Protein AF-0000000087417014 (afdb_homodimer)

Radius of gyration: 26.5 Å; Cα contacts (8 Å, |Δi|>4): 1242; chains: 2; bounding box: 54×74×57 Å

Secondary structure (DSSP, 8-state):
-EEEEETTTSTTHHHHHHHHHHTT-EEEEEE--TT-SGGGGGGTT-TTEEEEE--TTSS--GGGTT-SEEEE--S--SHHHHHHSHHHHIIIIIIIHHHHHHHS-TTSEEEEEEEGGGG-S--SEE-TTSPP---SHHHHHHHHHHHHHTTSTTEEEEEEPEEES--SS--TTSHHHHHHHHHHHTSEEEESSTT-EEEEEEHHHHHHHHHHHHHTHHHHTT-EEEES-GGGEEEHHHHHHHHHTTS--EEEE-SSPPSS----EE--HHHHHTT------HHHHHHHHHHHHTT--TTGGGGG-/-EEEEETTTSTTHHHHHHHHHHTT-EEEEEE--TT-SGGGGGGTT-TTEEEEE--TTSS--GGGTT-SEEEE--S--SHHHHHH-HHHHIIIIIIIHHHHHHHS-TTSEEEEEEEGGGG-S-SSEE-TTSPP---SHHHHHHHHHHHHHTTSTTEEEEEEPEEES--SS--TTSHHHHHHHHHHHTSEEEESSTT-EEEEEEHHHHHHHHHHHHHTHHHHTT-EEEES-GGGEEEHHHHHHHHHTTS--EEEE-SSPPSS----EE--HHHHHTT------HHHHHHHHHHHHTT--TTGGGGG-

Structure (mmCIF, N/CA/C/O backbone):
data_AF-0000000087417014-model_v1
#
loop_
_entity.id
_entity.type
_entity.pdbx_description
1 polymer 'UDP-glucose 4-epimerase'
#
loop_
_atom_site.group_PDB
_atom_site.id
_atom_site.type_symbol
_atom_site.label_atom_id
_atom_site.label_alt_id
_atom_site.label_comp_id
_atom_site.label_asym_id
_atom_site.label_entity_id
_atom_site.label_seq_id
_atom_site.pdbx_PDB_ins_code
_atom_site.Cartn_x
_atom_site.Cartn_y
_atom_site.Cartn_z
_atom_site.occupancy
_atom_site.B_iso_or_equiv
_atom_site.auth_seq_id
_atom_site.auth_comp_id
_atom_site.auth_asym_id
_atom_site.auth_atom_id
_atom_site.pdbx_PDB_model_num
ATOM 1 N N . MET A 1 1 ? 16.078 -15 8.07 1 97.94 1 MET A N 1
ATOM 2 C CA . MET A 1 1 ? 16.703 -15.469 6.828 1 97.94 1 MET A CA 1
ATOM 3 C C . MET A 1 1 ? 16.766 -14.344 5.801 1 97.94 1 MET A C 1
ATOM 5 O O . MET A 1 1 ? 16.062 -13.336 5.926 1 97.94 1 MET A O 1
ATOM 9 N N . LYS A 1 2 ? 17.672 -14.461 4.867 1 98.81 2 LYS A N 1
ATOM 10 C CA . LYS A 1 2 ? 17.703 -13.609 3.684 1 98.81 2 LYS A CA 1
ATOM 11 C C . LYS A 1 2 ? 16.875 -14.211 2.551 1 98.81 2 LYS A C 1
ATOM 13 O O . LYS A 1 2 ? 17.219 -15.273 2.029 1 98.81 2 LYS A O 1
ATOM 18 N N . ILE A 1 3 ? 15.82 -13.523 2.188 1 98.94 3 ILE A N 1
ATOM 19 C CA . ILE A 1 3 ? 14.875 -14.07 1.216 1 98.94 3 ILE A CA 1
ATOM 20 C C . ILE A 1 3 ? 14.773 -13.125 0.018 1 98.94 3 ILE A C 1
ATOM 22 O O . ILE A 1 3 ? 14.664 -11.914 0.183 1 98.94 3 ILE A O 1
ATOM 26 N N . LEU A 1 4 ? 14.922 -13.672 -1.139 1 98.94 4 LEU A N 1
ATOM 27 C CA . LEU A 1 4 ? 14.758 -12.914 -2.373 1 98.94 4 LEU A CA 1
ATOM 28 C C . LEU A 1 4 ? 13.469 -13.32 -3.09 1 98.94 4 LEU A C 1
ATOM 30 O O . LEU A 1 4 ? 13.164 -14.516 -3.193 1 98.94 4 LEU A O 1
ATOM 34 N N . VAL A 1 5 ? 12.68 -12.344 -3.506 1 98.94 5 VAL A N 1
ATOM 35 C CA . VAL A 1 5 ? 11.445 -12.594 -4.238 1 98.94 5 VAL A CA 1
ATOM 36 C C . VAL A 1 5 ? 11.531 -11.953 -5.625 1 98.94 5 VAL A C 1
ATOM 38 O O . VAL A 1 5 ? 11.508 -10.727 -5.75 1 98.94 5 VAL A O 1
ATOM 41 N N . THR A 1 6 ? 11.672 -12.789 -6.699 1 98.88 6 THR A N 1
ATOM 42 C CA . THR A 1 6 ? 11.484 -12.227 -8.031 1 98.88 6 THR A CA 1
ATOM 43 C C . THR A 1 6 ? 10 -12 -8.312 1 98.88 6 THR A C 1
ATOM 45 O O . THR A 1 6 ? 9.148 -12.789 -7.895 1 98.88 6 THR A O 1
ATOM 48 N N . GLY A 1 7 ? 9.734 -10.938 -9.047 1 98.19 7 GLY A N 1
ATOM 49 C CA . GLY A 1 7 ? 8.336 -10.562 -9.18 1 98.19 7 GLY A CA 1
ATOM 50 C C . GLY A 1 7 ? 7.734 -10.047 -7.887 1 98.19 7 GLY A C 1
ATOM 51 O O . GLY A 1 7 ? 6.535 -10.203 -7.648 1 98.19 7 GLY A O 1
ATOM 52 N N . GLY A 1 8 ? 8.602 -9.453 -7.074 1 98.44 8 GLY A N 1
ATOM 53 C CA . GLY A 1 8 ? 8.203 -9.07 -5.73 1 98.44 8 GLY A CA 1
ATOM 54 C C . GLY A 1 8 ? 7.277 -7.867 -5.703 1 98.44 8 GLY A C 1
ATOM 55 O O . GLY A 1 8 ? 6.656 -7.574 -4.68 1 98.44 8 GLY A O 1
ATOM 56 N N . ALA A 1 9 ? 7.145 -7.172 -6.816 1 97.06 9 ALA A N 1
ATOM 57 C CA . ALA A 1 9 ? 6.242 -6.027 -6.902 1 97.06 9 ALA A CA 1
ATOM 58 C C . ALA A 1 9 ? 4.98 -6.379 -7.684 1 97.06 9 ALA A C 1
ATOM 60 O O . ALA A 1 9 ? 4.273 -5.488 -8.164 1 97.06 9 ALA A O 1
ATOM 61 N N . GLY A 1 10 ? 4.703 -7.645 -7.809 1 97.19 10 GLY A N 1
ATOM 62 C CA . GLY A 1 10 ? 3.547 -8.102 -8.562 1 97.19 10 GLY A CA 1
ATOM 63 C C . GLY A 1 10 ? 2.34 -8.383 -7.688 1 97.19 10 GLY A C 1
ATOM 64 O O . GLY A 1 10 ? 2.32 -8.023 -6.512 1 97.19 10 GLY A O 1
ATOM 65 N N . TYR A 1 11 ? 1.318 -9.031 -8.242 1 97.62 11 TYR A N 1
ATOM 66 C CA . TYR A 1 11 ? 0.015 -9.273 -7.629 1 97.62 11 TYR A CA 1
ATOM 67 C C . TYR A 1 11 ? 0.151 -10.109 -6.363 1 97.62 11 TYR A C 1
ATOM 69 O O . TYR A 1 11 ? -0.36 -9.742 -5.305 1 97.62 11 TYR A O 1
ATOM 77 N N . VAL A 1 12 ? 0.851 -11.203 -6.453 1 98.31 12 VAL A N 1
ATOM 78 C CA . VAL A 1 12 ? 1.071 -12.062 -5.297 1 98.31 12 VAL A CA 1
ATOM 79 C C . VAL A 1 12 ? 2.348 -11.641 -4.574 1 98.31 12 VAL A C 1
ATOM 81 O O . VAL A 1 12 ? 2.445 -11.766 -3.35 1 98.31 12 VAL A O 1
ATOM 84 N N . GLY A 1 13 ? 3.297 -11.086 -5.316 1 98.62 13 GLY A N 1
ATOM 85 C CA . GLY A 1 13 ? 4.605 -10.727 -4.793 1 98.62 13 GLY A CA 1
ATOM 86 C C . GLY A 1 13 ? 4.543 -9.727 -3.658 1 98.62 13 GLY A C 1
ATOM 87 O O . GLY A 1 13 ? 5.168 -9.914 -2.613 1 98.62 13 GLY A O 1
ATOM 88 N N . VAL A 1 14 ? 3.779 -8.703 -3.822 1 98.5 14 VAL A N 1
ATOM 89 C CA . VAL A 1 14 ? 3.758 -7.617 -2.852 1 98.5 14 VAL A CA 1
ATOM 90 C C . VAL A 1 14 ? 3.217 -8.125 -1.517 1 98.5 14 VAL A C 1
ATOM 92 O O . VAL A 1 14 ? 3.84 -7.926 -0.471 1 98.5 14 VAL A O 1
ATOM 95 N N . PRO A 1 15 ? 2.059 -8.789 -1.511 1 98.56 15 PRO A N 1
ATOM 96 C CA . PRO A 1 15 ? 1.598 -9.289 -0.213 1 98.56 15 PRO A CA 1
ATOM 97 C C . PRO A 1 15 ? 2.539 -10.328 0.386 1 98.56 15 PRO A C 1
ATOM 99 O O . PRO A 1 15 ? 2.658 -10.43 1.61 1 98.56 15 PRO A O 1
ATOM 102 N N . LEU A 1 16 ? 3.215 -11.102 -0.437 1 98.81 16 LEU A N 1
ATOM 103 C CA . LEU A 1 16 ? 4.188 -12.055 0.087 1 98.81 16 LEU A CA 1
ATOM 104 C C . LEU A 1 16 ? 5.348 -11.328 0.761 1 98.81 16 LEU A C 1
ATOM 106 O O . LEU A 1 16 ? 5.742 -11.68 1.876 1 98.81 16 LEU A O 1
ATOM 110 N N . VAL A 1 17 ? 5.883 -10.32 0.095 1 98.88 17 VAL A N 1
ATOM 111 C CA . VAL A 1 17 ? 6.977 -9.523 0.649 1 98.88 17 VAL A CA 1
ATOM 112 C C . VAL A 1 17 ? 6.559 -8.938 1.993 1 98.88 17 VAL A C 1
ATOM 114 O O . VAL A 1 17 ? 7.312 -9 2.969 1 98.88 17 VAL A O 1
ATOM 117 N N . SER A 1 18 ? 5.371 -8.383 2.006 1 98.44 18 SER A N 1
ATOM 118 C CA . SER A 1 18 ? 4.852 -7.824 3.248 1 98.44 18 SER A CA 1
ATOM 119 C C . SER A 1 18 ? 4.844 -8.859 4.367 1 98.44 18 SER A C 1
ATOM 121 O O . SER A 1 18 ? 5.316 -8.594 5.473 1 98.44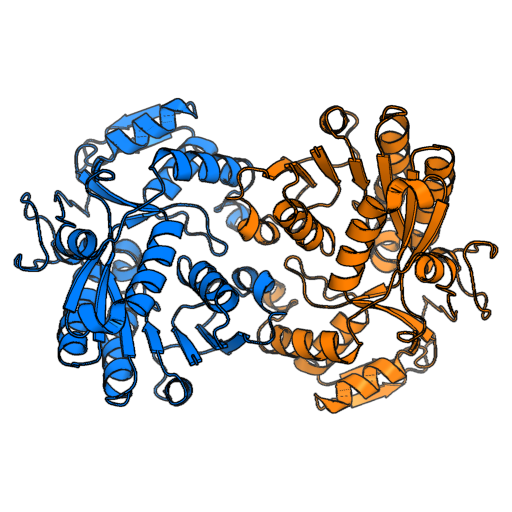 18 SER A O 1
ATOM 123 N N . ALA A 1 19 ? 4.328 -10.047 4.086 1 98.62 19 ALA A N 1
ATOM 124 C CA . ALA A 1 19 ? 4.211 -11.109 5.086 1 98.62 19 ALA A CA 1
ATOM 125 C C . ALA A 1 19 ? 5.586 -11.578 5.551 1 98.62 19 ALA A C 1
ATOM 127 O O . ALA A 1 19 ? 5.781 -11.859 6.734 1 98.62 19 ALA A O 1
ATOM 128 N N . LEU A 1 20 ? 6.535 -11.695 4.641 1 98.88 20 LEU A N 1
ATOM 129 C CA . LEU A 1 20 ? 7.891 -12.117 4.977 1 98.88 20 LEU A CA 1
ATOM 130 C C . LEU A 1 20 ? 8.57 -11.102 5.887 1 98.88 20 LEU A C 1
ATOM 132 O O . LEU A 1 20 ? 9.258 -11.469 6.84 1 98.88 20 LEU A O 1
ATOM 136 N N . LEU A 1 21 ? 8.398 -9.805 5.574 1 98.62 21 LEU A N 1
ATOM 137 C CA . LEU A 1 21 ? 8.945 -8.742 6.414 1 98.62 21 LEU A CA 1
ATOM 138 C C . LEU A 1 21 ? 8.336 -8.789 7.812 1 98.62 21 LEU A C 1
ATOM 140 O O . LEU A 1 21 ? 9.047 -8.648 8.812 1 98.62 21 LEU A O 1
ATOM 144 N N . ASP A 1 22 ? 7.023 -8.992 7.852 1 97.62 22 ASP A N 1
ATOM 145 C CA . ASP A 1 22 ? 6.328 -9.086 9.133 1 97.62 22 ASP A CA 1
ATOM 146 C C . ASP A 1 22 ? 6.879 -10.242 9.969 1 97.62 22 ASP A C 1
ATOM 148 O O . ASP A 1 22 ? 6.902 -10.172 11.195 1 97.62 22 ASP A O 1
ATOM 152 N N . ALA A 1 23 ? 7.328 -11.266 9.305 1 98.19 23 ALA A N 1
ATOM 153 C CA . ALA A 1 23 ? 7.855 -12.453 9.984 1 98.19 23 ALA A CA 1
ATOM 154 C C . ALA A 1 23 ? 9.305 -12.242 10.406 1 98.19 23 ALA A C 1
ATOM 156 O O . ALA A 1 23 ? 9.93 -13.141 10.977 1 98.19 23 ALA A O 1
ATOM 157 N N . GLY A 1 24 ? 9.906 -11.109 10.062 1 98 24 GLY A N 1
ATOM 158 C CA . GLY A 1 24 ? 11.211 -10.742 10.578 1 98 24 GLY A CA 1
ATOM 159 C C . GLY A 1 24 ? 12.344 -11.07 9.617 1 98 24 GLY A C 1
ATOM 160 O O . GLY A 1 24 ? 13.516 -10.961 9.977 1 98 24 GLY A O 1
ATOM 161 N N . HIS A 1 25 ? 12.055 -11.461 8.398 1 98.81 25 HIS A N 1
ATOM 162 C CA . HIS A 1 25 ? 13.078 -11.828 7.426 1 98.81 25 HIS A CA 1
ATOM 163 C C . HIS A 1 25 ? 13.68 -10.586 6.766 1 98.81 25 HIS A C 1
ATOM 165 O O . HIS A 1 25 ? 13.078 -9.516 6.797 1 98.81 25 HIS A O 1
ATOM 171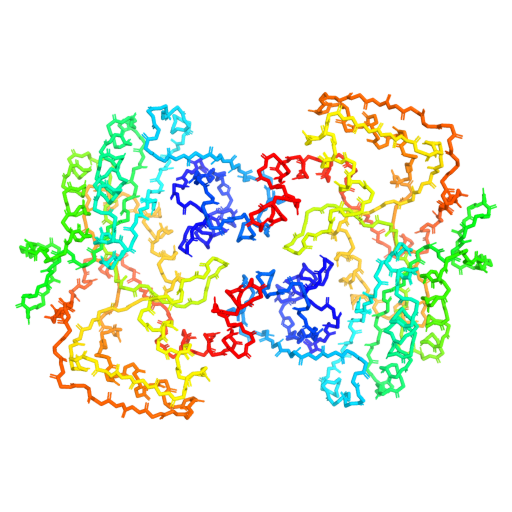 N N . GLN A 1 26 ? 14.883 -10.688 6.305 1 98.81 26 GLN A N 1
ATOM 172 C CA . GLN A 1 26 ? 15.438 -9.727 5.359 1 98.81 26 GLN A CA 1
ATOM 173 C C . GLN A 1 26 ? 15 -10.039 3.934 1 98.81 26 GLN A C 1
ATOM 175 O O . GLN A 1 26 ? 15.273 -11.133 3.418 1 98.81 26 GLN A O 1
ATOM 180 N N . VAL A 1 27 ? 14.328 -9.133 3.314 1 98.88 27 VAL A N 1
ATOM 181 C CA . VAL A 1 27 ? 13.688 -9.445 2.043 1 98.88 27 VAL A CA 1
ATOM 182 C C . VAL A 1 27 ? 14.25 -8.547 0.943 1 98.88 27 VAL A C 1
ATOM 184 O O . VAL A 1 27 ? 14.391 -7.34 1.133 1 98.88 27 VAL A O 1
ATOM 187 N N . THR A 1 28 ? 14.617 -9.109 -0.171 1 98.75 28 THR A N 1
ATOM 188 C CA . THR A 1 28 ? 15 -8.383 -1.376 1 98.75 28 THR A CA 1
ATOM 189 C C . THR A 1 28 ? 13.969 -8.586 -2.482 1 98.75 28 THR A C 1
ATOM 191 O O . THR A 1 28 ? 13.711 -9.719 -2.896 1 98.75 28 THR A O 1
ATOM 194 N N . ILE A 1 29 ? 13.367 -7.52 -2.916 1 98.31 29 ILE A N 1
ATOM 195 C CA . ILE A 1 29 ? 12.508 -7.543 -4.098 1 98.31 29 ILE A CA 1
ATOM 196 C C . ILE A 1 29 ? 13.367 -7.434 -5.355 1 98.31 29 ILE A C 1
ATOM 198 O O . ILE A 1 29 ? 14.227 -6.562 -5.453 1 98.31 29 ILE A O 1
ATOM 202 N N . VAL A 1 30 ? 13.18 -8.297 -6.277 1 98.25 30 VAL A N 1
ATOM 203 C CA . VAL A 1 30 ? 13.688 -8.133 -7.637 1 98.25 30 VAL A CA 1
ATOM 204 C C . VAL A 1 30 ? 12.516 -8.023 -8.617 1 98.25 30 VAL A C 1
ATOM 206 O O . VAL A 1 30 ? 11.695 -8.938 -8.719 1 98.25 30 VAL A O 1
ATOM 209 N N . ASP A 1 31 ? 12.438 -6.938 -9.281 1 97.5 31 ASP A N 1
ATOM 210 C CA . ASP A 1 31 ? 11.344 -6.633 -10.203 1 97.5 31 ASP A CA 1
ATOM 211 C C . ASP A 1 31 ? 11.766 -5.598 -11.242 1 97.5 31 ASP A C 1
ATOM 213 O O . ASP A 1 31 ? 12.68 -4.801 -10.992 1 97.5 31 ASP A O 1
ATOM 217 N N . ASN A 1 32 ? 11.164 -5.707 -12.406 1 95.69 32 ASN A N 1
ATOM 218 C CA . ASN A 1 32 ? 11.453 -4.668 -13.391 1 95.69 32 ASN A CA 1
ATOM 219 C C . ASN A 1 32 ? 10.5 -3.482 -13.242 1 95.69 32 ASN A C 1
ATOM 221 O O . ASN A 1 32 ? 10.633 -2.488 -13.961 1 95.69 32 ASN A O 1
ATOM 225 N N . PHE A 1 33 ? 9.5 -3.553 -12.422 1 93.44 33 PHE A N 1
ATOM 226 C CA . PHE A 1 33 ? 8.547 -2.514 -12.047 1 93.44 33 PHE A CA 1
ATOM 227 C C . PHE A 1 33 ? 7.781 -2.014 -13.266 1 93.44 33 PHE A C 1
ATOM 229 O O . PHE A 1 33 ? 7.496 -0.821 -13.383 1 93.44 33 PHE A O 1
ATOM 236 N N . MET A 1 34 ? 7.512 -2.912 -14.18 1 90.69 34 MET A N 1
ATOM 237 C CA . MET A 1 34 ? 6.781 -2.533 -15.383 1 90.69 34 MET A CA 1
ATOM 238 C C . MET A 1 34 ? 5.387 -2.023 -15.039 1 90.69 34 MET A C 1
ATOM 240 O O . MET A 1 34 ? 4.793 -1.255 -15.797 1 90.69 34 MET A O 1
ATOM 244 N N . PHE A 1 35 ? 4.887 -2.365 -13.875 1 89.25 35 PHE A N 1
ATOM 245 C CA . PHE A 1 35 ? 3.545 -1.943 -13.492 1 89.25 35 PHE A CA 1
ATOM 246 C C . PHE A 1 35 ? 3.607 -0.797 -12.484 1 89.25 35 PHE A C 1
ATOM 248 O O . PHE A 1 35 ? 2.617 -0.499 -11.812 1 89.25 35 PHE A O 1
ATOM 255 N N . GLY A 1 36 ? 4.766 -0.221 -12.336 1 87.75 36 GLY A N 1
ATOM 256 C CA . GLY A 1 36 ? 4.926 0.911 -11.438 1 87.75 36 GLY A CA 1
ATOM 257 C C . GLY A 1 36 ? 5.434 0.514 -10.062 1 87.75 36 GLY A C 1
ATOM 258 O O . GLY A 1 36 ? 5.578 -0.675 -9.773 1 87.75 36 GLY A O 1
ATOM 259 N N . PHE A 1 37 ? 5.703 1.515 -9.266 1 89.75 37 PHE A N 1
ATOM 260 C CA . PHE A 1 37 ? 6.328 1.319 -7.961 1 89.75 37 PHE A CA 1
ATOM 261 C C . PHE A 1 37 ? 5.32 1.539 -6.84 1 89.75 37 PHE A C 1
ATOM 263 O O . PHE A 1 37 ? 5.594 1.223 -5.68 1 89.75 37 PHE A O 1
ATOM 270 N N . GLU A 1 38 ? 4.129 1.949 -7.148 1 89.5 38 GLU A N 1
ATOM 271 C CA . GLU A 1 38 ? 3.158 2.398 -6.152 1 89.5 38 GLU A CA 1
ATOM 272 C C . GLU A 1 38 ? 2.752 1.257 -5.227 1 89.5 38 GLU A C 1
ATOM 274 O O . GLU A 1 38 ? 2.508 1.474 -4.035 1 89.5 38 GLU A O 1
ATOM 279 N N . SER A 1 39 ? 2.764 0.059 -5.816 1 93.06 39 SER A N 1
ATOM 280 C CA . SER A 1 39 ? 2.264 -1.091 -5.066 1 93.06 39 SER A CA 1
ATOM 281 C C . SER A 1 39 ? 3.172 -1.419 -3.889 1 93.06 39 SER A C 1
ATOM 283 O O . SER A 1 39 ? 2.748 -2.076 -2.936 1 93.06 39 SER A O 1
ATOM 285 N N . VAL A 1 40 ? 4.445 -0.967 -3.865 1 95.25 40 VAL A N 1
ATOM 286 C CA . VAL A 1 40 ? 5.379 -1.378 -2.822 1 95.25 40 VAL A CA 1
ATOM 287 C C . VAL A 1 40 ? 5.703 -0.188 -1.923 1 95.25 40 VAL A C 1
ATOM 289 O O . VAL A 1 40 ? 6.477 -0.315 -0.971 1 95.25 40 VAL A O 1
ATOM 292 N N . LEU A 1 41 ? 5.102 0.97 -2.127 1 94.81 41 LEU A N 1
ATOM 293 C CA . LEU A 1 41 ? 5.445 2.188 -1.401 1 94.81 41 LEU A CA 1
ATOM 294 C C . LEU A 1 41 ? 5.23 2.006 0.098 1 94.81 41 LEU A C 1
ATOM 296 O O . LEU A 1 41 ? 6.016 2.506 0.906 1 94.81 41 LEU A O 1
ATOM 300 N N . HIS A 1 42 ? 4.211 1.244 0.463 1 95.31 42 HIS A N 1
ATOM 301 C CA . HIS A 1 42 ? 3.867 1.071 1.87 1 95.31 42 HIS A CA 1
ATOM 302 C C . HIS A 1 42 ? 4.914 0.226 2.592 1 95.31 42 HIS A C 1
ATOM 304 O O . HIS A 1 42 ? 4.926 0.166 3.822 1 95.31 42 HIS A O 1
ATOM 310 N N . LEU A 1 43 ? 5.848 -0.361 1.814 1 96.62 43 LEU A N 1
ATOM 311 C CA . LEU A 1 43 ? 6.836 -1.258 2.402 1 96.62 43 LEU A CA 1
ATOM 312 C C . LEU A 1 43 ? 8.211 -0.603 2.434 1 96.62 43 LEU A C 1
ATOM 314 O O . LEU A 1 43 ? 9.125 -1.094 3.105 1 96.62 43 LEU A O 1
ATOM 318 N N . VAL A 1 44 ? 8.422 0.477 1.72 1 95.5 44 VAL A N 1
ATOM 319 C CA . VAL A 1 44 ? 9.742 1.024 1.406 1 95.5 44 VAL A CA 1
ATOM 320 C C . VAL A 1 44 ? 10.453 1.427 2.695 1 95.5 44 VAL A C 1
ATOM 322 O O . VAL A 1 44 ? 11.672 1.278 2.811 1 95.5 44 VAL A O 1
ATOM 325 N N . SER A 1 45 ? 9.711 1.876 3.682 1 93.81 45 SER A N 1
ATOM 326 C CA . SER A 1 45 ? 10.312 2.385 4.91 1 93.81 45 SER A CA 1
ATOM 327 C C . SER A 1 45 ? 10.766 1.245 5.816 1 93.81 45 SER A C 1
ATOM 329 O O . SER A 1 45 ? 11.438 1.478 6.824 1 93.81 45 SER A O 1
ATOM 331 N N . ARG A 1 46 ? 10.375 -0.052 5.488 1 94.88 46 ARG A N 1
ATOM 332 C CA . ARG A 1 46 ? 10.805 -1.194 6.289 1 94.88 46 ARG A CA 1
ATOM 333 C C . ARG A 1 46 ? 12.312 -1.399 6.191 1 94.88 46 ARG A C 1
ATOM 335 O O . ARG A 1 46 ? 12.852 -1.562 5.094 1 94.88 46 ARG A O 1
ATOM 342 N N . PRO A 1 47 ? 13.016 -1.414 7.316 1 93.44 47 PRO A N 1
ATOM 343 C CA . PRO A 1 47 ? 14.477 -1.443 7.285 1 93.44 47 PRO A CA 1
ATOM 344 C C . PRO A 1 47 ? 15.023 -2.73 6.676 1 93.44 47 PRO A C 1
ATOM 346 O O . PRO A 1 47 ? 16.125 -2.729 6.109 1 93.44 47 PRO A O 1
ATOM 349 N N . ASN A 1 48 ? 14.273 -3.838 6.758 1 97.5 48 ASN A N 1
ATOM 350 C CA . ASN A 1 48 ? 14.75 -5.129 6.281 1 97.5 48 ASN A CA 1
ATOM 351 C C . ASN A 1 48 ? 14.43 -5.34 4.805 1 97.5 48 ASN A C 1
ATOM 353 O O . ASN A 1 48 ? 14.609 -6.438 4.277 1 97.5 48 ASN A O 1
ATOM 357 N N . LEU A 1 49 ? 13.922 -4.289 4.133 1 97.56 49 LEU A N 1
ATOM 358 C CA . LEU A 1 49 ? 13.578 -4.41 2.721 1 97.56 49 LEU A CA 1
ATOM 359 C C . LEU A 1 49 ? 14.672 -3.818 1.842 1 97.56 49 LEU A C 1
ATOM 361 O O . LEU A 1 49 ? 15.133 -2.703 2.086 1 97.56 49 LEU A O 1
ATOM 365 N N . LYS A 1 50 ? 15.078 -4.566 0.923 1 96.75 50 LYS A N 1
ATOM 366 C CA . LYS A 1 50 ? 15.898 -4.102 -0.194 1 96.75 50 LYS A CA 1
ATOM 367 C C . LYS A 1 50 ? 15.164 -4.266 -1.521 1 96.75 50 LYS A C 1
ATOM 369 O O . LYS A 1 50 ? 14.383 -5.207 -1.692 1 96.75 50 LYS A O 1
ATOM 374 N N . MET A 1 51 ? 15.383 -3.33 -2.404 1 95.88 51 MET A N 1
ATOM 375 C CA . MET A 1 51 ? 14.758 -3.396 -3.723 1 95.88 51 MET A CA 1
ATOM 376 C C . MET A 1 51 ? 15.805 -3.312 -4.828 1 95.88 51 MET A C 1
ATOM 378 O O . MET A 1 51 ? 16.703 -2.473 -4.773 1 95.88 51 MET A O 1
ATOM 382 N N . ILE A 1 52 ? 15.672 -4.211 -5.789 1 96.31 52 ILE A N 1
ATOM 383 C CA . ILE A 1 52 ? 16.516 -4.223 -6.973 1 96.31 52 ILE A CA 1
ATOM 384 C C . ILE A 1 52 ? 15.664 -4.141 -8.234 1 96.31 52 ILE A C 1
ATOM 386 O O . ILE A 1 52 ? 14.82 -5.016 -8.477 1 96.31 52 ILE A O 1
ATOM 390 N N . LYS A 1 53 ? 15.844 -3.088 -8.961 1 95.06 53 LYS A N 1
ATOM 391 C CA . LYS A 1 53 ? 15.203 -3.02 -10.273 1 95.06 53 LYS A CA 1
ATOM 392 C C . LYS A 1 53 ? 15.984 -3.832 -11.305 1 95.06 53 LYS A C 1
ATOM 394 O O . LYS A 1 53 ? 17.109 -3.473 -11.664 1 95.06 53 LYS A O 1
ATOM 399 N N . ASN A 1 54 ? 15.383 -4.895 -11.703 1 96.25 54 ASN A N 1
ATOM 400 C CA . ASN A 1 54 ? 16.031 -5.797 -12.648 1 96.25 54 ASN A CA 1
ATOM 401 C C . ASN A 1 54 ? 15.016 -6.645 -13.406 1 96.25 54 ASN A C 1
ATOM 403 O O . ASN A 1 54 ? 13.93 -6.918 -12.898 1 96.25 54 ASN A O 1
ATOM 407 N N . ASP A 1 55 ? 15.336 -6.914 -14.625 1 97.5 55 ASP A N 1
ATOM 408 C CA . ASP A 1 55 ? 14.609 -7.902 -15.414 1 97.5 55 ASP A CA 1
ATOM 409 C C . ASP A 1 55 ? 15.242 -9.289 -15.273 1 97.5 55 ASP A C 1
ATOM 411 O O . ASP A 1 55 ? 16.453 -9.438 -15.422 1 97.5 55 ASP A O 1
ATOM 415 N N . VAL A 1 56 ? 14.453 -10.258 -14.992 1 97.88 56 VAL A N 1
ATOM 416 C CA . VAL A 1 56 ? 14.984 -11.602 -14.75 1 97.88 56 VAL A CA 1
ATOM 417 C C . VAL A 1 56 ? 15.633 -12.141 -16.016 1 97.88 56 VAL A C 1
ATOM 419 O O . VAL A 1 56 ? 16.391 -13.109 -15.977 1 97.88 56 VAL A O 1
ATOM 422 N N . ARG A 1 57 ? 15.414 -11.57 -17.188 1 97.38 57 ARG A N 1
ATOM 423 C CA . ARG A 1 57 ? 16.031 -11.977 -18.453 1 97.38 57 ARG A CA 1
ATOM 424 C C . ARG A 1 57 ? 17.5 -11.57 -18.5 1 97.38 57 ARG A C 1
ATOM 426 O O . ARG A 1 57 ? 18.25 -12.055 -19.344 1 97.38 57 ARG A O 1
ATOM 433 N N . ASN A 1 58 ? 17.812 -10.594 -17.625 1 97.19 58 ASN A N 1
ATOM 434 C CA . ASN A 1 58 ? 19.188 -10.133 -17.625 1 97.19 58 ASN A CA 1
ATOM 435 C C . ASN A 1 58 ? 20.141 -11.25 -17.219 1 97.19 58 ASN A C 1
ATOM 437 O O . ASN A 1 58 ? 19.844 -12.047 -16.328 1 97.19 58 ASN A O 1
ATOM 441 N N . GLU A 1 59 ? 21.375 -11.227 -17.859 1 94.94 59 GLU A N 1
ATOM 442 C CA . GLU A 1 59 ? 22.344 -12.305 -17.672 1 94.94 59 GLU A CA 1
ATOM 443 C C . GLU A 1 59 ? 23 -12.234 -16.297 1 94.94 59 GLU A C 1
ATOM 445 O O . GLU A 1 59 ? 23.391 -13.258 -15.734 1 94.94 59 GLU A O 1
ATOM 450 N N . ASP A 1 60 ? 23.125 -11.039 -15.797 1 96.56 60 ASP A N 1
ATOM 451 C CA . ASP A 1 60 ? 23.734 -10.883 -14.477 1 96.56 60 ASP A CA 1
ATOM 452 C C . ASP A 1 60 ? 22.766 -11.312 -13.375 1 96.56 60 ASP A C 1
ATOM 454 O O . ASP A 1 60 ? 21.75 -10.656 -13.148 1 96.56 60 ASP A O 1
ATOM 458 N N . LEU A 1 61 ? 23.109 -12.383 -12.711 1 98.19 61 LEU A N 1
ATOM 459 C CA . LEU A 1 61 ? 22.25 -12.961 -11.688 1 98.19 61 LEU A CA 1
ATOM 460 C C . LEU A 1 61 ? 22.891 -12.859 -10.312 1 98.19 61 LEU A C 1
ATOM 462 O O . LEU A 1 61 ? 22.5 -13.562 -9.375 1 98.19 61 LEU A O 1
ATOM 466 N N . SER A 1 62 ? 23.844 -11.906 -10.125 1 98 62 SER A N 1
ATOM 467 C CA . SER A 1 62 ? 24.609 -11.797 -8.891 1 98 62 SER A CA 1
ATOM 468 C C . SER A 1 62 ? 23.734 -11.422 -7.711 1 98 62 SER A C 1
ATOM 470 O O . SER A 1 62 ? 24.094 -11.664 -6.555 1 98 62 SER A O 1
ATOM 472 N N . TYR A 1 63 ? 22.578 -10.883 -8.016 1 97.69 63 TYR A N 1
ATOM 473 C CA . TYR A 1 63 ? 21.656 -10.477 -6.957 1 97.69 63 TYR A CA 1
ATOM 474 C C . TYR A 1 63 ? 21.109 -11.688 -6.211 1 97.69 63 TYR A C 1
ATOM 476 O O . TYR A 1 63 ? 20.562 -11.555 -5.121 1 97.69 63 TYR A O 1
ATOM 484 N N . LEU A 1 64 ? 21.297 -12.875 -6.723 1 98.5 64 LEU A N 1
ATOM 485 C CA . LEU A 1 64 ? 20.781 -14.094 -6.125 1 98.5 64 LEU A CA 1
ATOM 486 C C . LEU A 1 64 ? 21.75 -14.648 -5.09 1 98.5 64 LEU A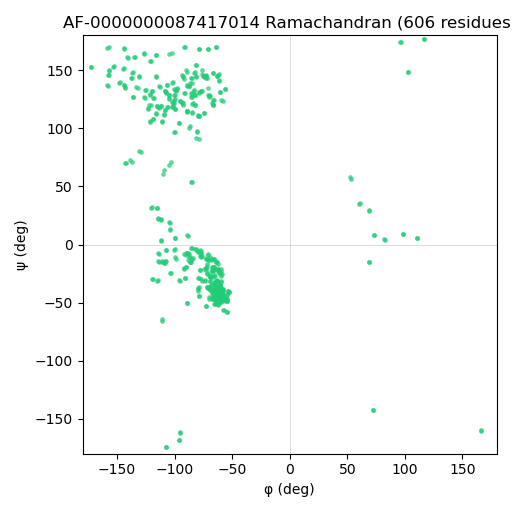 C 1
ATOM 488 O O . LEU A 1 64 ? 21.375 -15.492 -4.266 1 98.5 64 LEU A O 1
ATOM 492 N N . ASP A 1 65 ? 22.969 -14.203 -5.078 1 98.12 65 ASP A N 1
ATOM 493 C CA . ASP A 1 65 ? 24.078 -14.922 -4.453 1 98.12 65 ASP A CA 1
ATOM 494 C C . ASP A 1 65 ? 23.938 -14.938 -2.934 1 98.12 65 ASP A C 1
ATOM 496 O O . ASP A 1 65 ? 24.328 -15.906 -2.279 1 98.12 65 ASP A O 1
ATOM 500 N N . ASP A 1 66 ? 23.344 -13.898 -2.373 1 96.62 66 ASP A N 1
ATOM 501 C CA . ASP A 1 66 ? 23.406 -13.75 -0.921 1 96.62 66 ASP A CA 1
ATOM 502 C C . ASP A 1 66 ? 22.109 -14.234 -0.269 1 96.62 66 ASP A C 1
ATOM 504 O O . ASP A 1 66 ? 21.953 -14.164 0.953 1 96.62 66 ASP A O 1
ATOM 508 N N . SER A 1 67 ? 21.203 -14.789 -0.961 1 98.56 67 SER A N 1
ATOM 509 C CA . SER A 1 67 ? 19.922 -15.172 -0.392 1 98.56 67 SER A CA 1
ATOM 510 C C . SER A 1 67 ? 19.938 -16.625 0.093 1 98.56 67 SER A C 1
ATOM 512 O O . SER A 1 67 ? 20.625 -17.469 -0.483 1 98.56 67 SER A O 1
ATOM 514 N N . ASP A 1 68 ? 19.234 -16.859 1.171 1 98.75 68 ASP A N 1
ATOM 515 C CA . ASP A 1 68 ? 19.016 -18.234 1.643 1 98.75 68 ASP A CA 1
ATOM 516 C C . ASP A 1 68 ? 17.906 -18.906 0.842 1 98.75 68 ASP A C 1
ATOM 518 O O . ASP A 1 68 ? 17.984 -20.109 0.565 1 98.75 68 ASP A O 1
ATOM 522 N N . VAL A 1 69 ? 16.922 -18.188 0.52 1 98.88 69 VAL A N 1
ATOM 523 C CA . VAL A 1 69 ? 15.719 -18.656 -0.164 1 98.88 69 VAL A CA 1
ATOM 524 C C . VAL A 1 69 ? 15.367 -17.719 -1.312 1 98.88 69 VAL A C 1
ATOM 526 O O . VAL A 1 69 ? 15.461 -16.484 -1.17 1 98.88 69 VAL A O 1
ATOM 529 N N . VAL A 1 70 ? 15.047 -18.281 -2.424 1 98.94 70 VAL A N 1
ATOM 530 C CA . VAL A 1 70 ? 14.516 -17.531 -3.553 1 98.94 70 VAL A CA 1
ATOM 531 C C . VAL A 1 70 ? 13.086 -17.969 -3.857 1 98.94 70 VAL A C 1
ATOM 533 O O . VAL A 1 70 ? 12.852 -19.141 -4.176 1 98.94 70 VAL A O 1
ATOM 536 N N . PHE A 1 71 ? 12.141 -17.094 -3.639 1 98.94 71 PHE A N 1
ATOM 537 C CA . PHE A 1 71 ? 10.812 -17.266 -4.207 1 98.94 71 PHE A CA 1
ATOM 538 C C . PHE A 1 71 ? 10.758 -16.719 -5.629 1 98.94 71 PHE A C 1
ATOM 540 O O . PHE A 1 71 ? 10.844 -15.508 -5.836 1 98.94 71 PHE A O 1
ATOM 547 N N . HIS A 1 72 ? 10.578 -17.578 -6.582 1 98.94 72 HIS A N 1
ATOM 548 C CA . HIS A 1 72 ? 10.57 -17.156 -7.98 1 98.94 72 HIS A CA 1
ATOM 549 C C . HIS A 1 72 ? 9.141 -17.016 -8.5 1 98.94 72 HIS A C 1
ATOM 551 O O . HIS A 1 72 ? 8.555 -17.984 -8.977 1 98.94 72 HIS A O 1
ATOM 557 N N . LEU A 1 73 ? 8.664 -15.781 -8.477 1 98.69 73 LEU A N 1
ATOM 558 C CA . LEU A 1 73 ? 7.289 -15.508 -8.891 1 98.69 73 LEU A CA 1
ATOM 559 C C . LEU A 1 73 ? 7.258 -14.773 -10.227 1 98.69 73 LEU A C 1
ATOM 561 O O . LEU A 1 73 ? 6.203 -14.672 -10.859 1 98.69 73 LEU A O 1
ATOM 565 N N . ALA A 1 74 ? 8.352 -14.195 -10.688 1 98.12 74 ALA A N 1
ATOM 566 C CA . ALA A 1 74 ? 8.383 -13.422 -11.93 1 98.12 74 ALA A CA 1
ATOM 567 C C . ALA A 1 74 ? 7.934 -14.266 -13.117 1 98.12 74 ALA A C 1
ATOM 569 O O . ALA A 1 74 ? 8.508 -15.32 -13.383 1 98.12 74 ALA A O 1
ATOM 570 N N . ALA A 1 75 ? 6.945 -13.797 -13.797 1 97.25 75 ALA A N 1
ATOM 571 C CA . ALA A 1 75 ? 6.402 -14.508 -14.953 1 97.25 75 ALA A CA 1
ATOM 572 C C . ALA A 1 75 ? 5.371 -13.648 -15.68 1 97.25 75 ALA A C 1
ATOM 574 O O . ALA A 1 75 ? 4.82 -12.703 -15.109 1 97.25 75 ALA A O 1
ATOM 575 N N . ILE A 1 76 ? 5.273 -13.93 -16.906 1 93.75 76 ILE A N 1
ATOM 576 C CA . ILE A 1 76 ? 4.051 -13.539 -17.609 1 93.75 76 ILE A CA 1
ATOM 577 C C . ILE A 1 76 ? 2.941 -14.547 -17.312 1 93.75 76 ILE A C 1
ATOM 579 O O . ILE A 1 76 ? 3.02 -15.703 -17.719 1 93.75 76 ILE A O 1
ATOM 583 N N . SER A 1 77 ? 1.992 -14.016 -16.547 1 88.06 77 SER A N 1
ATOM 584 C CA . SER A 1 77 ? 0.989 -14.945 -16.016 1 88.06 77 SER A CA 1
ATOM 585 C C . SER A 1 77 ? -0.287 -14.898 -16.859 1 88.06 77 SER A C 1
ATOM 587 O O . SER A 1 77 ? -0.797 -13.82 -17.172 1 88.06 77 SER A O 1
ATOM 589 N N . GLY A 1 78 ? -0.742 -16.047 -17.188 1 85.94 78 GLY A N 1
ATOM 590 C CA . GLY A 1 78 ? -2.02 -16.156 -17.875 1 85.94 78 GLY A CA 1
ATOM 591 C C . GLY A 1 78 ? -1.877 -16.422 -19.359 1 85.94 78 GLY A C 1
ATOM 592 O O . GLY A 1 78 ? -0.953 -15.922 -20 1 85.94 78 GLY A O 1
ATOM 593 N N . TYR A 1 79 ? -2.84 -17.141 -19.891 1 81.19 79 TYR A N 1
ATOM 594 C CA . TYR A 1 79 ? -2.812 -17.594 -21.281 1 81.19 79 TYR A CA 1
ATOM 595 C C . TYR A 1 79 ? -2.924 -16.406 -22.234 1 81.19 79 TYR A C 1
ATOM 597 O O . TYR A 1 79 ? -2.131 -16.281 -23.172 1 81.19 79 TYR A O 1
ATOM 605 N N . PRO A 1 80 ? -3.77 -15.445 -21.969 1 82.06 80 PRO A N 1
ATOM 606 C CA . PRO A 1 80 ? -3.896 -14.359 -22.953 1 82.06 80 PRO A CA 1
ATOM 607 C C . PRO A 1 80 ? -2.615 -13.547 -23.094 1 82.06 80 PRO A C 1
ATOM 609 O O . PRO A 1 80 ? -2.219 -13.211 -24.219 1 82.06 80 PRO A O 1
ATOM 612 N N . GLU A 1 81 ? -1.979 -13.328 -21.984 1 86.38 81 GLU A N 1
ATOM 613 C CA . GLU A 1 81 ? -0.77 -12.508 -22.016 1 86.38 81 GLU A CA 1
ATOM 614 C C . GLU A 1 81 ? 0.383 -13.25 -22.688 1 86.38 81 GLU A C 1
ATOM 616 O O . GLU A 1 81 ? 1.187 -12.648 -23.406 1 86.38 81 GLU A O 1
ATOM 621 N N . CYS A 1 82 ? 0.473 -14.516 -22.469 1 88.62 82 CYS A N 1
ATOM 622 C CA . CYS A 1 82 ? 1.529 -15.312 -23.078 1 88.62 82 CYS A CA 1
ATOM 623 C C . CYS A 1 82 ? 1.32 -15.445 -24.594 1 88.62 82 CYS A C 1
ATOM 625 O O . CYS A 1 82 ? 2.283 -15.406 -25.359 1 88.62 82 CYS A O 1
ATOM 627 N N . GLU A 1 83 ? 0.075 -15.578 -24.906 1 88.06 83 GLU A N 1
ATOM 628 C CA . GLU A 1 83 ? -0.223 -15.68 -26.328 1 88.06 83 GLU A CA 1
ATOM 629 C C . GLU A 1 83 ? 0.053 -14.359 -27.047 1 88.06 83 GLU A C 1
ATOM 631 O O . GLU A 1 83 ? 0.483 -14.344 -28.188 1 88.06 83 GLU A O 1
ATOM 636 N N . ALA A 1 84 ? -0.207 -13.305 -26.344 1 88.5 84 ALA A N 1
ATOM 637 C CA . ALA A 1 84 ? 0.012 -11.977 -26.922 1 88.5 84 ALA A CA 1
ATOM 638 C C . ALA A 1 84 ? 1.501 -11.703 -27.109 1 88.5 84 ALA A C 1
ATOM 640 O O . ALA A 1 84 ? 1.891 -10.953 -28.016 1 88.5 84 ALA A O 1
ATOM 641 N N . ASN A 1 85 ? 2.311 -12.32 -26.281 1 91.75 85 ASN A N 1
ATOM 642 C CA . ASN A 1 85 ? 3.756 -12.125 -26.344 1 91.75 85 ASN A CA 1
ATOM 643 C C . ASN A 1 85 ? 4.504 -13.438 -26.156 1 91.75 85 ASN A C 1
ATOM 645 O O . ASN A 1 85 ? 5.223 -13.617 -25.172 1 91.75 85 ASN A O 1
ATOM 649 N N . PRO A 1 86 ? 4.461 -14.305 -27.188 1 94 86 PRO A N 1
ATOM 650 C CA . PRO A 1 86 ? 5.004 -15.656 -27.047 1 94 86 PRO A CA 1
ATOM 651 C C . PRO A 1 86 ? 6.504 -15.664 -26.766 1 94 86 PRO A C 1
ATOM 653 O O . PRO A 1 86 ? 6.988 -16.484 -25.984 1 94 86 PRO A O 1
ATOM 656 N N . ASN A 1 87 ? 7.211 -14.789 -27.438 1 95.25 87 ASN A N 1
ATOM 657 C CA . ASN A 1 87 ? 8.648 -14.727 -27.219 1 95.25 87 ASN A CA 1
ATOM 658 C C . ASN A 1 87 ? 8.977 -14.328 -25.781 1 95.25 87 ASN A C 1
ATOM 660 O O . ASN A 1 87 ? 9.852 -14.93 -25.141 1 95.25 87 ASN A O 1
ATOM 664 N N . SER A 1 88 ? 8.281 -13.359 -25.281 1 94.25 88 SER A N 1
ATOM 665 C CA . SER A 1 88 ? 8.492 -12.93 -23.891 1 94.25 88 SER A CA 1
ATOM 666 C C . SER A 1 88 ? 8.109 -14.031 -22.922 1 94.25 88 SER A C 1
ATOM 668 O O . SER A 1 88 ? 8.773 -14.227 -21.891 1 94.25 88 SER A O 1
ATOM 670 N N . ALA A 1 89 ? 7.051 -14.695 -23.281 1 95.31 89 ALA A N 1
ATOM 671 C CA . ALA A 1 89 ? 6.617 -15.797 -22.422 1 95.31 89 ALA A CA 1
ATOM 672 C C . ALA A 1 89 ? 7.707 -16.859 -22.281 1 95.31 89 ALA A C 1
ATOM 674 O O . ALA A 1 89 ? 8.016 -17.297 -21.188 1 95.31 89 ALA A O 1
ATOM 675 N N . GLN A 1 90 ? 8.328 -17.203 -23.375 1 97.12 90 GLN A N 1
ATOM 676 C CA . GLN A 1 90 ? 9.398 -18.203 -23.375 1 97.12 90 GLN A CA 1
ATOM 677 C C . GLN A 1 90 ? 10.625 -17.688 -22.625 1 97.12 90 GLN A C 1
ATOM 679 O O . GLN A 1 90 ? 11.188 -18.406 -21.797 1 97.12 90 GLN A O 1
ATOM 684 N N . ARG A 1 91 ? 10.969 -16.484 -22.859 1 97.5 91 ARG A N 1
ATOM 685 C CA . ARG A 1 91 ? 12.188 -15.922 -22.297 1 97.5 91 ARG A CA 1
ATOM 686 C C . ARG A 1 91 ? 12.039 -15.695 -20.797 1 97.5 91 ARG A C 1
ATOM 688 O O . ARG A 1 91 ? 12.992 -15.891 -20.031 1 97.5 91 ARG A O 1
ATOM 695 N N . ILE A 1 92 ? 10.906 -15.312 -20.375 1 97.88 92 ILE A N 1
ATOM 696 C CA . ILE A 1 92 ? 10.688 -14.953 -18.969 1 97.88 92 ILE A CA 1
ATOM 697 C C . ILE A 1 92 ? 10.273 -16.188 -18.188 1 97.88 92 ILE A C 1
ATOM 699 O O . ILE A 1 92 ? 10.898 -16.531 -17.172 1 97.88 92 ILE A O 1
ATOM 703 N N . ASN A 1 93 ? 9.289 -16.922 -18.656 1 98.19 93 ASN A N 1
ATOM 704 C CA . ASN A 1 93 ? 8.711 -18.016 -17.875 1 98.19 93 ASN A CA 1
ATOM 705 C C . ASN A 1 93 ? 9.609 -19.25 -17.891 1 98.19 93 ASN A C 1
ATOM 707 O O . ASN A 1 93 ? 9.625 -20.016 -16.938 1 98.19 93 ASN A O 1
ATOM 711 N N . LEU A 1 94 ? 10.352 -19.422 -18.984 1 98.06 94 LEU A N 1
ATOM 712 C CA . LEU A 1 94 ? 11.125 -20.656 -19.125 1 98.06 94 LEU A CA 1
ATOM 713 C C . LEU A 1 94 ? 12.625 -20.359 -19.016 1 98.06 94 LEU A C 1
ATOM 715 O O . LEU A 1 94 ? 13.258 -20.719 -18.016 1 98.06 94 LEU A O 1
ATOM 719 N N . ASP A 1 95 ? 13.172 -19.594 -20 1 98.38 95 ASP A N 1
ATOM 720 C CA . ASP A 1 95 ? 14.617 -19.406 -20.078 1 98.38 95 ASP A CA 1
ATOM 721 C C . ASP A 1 95 ? 15.156 -18.766 -18.797 1 98.38 95 ASP A C 1
ATOM 723 O O . ASP A 1 95 ? 16.141 -19.234 -18.234 1 98.38 95 ASP A O 1
ATOM 727 N N . ALA A 1 96 ? 14.562 -17.719 -18.344 1 98.62 96 ALA A N 1
ATOM 728 C CA . ALA A 1 96 ? 15.016 -17.031 -17.141 1 98.62 96 ALA A CA 1
ATOM 729 C C . ALA A 1 96 ? 14.906 -17.938 -15.914 1 98.62 96 ALA A C 1
ATOM 731 O O . ALA A 1 96 ? 15.789 -17.938 -15.055 1 98.62 96 ALA A O 1
ATOM 732 N N . SER A 1 97 ? 13.844 -18.688 -15.82 1 98.5 97 SER A N 1
ATOM 733 C CA . SER A 1 97 ? 13.648 -19.594 -14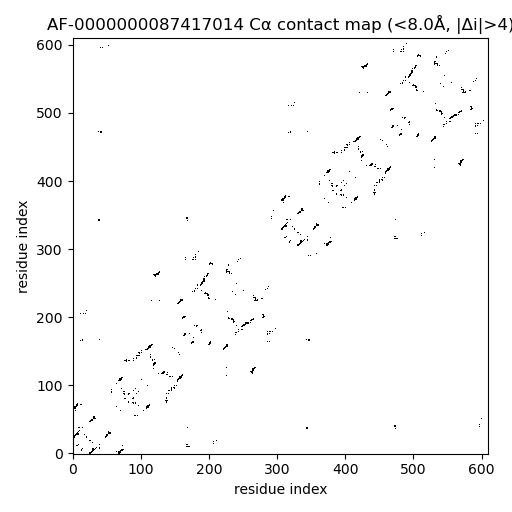.695 1 98.5 97 SER A CA 1
ATOM 734 C C . SER A 1 97 ? 14.75 -20.641 -14.641 1 98.5 97 SER A C 1
ATOM 736 O O . SER A 1 97 ? 15.266 -20.953 -13.562 1 98.5 97 SER A O 1
ATOM 738 N N . ILE A 1 98 ? 15.102 -21.172 -15.805 1 98.06 98 ILE A N 1
ATOM 739 C CA . ILE A 1 98 ? 16.156 -22.188 -15.891 1 98.06 98 ILE A CA 1
ATOM 740 C C . ILE A 1 98 ? 17.484 -21.562 -15.461 1 98.06 98 ILE A C 1
ATOM 742 O O . ILE A 1 98 ? 18.219 -22.156 -14.664 1 98.06 98 ILE A O 1
ATOM 746 N N . ARG A 1 99 ? 17.781 -20.391 -15.945 1 98.38 99 ARG A N 1
ATOM 747 C CA . ARG A 1 99 ? 19.031 -19.719 -15.602 1 98.38 99 ARG A CA 1
ATOM 748 C C . ARG A 1 99 ? 19.109 -19.438 -14.109 1 98.38 99 ARG A C 1
ATOM 750 O O . ARG A 1 99 ? 20.172 -19.578 -13.5 1 98.38 99 ARG A O 1
ATOM 757 N N . ILE A 1 100 ? 18.031 -19 -13.516 1 98.62 100 ILE A N 1
ATOM 758 C CA . ILE A 1 100 ? 17.969 -18.734 -12.078 1 98.62 100 ILE A CA 1
ATOM 759 C C . ILE A 1 100 ? 18.25 -20.016 -11.305 1 98.62 100 ILE A C 1
ATOM 761 O O . ILE A 1 100 ? 19.078 -20.031 -10.391 1 98.62 100 ILE A O 1
ATOM 765 N N . SER A 1 101 ? 17.578 -21.047 -11.727 1 98.31 101 SER A N 1
ATOM 766 C CA . SER A 1 101 ? 17.766 -22.328 -11.078 1 98.31 101 SER A CA 1
ATOM 767 C C . SER A 1 101 ? 19.219 -22.781 -11.156 1 98.31 101 SER A C 1
ATOM 769 O O . SER A 1 101 ? 19.797 -23.203 -10.148 1 98.31 101 SER A O 1
ATOM 771 N N . ASP A 1 102 ? 19.812 -22.625 -12.32 1 97.75 102 ASP A N 1
ATOM 772 C CA . ASP A 1 102 ? 21.172 -23.078 -12.578 1 97.75 102 ASP A CA 1
ATOM 773 C C . ASP A 1 102 ? 22.188 -22.25 -11.789 1 97.75 102 ASP A C 1
ATOM 775 O O . ASP A 1 102 ? 23.266 -22.75 -11.438 1 97.75 102 ASP A O 1
ATOM 779 N N . HIS A 1 103 ? 21.844 -21.031 -11.508 1 98.25 103 HIS A N 1
ATOM 780 C CA . HIS A 1 103 ? 22.766 -20.109 -10.859 1 98.25 103 HIS A CA 1
ATOM 781 C C . HIS A 1 103 ? 22.844 -20.375 -9.359 1 98.25 103 HIS A C 1
ATOM 783 O O . HIS A 1 103 ? 23.859 -20.094 -8.727 1 98.25 103 HIS A O 1
ATOM 789 N N . LEU A 1 104 ? 21.828 -20.859 -8.766 1 98.5 104 LEU A N 1
ATOM 790 C CA . LEU A 1 104 ? 21.734 -21 -7.316 1 98.5 104 LEU A CA 1
ATOM 791 C C . LEU A 1 104 ? 22.641 -22.109 -6.82 1 98.5 104 LEU A C 1
ATOM 793 O O . LEU A 1 104 ? 22.781 -23.141 -7.48 1 98.5 104 LEU A O 1
ATOM 797 N N . SER A 1 105 ? 23.234 -21.922 -5.688 1 97.81 105 SER A N 1
ATOM 798 C CA . SER A 1 105 ? 24.016 -22.984 -5.059 1 97.81 105 SER A CA 1
ATOM 799 C C . SER A 1 105 ? 23.109 -24.094 -4.539 1 97.81 105 SER A C 1
ATOM 801 O O . SER A 1 105 ? 21.906 -23.906 -4.406 1 97.81 105 SER A O 1
ATOM 803 N N . LYS A 1 106 ? 23.688 -25.219 -4.156 1 96.5 106 LYS A N 1
ATOM 804 C CA . LYS A 1 106 ? 22.953 -26.391 -3.703 1 96.5 106 LYS A CA 1
ATOM 805 C C . LYS A 1 106 ? 22.266 -26.125 -2.365 1 96.5 106 LYS A C 1
ATOM 807 O O . LYS A 1 106 ? 21.281 -26.797 -2.018 1 96.5 106 LYS A O 1
ATOM 812 N N . ASP A 1 107 ? 22.797 -25.141 -1.644 1 96.75 107 ASP A N 1
ATOM 813 C CA . ASP A 1 107 ? 22.297 -24.875 -0.301 1 96.75 107 ASP A CA 1
ATOM 814 C C . ASP A 1 107 ? 21.141 -23.859 -0.335 1 96.75 107 ASP A C 1
ATOM 816 O O . ASP A 1 107 ? 20.391 -23.734 0.639 1 96.75 107 ASP A O 1
ATOM 820 N N . GLN A 1 108 ? 21 -23.094 -1.396 1 98.69 108 GLN A N 1
ATOM 821 C CA . GLN A 1 108 ? 19.906 -22.125 -1.532 1 98.69 108 GLN A CA 1
ATOM 822 C C . GLN A 1 108 ? 18.609 -22.797 -1.933 1 98.69 108 GLN A C 1
ATOM 824 O O . GLN A 1 108 ? 18.578 -23.625 -2.855 1 98.69 108 GLN A O 1
ATOM 829 N N . LEU A 1 109 ? 17.562 -22.5 -1.243 1 98.81 109 LEU A N 1
ATOM 830 C CA . LEU A 1 109 ? 16.25 -23.078 -1.552 1 98.81 109 LEU A CA 1
ATOM 831 C C . LEU A 1 109 ? 15.555 -22.25 -2.635 1 98.81 109 LEU A C 1
ATOM 833 O O . LEU A 1 109 ? 15.508 -21.031 -2.559 1 98.81 109 LEU A O 1
ATOM 837 N N . LEU A 1 110 ? 15.07 -22.953 -3.658 1 98.88 110 LEU A N 1
ATOM 838 C CA . LEU A 1 110 ? 14.258 -22.344 -4.695 1 98.88 110 LEU A CA 1
ATOM 839 C C . LEU A 1 110 ? 12.805 -22.781 -4.582 1 98.88 110 LEU A C 1
ATOM 841 O O . LEU A 1 110 ? 12.5 -23.969 -4.648 1 98.88 110 LEU A O 1
ATOM 845 N N . VAL A 1 111 ? 11.898 -21.859 -4.301 1 98.94 111 VAL A N 1
ATOM 846 C CA . VAL A 1 111 ? 10.469 -22.109 -4.352 1 98.94 111 VAL A CA 1
ATOM 847 C C . VAL A 1 111 ? 9.883 -21.531 -5.637 1 98.94 111 VAL A C 1
ATOM 849 O O . VAL A 1 111 ? 9.906 -20.312 -5.844 1 98.94 111 VAL A O 1
ATOM 852 N N . PHE A 1 112 ? 9.32 -22.391 -6.473 1 98.81 112 PHE A N 1
ATOM 853 C CA . PHE A 1 112 ? 8.875 -22.031 -7.809 1 98.81 112 PHE A CA 1
ATOM 854 C C . PHE A 1 112 ? 7.355 -21.922 -7.859 1 98.81 112 PHE A C 1
ATOM 856 O O . PHE A 1 112 ? 6.648 -22.812 -7.398 1 98.81 112 PHE A O 1
ATOM 863 N N . ALA A 1 113 ? 6.906 -20.781 -8.391 1 98.69 113 ALA A N 1
ATOM 864 C CA . ALA A 1 113 ? 5.477 -20.594 -8.617 1 98.69 113 ALA A CA 1
ATOM 865 C C . ALA A 1 113 ? 5.031 -21.281 -9.906 1 98.69 113 ALA A C 1
ATOM 867 O O . ALA A 1 113 ? 5.141 -20.703 -10.992 1 98.69 113 ALA A O 1
ATOM 868 N N . SER A 1 114 ? 4.531 -22.391 -9.805 1 97.88 114 SER A N 1
ATOM 869 C CA . SER A 1 114 ? 3.938 -23.109 -10.93 1 97.88 114 SER A CA 1
ATOM 870 C C . SER A 1 114 ? 2.428 -22.891 -10.984 1 97.88 114 SER A C 1
ATOM 872 O O . SER A 1 114 ? 1.92 -21.875 -10.523 1 97.88 114 SER A O 1
ATOM 874 N N . THR A 1 115 ? 1.734 -23.75 -11.695 1 95.25 115 THR A N 1
ATOM 875 C CA . THR A 1 115 ? 0.311 -23.516 -11.914 1 95.25 115 THR A CA 1
ATOM 876 C C . THR A 1 115 ? -0.423 -24.828 -12.156 1 95.25 115 THR A C 1
ATOM 878 O O . THR A 1 115 ? 0.149 -25.781 -12.695 1 95.25 115 THR A O 1
ATOM 881 N N . THR A 1 116 ? -1.654 -24.828 -11.828 1 92 116 THR A N 1
ATOM 882 C CA . THR A 1 116 ? -2.494 -25.984 -12.125 1 92 116 THR A CA 1
ATOM 883 C C . THR A 1 116 ? -2.936 -25.984 -13.586 1 92 116 THR A C 1
ATOM 885 O O . THR A 1 116 ? -3.469 -26.969 -14.086 1 92 116 THR A O 1
ATOM 888 N N . SER A 1 117 ? -2.627 -24.953 -14.289 1 88.81 117 SER A N 1
ATOM 889 C CA . SER A 1 117 ? -2.975 -24.859 -15.703 1 88.81 117 SER A CA 1
ATOM 890 C C . SER A 1 117 ? -2.229 -25.906 -16.531 1 88.81 117 SER A C 1
ATOM 892 O O . SER A 1 117 ? -2.576 -26.172 -17.672 1 88.81 117 SER A O 1
ATOM 894 N N . ILE A 1 118 ? -1.273 -26.5 -15.93 1 91.5 118 ILE A N 1
ATOM 895 C CA . ILE A 1 118 ? -0.449 -27.469 -16.656 1 91.5 118 ILE A CA 1
ATOM 896 C C . ILE A 1 118 ? -1.236 -28.75 -16.891 1 91.5 118 ILE A C 1
ATOM 898 O O . ILE A 1 118 ? -0.854 -29.578 -17.719 1 91.5 118 ILE A O 1
ATOM 902 N N . TYR A 1 119 ? -2.262 -29.031 -16.109 1 88.06 119 TYR A N 1
ATOM 903 C CA . TYR A 1 119 ? -3.023 -30.266 -16.219 1 88.06 119 TYR A CA 1
ATOM 904 C C . TYR A 1 119 ? -3.883 -30.266 -17.484 1 88.06 119 TYR A C 1
ATOM 906 O O . TYR A 1 119 ? -4.215 -31.344 -18 1 88.06 119 TYR A O 1
ATOM 914 N N . GLY A 1 120 ? -4.223 -29.141 -17.984 1 79.88 120 GLY A N 1
ATOM 915 C CA . GLY A 1 120 ? -4.977 -29.078 -19.219 1 79.88 120 GLY A CA 1
ATOM 916 C C . GLY A 1 120 ? -6.422 -29.516 -19.062 1 79.88 120 GLY A C 1
ATOM 917 O O . GLY A 1 120 ? -7.082 -29.156 -18.094 1 79.88 120 GLY A O 1
ATOM 918 N N . ALA A 1 121 ? -6.98 -30.25 -20.125 1 73.25 121 ALA A N 1
ATOM 919 C CA . ALA A 1 121 ? -8.406 -30.578 -20.172 1 73.25 121 ALA A CA 1
ATOM 920 C C . ALA A 1 121 ? -8.625 -32.062 -19.953 1 73.25 121 ALA A C 1
ATOM 922 O O . ALA A 1 121 ? -8.797 -32.812 -20.922 1 73.25 121 ALA A O 1
ATOM 923 N N . SER A 1 122 ? -8.266 -32.625 -18.875 1 64.06 122 SER A N 1
ATOM 924 C CA . SER A 1 122 ? -8.367 -34.062 -18.75 1 64.06 122 SER A CA 1
ATOM 925 C C . SER A 1 122 ? -9.758 -34.469 -18.297 1 64.06 122 SER A C 1
ATOM 927 O O . SER A 1 122 ? -10.188 -35.625 -18.531 1 64.06 122 SER A O 1
ATOM 929 N N . GLY A 1 123 ? -10.562 -33.625 -17.812 1 66.31 123 GLY A N 1
ATOM 930 C CA . GLY A 1 123 ? -11.875 -33.969 -17.297 1 66.31 123 GLY A CA 1
ATOM 931 C C . GLY A 1 123 ? -11.828 -34.781 -16.031 1 66.31 123 GLY A C 1
ATOM 932 O O . GLY A 1 123 ? -12.867 -35.031 -15.398 1 66.31 123 GLY A O 1
ATOM 933 N N . SER A 1 124 ? -10.734 -35.344 -15.672 1 76.31 124 SER A N 1
ATOM 934 C CA . SER A 1 124 ? -10.586 -36.125 -14.453 1 76.31 124 SER A CA 1
ATOM 935 C C . SER A 1 124 ? -9.875 -35.344 -13.359 1 76.31 124 SER A C 1
ATOM 937 O O . SER A 1 124 ? -9.352 -34.25 -13.609 1 76.31 124 SER A O 1
ATOM 939 N N . VAL A 1 125 ? -10.016 -35.906 -12.125 1 85.81 125 VAL A N 1
ATOM 940 C CA . VAL A 1 125 ? -9.305 -35.281 -11 1 85.81 125 VAL A CA 1
ATOM 941 C C . VAL A 1 125 ? -7.801 -35.469 -11.188 1 85.81 125 VAL A C 1
ATOM 943 O O . VAL A 1 125 ? -7.328 -36.562 -11.414 1 85.81 125 VAL A O 1
ATOM 946 N N . SER A 1 126 ? -7.129 -34.344 -11.227 1 88.94 126 SER A N 1
ATOM 947 C CA . SER A 1 126 ? -5.68 -34.375 -11.406 1 88.94 126 SER A CA 1
ATOM 948 C C . SER A 1 126 ? -4.957 -34.188 -10.078 1 88.94 126 SER A C 1
ATOM 950 O O . SER A 1 126 ? -5.285 -33.281 -9.312 1 88.94 126 SER A O 1
ATOM 952 N N . ASP A 1 127 ? -4.125 -35.125 -9.773 1 92.62 127 ASP A N 1
ATOM 953 C CA . ASP A 1 127 ? -3.193 -34.938 -8.664 1 92.62 127 ASP A CA 1
ATOM 954 C C . ASP A 1 127 ? -1.772 -34.719 -9.18 1 92.62 127 ASP A C 1
ATOM 956 O O . ASP A 1 127 ? -1.562 -34.5 -10.375 1 92.62 127 ASP A O 1
ATOM 960 N N . GLU A 1 128 ? -0.778 -34.656 -8.305 1 95.88 128 GLU A N 1
ATOM 961 C CA . GLU A 1 128 ? 0.574 -34.25 -8.672 1 95.88 128 GLU A CA 1
ATOM 962 C C . GLU A 1 128 ? 1.255 -35.312 -9.523 1 95.88 128 GLU A C 1
ATOM 964 O O . GLU A 1 128 ? 2.271 -35.062 -10.164 1 95.88 128 GLU A O 1
ATOM 969 N N . GLU A 1 129 ? 0.643 -36.531 -9.562 1 92.88 129 GLU A N 1
ATOM 970 C CA . GLU A 1 129 ? 1.207 -37.625 -10.344 1 92.88 129 GLU A CA 1
ATOM 971 C C . GLU A 1 129 ? 0.509 -37.75 -11.688 1 92.88 129 GLU A C 1
ATOM 973 O O . GLU A 1 129 ? 0.95 -38.531 -12.547 1 92.88 129 GLU A O 1
ATOM 978 N N . THR A 1 130 ? -0.582 -37.062 -11.797 1 90.69 130 THR A N 1
ATOM 979 C CA . THR A 1 130 ? -1.321 -37.125 -13.055 1 90.69 130 THR A CA 1
ATOM 980 C C . THR A 1 130 ? -0.468 -36.594 -14.211 1 90.69 130 THR A C 1
ATOM 982 O O . THR A 1 130 ? 0.255 -35.625 -14.062 1 90.69 130 THR A O 1
ATOM 985 N N . GLU A 1 131 ? -0.636 -37.281 -15.281 1 87.44 131 GLU A N 1
ATOM 986 C CA . GLU A 1 131 ? 0.072 -36.844 -16.484 1 87.44 131 GLU A CA 1
ATOM 987 C C . GLU A 1 131 ? -0.365 -35.438 -16.875 1 87.44 131 GLU A C 1
ATOM 989 O O . GLU A 1 131 ? -1.561 -35.125 -16.906 1 87.44 131 GLU A O 1
ATOM 994 N N . VAL A 1 132 ? 0.651 -34.656 -17.109 1 86.62 132 VAL A N 1
ATOM 995 C CA . VAL A 1 132 ? 0.42 -33.25 -17.438 1 86.62 132 VAL A CA 1
ATOM 996 C C . VAL A 1 132 ? 0.259 -33.062 -18.938 1 86.62 132 VAL A C 1
ATOM 998 O O . VAL A 1 132 ? 0.943 -33.75 -19.719 1 86.62 132 VAL A O 1
ATOM 1001 N N . ALA A 1 133 ? -0.777 -32.219 -19.406 1 84 133 ALA A N 1
ATOM 1002 C CA . ALA A 1 133 ? -1.074 -31.953 -20.812 1 84 133 ALA A CA 1
ATOM 1003 C C . ALA A 1 133 ? -1.488 -30.5 -21.031 1 84 133 ALA A C 1
ATOM 1005 O O . ALA A 1 133 ? -2.633 -30.234 -21.391 1 84 133 ALA A O 1
ATOM 1006 N N . PRO A 1 134 ? -0.512 -29.641 -20.891 1 86.38 134 PRO A N 1
ATOM 1007 C CA . PRO A 1 134 ? -0.874 -28.234 -21.031 1 86.38 134 PRO A CA 1
ATOM 1008 C C . PRO A 1 134 ? -1.414 -27.906 -22.422 1 86.38 134 PRO A C 1
ATOM 1010 O O . PRO A 1 134 ? -0.938 -28.453 -23.422 1 86.38 134 PRO A O 1
ATOM 1013 N N . VAL A 1 135 ? -2.367 -26.969 -22.484 1 81.5 135 VAL A N 1
ATOM 1014 C CA . VAL A 1 135 ? -3.014 -26.625 -23.75 1 81.5 135 VAL A CA 1
ATOM 1015 C C . VAL A 1 135 ? -2.656 -25.203 -24.156 1 81.5 135 VAL A C 1
ATOM 1017 O O . VAL A 1 135 ? -2.99 -24.766 -25.25 1 81.5 135 VAL A O 1
ATOM 1020 N N . SER A 1 136 ? -2.006 -24.469 -23.312 1 87.44 136 SER A N 1
ATOM 1021 C CA . SER A 1 136 ? -1.637 -23.078 -23.562 1 87.44 136 SER A CA 1
ATOM 1022 C C . SER A 1 136 ? -0.125 -22.891 -23.5 1 87.44 136 SER A C 1
ATOM 1024 O O . SER A 1 136 ? 0.58 -23.688 -22.875 1 87.44 136 SER A O 1
ATOM 1026 N N . LEU A 1 137 ? 0.305 -21.828 -24.141 1 92.31 137 LEU A N 1
ATOM 1027 C CA . LEU A 1 137 ? 1.717 -21.469 -24.062 1 92.31 137 LEU A CA 1
ATOM 1028 C C . LEU A 1 137 ? 2.125 -21.203 -22.625 1 92.31 137 LEU A C 1
ATOM 1030 O O . LEU A 1 137 ? 3.23 -21.562 -22.203 1 92.31 137 LEU A O 1
ATOM 1034 N N . TYR A 1 138 ? 1.252 -20.609 -21.875 1 93.81 138 TYR A N 1
ATOM 1035 C CA . TYR A 1 138 ? 1.491 -20.375 -20.453 1 93.81 138 TYR A CA 1
ATOM 1036 C C . TYR A 1 138 ? 1.758 -21.688 -19.719 1 93.81 138 TYR A C 1
ATOM 1038 O O . TYR A 1 138 ? 2.807 -21.859 -19.094 1 93.81 138 TYR A O 1
ATOM 1046 N N . GLY A 1 139 ? 0.829 -22.594 -19.828 1 93.19 139 GLY A N 1
ATOM 1047 C CA . GLY A 1 139 ? 0.981 -23.891 -19.188 1 93.19 139 GLY A CA 1
ATOM 1048 C C . GLY A 1 139 ? 2.23 -24.641 -19.625 1 93.19 139 GLY A C 1
ATOM 1049 O O . GLY A 1 139 ? 2.916 -25.25 -18.812 1 93.19 139 GLY A O 1
ATOM 1050 N N . MET A 1 140 ? 2.533 -24.531 -20.891 1 94.44 140 MET A N 1
ATOM 1051 C CA . MET A 1 140 ? 3.682 -25.234 -21.453 1 94.44 140 MET A CA 1
ATOM 1052 C C . MET A 1 140 ? 4.988 -24.672 -20.906 1 94.44 140 MET A C 1
ATOM 1054 O O . MET A 1 140 ? 5.867 -25.438 -20.484 1 94.44 140 MET A O 1
ATOM 1058 N N . THR A 1 141 ? 5.109 -23.359 -20.891 1 96.56 141 THR A N 1
ATOM 1059 C CA . THR A 1 141 ? 6.344 -22.75 -20.406 1 96.56 141 THR A CA 1
ATOM 1060 C C . THR A 1 141 ? 6.547 -23.031 -18.922 1 96.56 141 THR A C 1
ATOM 1062 O O . THR A 1 141 ? 7.664 -23.328 -18.484 1 96.56 141 THR A O 1
ATOM 1065 N N . LYS A 1 142 ? 5.496 -22.969 -18.172 1 97.31 142 LYS A N 1
ATOM 1066 C CA . LYS A 1 142 ? 5.598 -23.203 -16.734 1 97.31 142 LYS A CA 1
ATOM 1067 C C . LYS A 1 142 ? 5.922 -24.656 -16.438 1 97.31 142 LYS A C 1
ATOM 1069 O O . LYS A 1 142 ? 6.684 -24.953 -15.508 1 97.31 142 LYS A O 1
ATOM 1074 N N . LEU A 1 143 ? 5.336 -25.547 -17.219 1 96.56 143 LEU A N 1
ATOM 1075 C CA . LEU A 1 143 ? 5.621 -26.969 -17.031 1 96.56 143 LEU A CA 1
ATOM 1076 C C . LEU A 1 143 ? 7.082 -27.266 -17.328 1 96.56 143 LEU A C 1
ATOM 1078 O O . LEU A 1 143 ? 7.742 -27.984 -16.578 1 96.56 143 LEU A O 1
ATOM 1082 N N . GLN A 1 144 ? 7.555 -26.812 -18.453 1 97.75 144 GLN A N 1
ATOM 1083 C CA . GLN A 1 144 ? 8.945 -27.047 -18.844 1 97.75 144 GLN A CA 1
ATOM 1084 C C . GLN A 1 144 ? 9.906 -26.5 -17.797 1 97.75 144 GLN A C 1
ATOM 1086 O O . GLN A 1 144 ? 10.891 -27.156 -17.438 1 97.75 144 GLN A O 1
ATOM 1091 N N . ALA A 1 145 ? 9.617 -25.312 -17.312 1 98.38 145 ALA A N 1
ATOM 1092 C CA . ALA A 1 145 ? 10.438 -24.734 -16.25 1 98.38 145 ALA A CA 1
ATOM 1093 C C . ALA A 1 145 ? 10.406 -25.594 -14.992 1 98.38 145 ALA A C 1
ATOM 1095 O O . ALA A 1 145 ? 11.453 -25.859 -14.391 1 98.38 145 ALA A O 1
ATOM 1096 N N . GLU A 1 146 ? 9.219 -26 -14.609 1 98.38 146 GLU A N 1
ATOM 1097 C CA . GLU A 1 146 ? 9.062 -26.844 -13.43 1 98.38 146 GLU A CA 1
ATOM 1098 C C . GLU A 1 146 ? 9.906 -28.109 -13.531 1 98.38 146 GLU A C 1
ATOM 1100 O O . GLU A 1 146 ? 10.594 -28.484 -12.57 1 98.38 146 GLU A O 1
ATOM 1105 N N . ARG A 1 147 ? 9.875 -28.766 -14.672 1 97.5 147 ARG A N 1
ATOM 1106 C CA . ARG A 1 147 ? 10.602 -30.016 -14.891 1 97.5 147 ARG A CA 1
ATOM 1107 C C . ARG A 1 147 ? 12.102 -29.812 -14.695 1 97.5 147 ARG A C 1
ATOM 1109 O O . ARG A 1 147 ? 12.766 -30.641 -14.07 1 97.5 147 ARG A O 1
ATOM 1116 N N . VAL A 1 148 ? 12.57 -28.75 -15.219 1 98.06 148 VAL A N 1
ATOM 1117 C CA . VAL A 1 148 ? 14 -28.469 -15.109 1 98.06 148 VAL A CA 1
ATOM 1118 C C . VAL A 1 148 ? 14.352 -28.125 -13.664 1 98.06 148 VAL A C 1
ATOM 1120 O O . VAL A 1 148 ? 15.312 -28.656 -13.109 1 98.06 148 VAL A O 1
ATOM 1123 N N . ILE A 1 149 ? 13.594 -27.281 -13.031 1 98.44 149 ILE A N 1
ATOM 1124 C CA . ILE A 1 149 ? 13.844 -26.797 -11.68 1 98.44 149 ILE A CA 1
ATOM 1125 C C . ILE A 1 149 ? 13.805 -27.953 -10.695 1 98.44 149 ILE A C 1
ATOM 1127 O O . ILE A 1 149 ? 14.609 -28.016 -9.766 1 98.44 149 ILE A O 1
ATOM 1131 N N . MET A 1 150 ? 12.914 -28.906 -10.938 1 98 150 MET A N 1
ATOM 1132 C CA . MET A 1 150 ? 12.711 -29.984 -9.984 1 98 150 MET A CA 1
ATOM 1133 C C . MET A 1 150 ? 13.828 -31.031 -10.094 1 98 150 MET A C 1
ATOM 1135 O O . MET A 1 150 ? 13.906 -31.938 -9.281 1 98 150 MET A O 1
ATOM 1139 N N . GLN A 1 151 ? 14.711 -30.844 -11.062 1 97.19 151 GLN A N 1
ATOM 1140 C CA . GLN A 1 151 ? 15.93 -31.641 -11.07 1 97.19 151 GLN A CA 1
ATOM 1141 C C . GLN A 1 151 ? 16.875 -31.203 -9.953 1 97.19 151 GLN A C 1
ATOM 1143 O O . GLN A 1 151 ? 17.797 -31.938 -9.602 1 97.19 151 GLN A O 1
ATOM 1148 N N . ARG A 1 152 ? 16.609 -30.047 -9.5 1 95.5 152 ARG A N 1
ATOM 1149 C CA . ARG A 1 152 ? 17.344 -29.516 -8.359 1 95.5 152 ARG A CA 1
ATOM 1150 C C . ARG A 1 152 ? 16.734 -30 -7.047 1 95.5 152 ARG A C 1
ATOM 1152 O O . ARG A 1 152 ? 15.562 -29.75 -6.77 1 95.5 152 ARG A O 1
ATOM 1159 N N . GLU A 1 153 ? 17.5 -30.672 -6.227 1 92.12 153 GLU A N 1
ATOM 1160 C CA . GLU A 1 153 ? 16.984 -31.266 -5.004 1 92.12 153 GLU A CA 1
ATOM 1161 C C . GLU A 1 153 ? 16.438 -30.203 -4.055 1 92.12 153 GLU A C 1
ATOM 1163 O O . GLU A 1 153 ? 15.391 -30.406 -3.432 1 92.12 153 GLU A O 1
ATOM 1168 N N . ASN A 1 154 ? 17.125 -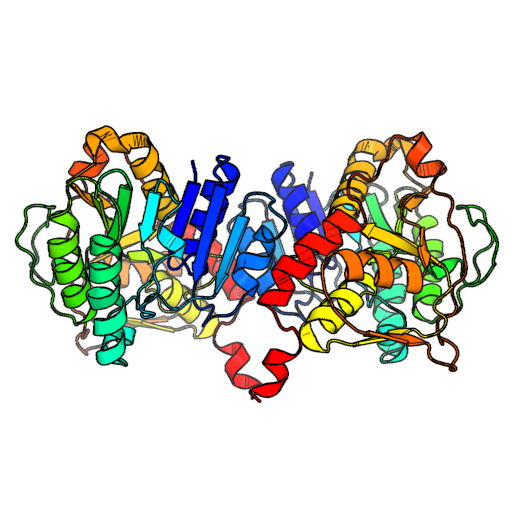29.094 -3.889 1 98 154 ASN A N 1
ATOM 1169 C CA . ASN A 1 154 ? 16.734 -28.047 -2.953 1 98 154 ASN A CA 1
ATOM 1170 C C . ASN A 1 154 ? 15.742 -27.078 -3.584 1 98 154 ASN A C 1
ATOM 1172 O O . ASN A 1 154 ? 15.969 -25.859 -3.594 1 98 154 ASN A O 1
ATOM 1176 N N . SER A 1 155 ? 14.617 -27.672 -4.145 1 98.69 155 SER A N 1
ATOM 1177 C CA . SER A 1 155 ? 13.562 -26.906 -4.801 1 98.69 155 SER A CA 1
ATOM 1178 C C . SER A 1 155 ? 12.18 -27.406 -4.398 1 98.69 155 SER A C 1
ATOM 1180 O O . SER A 1 155 ? 12.023 -28.578 -4.027 1 98.69 155 SER A O 1
ATOM 1182 N N . ILE A 1 156 ? 11.242 -26.562 -4.336 1 98.88 156 ILE A N 1
ATOM 1183 C CA . ILE A 1 156 ? 9.82 -26.844 -4.133 1 98.88 156 ILE A CA 1
ATOM 1184 C C . ILE A 1 156 ? 9 -26.203 -5.242 1 98.88 156 ILE A C 1
ATOM 1186 O O . ILE A 1 156 ? 9.18 -25.016 -5.551 1 98.88 156 ILE A O 1
ATOM 1190 N N . SER A 1 157 ? 8.195 -26.953 -5.902 1 98.81 157 SER A N 1
ATOM 1191 C CA . SER A 1 157 ? 7.277 -26.391 -6.891 1 98.81 157 SER A CA 1
ATOM 1192 C C . SER A 1 157 ? 5.848 -26.344 -6.363 1 98.81 157 SER A C 1
ATOM 1194 O O . SER A 1 157 ? 5.328 -27.359 -5.875 1 98.81 157 SER A O 1
ATOM 1196 N N . LEU A 1 158 ? 5.246 -25.203 -6.395 1 98.81 158 LEU A N 1
ATOM 1197 C CA . LEU A 1 158 ? 3.867 -25.016 -5.953 1 98.81 158 LEU A CA 1
ATOM 1198 C C . LEU A 1 158 ? 2.949 -24.75 -7.141 1 98.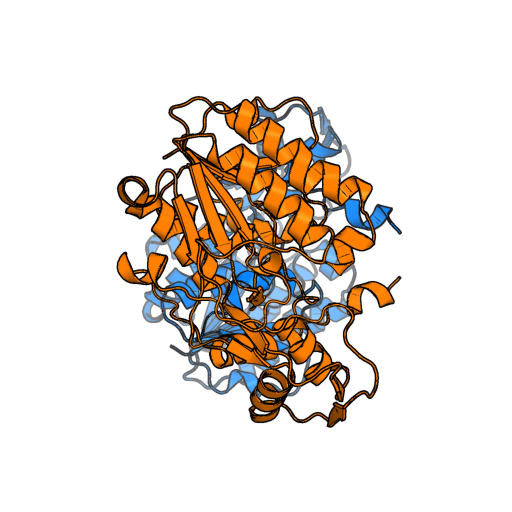81 158 LEU A C 1
ATOM 1200 O O . LEU A 1 158 ? 3.064 -23.719 -7.797 1 98.81 158 LEU A O 1
ATOM 1204 N N . ARG A 1 159 ? 2.084 -25.688 -7.438 1 97.62 159 ARG A N 1
ATOM 1205 C CA . ARG A 1 159 ? 1.097 -25.531 -8.5 1 97.62 159 ARG A CA 1
ATOM 1206 C C . ARG A 1 159 ? -0.162 -24.844 -7.988 1 97.62 159 ARG A C 1
ATOM 1208 O O . ARG A 1 159 ? -1.048 -25.484 -7.426 1 97.62 159 ARG A O 1
ATOM 1215 N N . TRP A 1 160 ? -0.255 -23.609 -8.289 1 97.19 160 TRP A N 1
ATOM 1216 C CA . TRP A 1 160 ? -1.28 -22.766 -7.688 1 97.19 160 TRP A CA 1
ATOM 1217 C C . TRP A 1 160 ? -2.588 -22.844 -8.469 1 97.19 160 TRP A C 1
ATOM 1219 O O . TRP A 1 160 ? -2.582 -22.859 -9.703 1 97.19 160 TRP A O 1
ATOM 1229 N N . ALA A 1 161 ? -3.697 -22.891 -7.754 1 95.12 161 ALA A N 1
ATOM 1230 C CA . ALA A 1 161 ? -5.004 -22.594 -8.336 1 95.12 161 ALA A CA 1
ATOM 1231 C C . ALA A 1 161 ? -5.074 -21.141 -8.805 1 95.12 161 ALA A C 1
ATOM 1233 O O . ALA A 1 161 ? -4.152 -20.359 -8.57 1 95.12 161 ALA A O 1
ATOM 1234 N N . THR A 1 162 ? -6.117 -20.812 -9.523 1 93.56 162 THR A N 1
ATOM 1235 C CA . THR A 1 162 ? -6.305 -19.438 -10 1 93.56 162 THR A CA 1
ATOM 1236 C C . THR A 1 162 ? -6.559 -18.484 -8.836 1 93.56 162 THR A C 1
ATOM 1238 O O . THR A 1 162 ? -7.531 -18.656 -8.094 1 93.56 162 THR A O 1
ATOM 1241 N N . VAL A 1 163 ? -5.723 -17.531 -8.688 1 96.88 163 VAL A N 1
ATOM 1242 C CA . VAL A 1 163 ? -5.793 -16.625 -7.547 1 96.88 163 VAL A CA 1
ATOM 1243 C C . VAL A 1 163 ? -6.82 -15.531 -7.816 1 96.88 163 VAL A C 1
ATOM 1245 O O . VAL A 1 163 ? -7.074 -15.188 -8.977 1 96.88 163 VAL A O 1
ATOM 1248 N N . PHE A 1 164 ? -7.457 -15.07 -6.789 1 97.56 164 PHE A N 1
ATOM 1249 C CA . PHE A 1 164 ? -8.367 -13.938 -6.859 1 97.56 164 PHE A CA 1
ATOM 1250 C C . PHE A 1 164 ? -8.273 -13.094 -5.594 1 97.56 164 PHE A C 1
ATOM 1252 O O . PHE A 1 164 ? -7.617 -13.484 -4.629 1 97.56 164 PHE A O 1
ATOM 1259 N N . GLY A 1 165 ? -8.891 -11.898 -5.629 1 97.81 165 GLY A N 1
ATOM 1260 C CA . GLY A 1 165 ? -8.898 -11.031 -4.461 1 97.81 165 GLY A CA 1
ATOM 1261 C C . GLY A 1 165 ? -8.172 -9.719 -4.68 1 97.81 165 GLY A C 1
ATOM 1262 O O . GLY A 1 165 ? -7.621 -9.484 -5.758 1 97.81 165 GLY A O 1
ATOM 1263 N N . VAL A 1 166 ? -8.203 -8.891 -3.693 1 97.12 166 VAL A N 1
ATOM 1264 C CA . VAL A 1 166 ? -7.578 -7.57 -3.764 1 97.12 166 VAL A CA 1
ATOM 1265 C C . VAL A 1 166 ? -6.117 -7.668 -3.336 1 97.12 166 VAL A C 1
ATOM 1267 O O . VAL A 1 166 ? -5.789 -8.367 -2.375 1 97.12 166 VAL A O 1
ATOM 1270 N N . ALA A 1 167 ? -5.277 -7.043 -4.043 1 97 167 ALA A N 1
ATOM 1271 C CA . ALA A 1 167 ? -3.859 -6.91 -3.713 1 97 167 ALA A CA 1
ATOM 1272 C C . ALA A 1 167 ? -3.346 -5.516 -4.051 1 97 167 ALA A C 1
ATOM 1274 O O . ALA A 1 167 ? -3.977 -4.781 -4.816 1 97 167 ALA A O 1
ATOM 1275 N N . PRO A 1 168 ? -2.225 -5.148 -3.453 1 96.31 168 PRO A N 1
ATOM 1276 C CA . PRO A 1 168 ? -1.698 -3.809 -3.725 1 96.31 168 PRO A CA 1
ATOM 1277 C C . PRO A 1 168 ? -1.406 -3.578 -5.207 1 96.31 168 PRO A C 1
ATOM 1279 O O . PRO A 1 168 ? -1.583 -2.465 -5.707 1 96.31 168 PRO A O 1
ATOM 1282 N N . ARG A 1 169 ? -0.893 -4.508 -5.84 1 95.25 169 ARG A N 1
ATOM 1283 C CA . ARG A 1 169 ? -0.856 -4.516 -7.297 1 95.25 169 ARG A CA 1
ATOM 1284 C C . ARG A 1 169 ? -2.012 -5.324 -7.871 1 95.25 169 ARG A C 1
ATOM 1286 O O . ARG A 1 169 ? -1.96 -6.559 -7.898 1 95.25 169 ARG A O 1
ATOM 1293 N N . MET A 1 170 ? -2.988 -4.625 -8.383 1 94.5 170 MET A N 1
ATOM 1294 C CA . MET A 1 170 ? -4.23 -5.293 -8.766 1 94.5 170 MET A CA 1
ATOM 1295 C C . MET A 1 170 ? -4.098 -5.949 -10.141 1 94.5 170 MET A C 1
ATOM 1297 O O . MET A 1 170 ? -3.408 -5.426 -11.016 1 94.5 170 MET A O 1
ATOM 1301 N N . ARG A 1 171 ? -4.727 -7.047 -10.273 1 93.56 171 ARG A N 1
ATOM 1302 C CA . ARG A 1 171 ? -4.973 -7.699 -11.562 1 93.56 171 ARG A CA 1
ATOM 1303 C C . ARG A 1 171 ? -6.469 -7.883 -11.805 1 93.56 171 ARG A C 1
ATOM 1305 O O . ARG A 1 171 ? -7.086 -8.781 -11.234 1 93.56 171 ARG A O 1
ATOM 1312 N N . SER A 1 172 ? -6.961 -7.09 -12.672 1 91.94 172 SER A N 1
ATOM 1313 C CA . SER A 1 172 ? -8.398 -7.113 -12.922 1 91.94 172 SER A CA 1
ATOM 1314 C C . SER A 1 172 ? -8.766 -8.195 -13.938 1 91.94 172 SER A C 1
ATOM 1316 O O . SER A 1 172 ? -9.938 -8.555 -14.07 1 91.94 172 SER A O 1
ATOM 1318 N N . GLY A 1 173 ? -7.781 -8.75 -14.609 1 89.75 173 GLY A N 1
ATOM 1319 C CA . GLY A 1 173 ? -8.039 -9.719 -15.664 1 89.75 173 GLY A CA 1
ATOM 1320 C C . GLY A 1 173 ? -8.211 -11.133 -15.156 1 89.75 173 GLY A C 1
ATOM 1321 O O . GLY A 1 173 ? -8.516 -12.047 -15.922 1 89.75 173 GLY A O 1
ATOM 1322 N N . LEU A 1 174 ? -8.055 -11.383 -13.867 1 93.44 174 LEU A N 1
ATOM 1323 C CA . LEU A 1 174 ? -8.336 -12.68 -13.273 1 93.44 174 LEU A CA 1
ATOM 1324 C C . LEU A 1 174 ? -9.844 -12.93 -13.203 1 93.44 174 LEU A C 1
ATOM 1326 O O . LEU A 1 174 ? -10.617 -12.008 -12.961 1 93.44 174 LEU A O 1
ATOM 1330 N N . MET A 1 175 ? -10.188 -14.078 -13.367 1 92.81 175 MET A N 1
ATOM 1331 C CA . MET A 1 175 ? -11.578 -14.398 -13.672 1 92.81 175 MET A CA 1
ATOM 1332 C C . MET A 1 175 ? -12.516 -13.797 -12.625 1 92.81 175 MET A C 1
ATOM 1334 O O . MET A 1 175 ? -13.422 -13.039 -12.961 1 92.81 175 MET A O 1
ATOM 1338 N N . VAL A 1 176 ? -12.344 -14.148 -11.336 1 96.75 176 VAL A N 1
ATOM 1339 C CA . VAL A 1 176 ? -13.234 -13.648 -10.305 1 96.75 176 VAL A CA 1
ATOM 1340 C C . VAL A 1 176 ? -13.164 -12.125 -10.242 1 96.75 176 VAL A C 1
ATOM 1342 O O . VAL A 1 176 ? -14.195 -11.453 -10.164 1 96.75 176 VAL A O 1
ATOM 1345 N N . ASN A 1 177 ? -11.953 -11.57 -10.289 1 97.06 177 ASN A N 1
ATOM 1346 C CA . ASN A 1 177 ? -11.758 -10.125 -10.289 1 97.06 177 ASN A CA 1
ATOM 1347 C C . ASN A 1 177 ? -12.469 -9.469 -11.469 1 97.06 177 ASN A C 1
ATOM 1349 O O . ASN A 1 177 ? -13.148 -8.453 -11.305 1 97.06 177 ASN A O 1
ATOM 1353 N N . ASP A 1 178 ? -12.266 -10.102 -12.609 1 95.19 178 ASP A N 1
ATOM 1354 C CA . ASP A 1 178 ? -12.852 -9.609 -13.852 1 95.19 178 ASP A CA 1
ATOM 1355 C C . ASP A 1 178 ? -14.383 -9.633 -13.781 1 95.19 178 ASP A C 1
ATOM 1357 O O . ASP A 1 178 ? -15.039 -8.656 -14.148 1 95.19 178 ASP A O 1
ATOM 1361 N N . PHE A 1 179 ? -14.898 -10.711 -13.297 1 96.94 179 PHE A N 1
ATOM 1362 C CA . PHE A 1 179 ? -16.344 -10.859 -13.203 1 96.94 179 PHE A CA 1
ATOM 1363 C C . PHE A 1 179 ? -16.938 -9.797 -12.281 1 96.94 179 PHE A C 1
ATOM 1365 O O . PHE A 1 179 ? -17.969 -9.195 -12.609 1 96.94 179 PHE A O 1
ATOM 1372 N N . VAL A 1 180 ? -16.328 -9.555 -11.188 1 97.56 180 VAL A N 1
ATOM 1373 C CA . VAL A 1 180 ? -16.844 -8.586 -10.227 1 97.56 180 VAL A CA 1
ATOM 1374 C C . VAL A 1 180 ? -16.781 -7.184 -10.82 1 97.56 180 VAL A C 1
ATOM 1376 O O . VAL A 1 180 ? -17.75 -6.426 -10.742 1 97.56 180 VAL A O 1
ATOM 1379 N N . GLN A 1 181 ? -15.648 -6.855 -11.391 1 96.62 181 GLN A N 1
ATOM 1380 C CA . GLN A 1 181 ? -15.523 -5.523 -11.977 1 96.62 181 GLN A CA 1
ATOM 1381 C C . GLN A 1 181 ? -16.562 -5.305 -13.078 1 96.62 181 GLN A C 1
ATOM 1383 O O . GLN A 1 181 ? -17.188 -4.25 -13.141 1 96.62 181 GLN A O 1
ATOM 1388 N N . LYS A 1 182 ? -16.781 -6.293 -13.953 1 95.69 182 LYS A N 1
ATOM 1389 C CA . LYS A 1 182 ? -17.75 -6.188 -15.031 1 95.69 182 LYS A CA 1
ATOM 1390 C C . LYS A 1 182 ? -19.172 -6.074 -14.484 1 95.69 182 LYS A C 1
ATOM 1392 O O . LYS A 1 182 ? -19.984 -5.309 -15 1 95.69 182 LYS A O 1
ATOM 1397 N N . ALA A 1 183 ? -19.453 -6.891 -13.492 1 96.75 183 ALA A N 1
ATOM 1398 C CA . ALA A 1 183 ? -20.766 -6.809 -12.859 1 96.75 183 ALA A CA 1
ATOM 1399 C C . ALA A 1 183 ? -21.062 -5.387 -12.383 1 96.75 183 ALA A C 1
ATOM 1401 O O . ALA A 1 183 ? -22.156 -4.879 -12.586 1 96.75 183 ALA A O 1
ATOM 1402 N N . ILE A 1 184 ? -20.094 -4.77 -11.812 1 95.25 184 ILE A N 1
ATOM 1403 C CA . ILE A 1 184 ? -20.266 -3.457 -11.195 1 95.25 184 ILE A CA 1
ATOM 1404 C C . ILE A 1 184 ? -20.266 -2.377 -12.273 1 95.25 184 ILE A C 1
ATOM 1406 O O . ILE A 1 184 ? -21.125 -1.5 -12.289 1 95.25 184 ILE A O 1
ATOM 1410 N N . HIS A 1 185 ? -19.359 -2.426 -13.242 1 94.12 185 HIS A N 1
ATOM 1411 C CA . HIS A 1 185 ? -19.141 -1.308 -14.148 1 94.12 185 HIS A CA 1
ATOM 1412 C C . HIS A 1 185 ? -19.922 -1.481 -15.445 1 94.12 185 HIS A C 1
ATOM 1414 O O . HIS A 1 185 ? -20.281 -0.497 -16.094 1 94.12 185 HIS A O 1
ATOM 1420 N N . GLU A 1 186 ? -20.109 -2.711 -15.82 1 93.75 186 GLU A N 1
ATOM 1421 C CA . GLU A 1 186 ? -20.797 -2.969 -17.094 1 93.75 186 GLU A CA 1
ATOM 1422 C C . GLU A 1 186 ? -22.234 -3.414 -16.859 1 93.75 186 GLU A C 1
ATOM 1424 O O . GLU A 1 186 ? -23.078 -3.314 -17.75 1 93.75 186 GLU A O 1
ATOM 1429 N N . GLY A 1 187 ? -22.578 -3.959 -15.773 1 95.38 187 GLY A N 1
ATOM 1430 C CA . GLY A 1 187 ? -23.922 -4.418 -15.453 1 95.38 187 GLY A CA 1
ATOM 1431 C C . GLY A 1 187 ? -24.312 -5.684 -16.188 1 95.38 187 GLY A C 1
ATOM 1432 O O . GLY A 1 187 ? -25.484 -6.062 -16.203 1 95.38 187 GLY A O 1
ATOM 1433 N N . THR A 1 188 ? -23.359 -6.305 -16.891 1 95.19 188 THR A N 1
ATOM 1434 C CA . THR A 1 188 ? -23.609 -7.531 -17.641 1 95.19 188 THR A CA 1
ATOM 1435 C C . THR A 1 188 ? -22.375 -8.422 -17.656 1 95.19 188 THR A C 1
ATOM 1437 O O . THR A 1 188 ? -21.25 -7.926 -17.766 1 95.19 188 THR A O 1
ATOM 1440 N N . LEU A 1 189 ? -22.609 -9.727 -17.516 1 94.56 189 LEU A N 1
ATOM 1441 C CA . LEU A 1 189 ? -21.562 -10.734 -17.656 1 94.56 189 LEU A CA 1
ATOM 1442 C C . LEU A 1 189 ? -21.922 -11.734 -18.75 1 94.56 189 LEU A C 1
ATOM 1444 O O . LEU A 1 189 ? -22.953 -12.406 -18.688 1 94.56 189 LEU A O 1
ATOM 1448 N N . VAL A 1 190 ? -21.078 -11.805 -19.734 1 91.38 190 VAL A N 1
ATOM 1449 C CA . VAL A 1 190 ? -21.25 -12.812 -20.781 1 91.38 190 VAL A CA 1
ATOM 1450 C C . VAL A 1 190 ? -20.438 -14.055 -20.422 1 91.38 190 VAL A C 1
ATOM 1452 O O . VAL A 1 190 ? -19.219 -13.984 -20.25 1 91.38 190 VAL A O 1
ATOM 1455 N N . LEU A 1 191 ? -21.047 -15.133 -20.312 1 90.94 191 LEU A N 1
ATOM 1456 C CA . LEU A 1 191 ? -20.391 -16.375 -19.938 1 90.94 191 LEU A CA 1
ATOM 1457 C C . LEU A 1 191 ? -20.109 -17.234 -21.172 1 90.94 191 LEU A C 1
ATOM 1459 O O . LEU A 1 191 ? -21.047 -17.578 -21.922 1 90.94 191 LEU A O 1
ATOM 1463 N N . TYR A 1 192 ? -18.875 -17.438 -21.391 1 83 192 TYR A N 1
ATOM 1464 C CA . TYR A 1 192 ? -18.453 -18.406 -22.406 1 83 192 TYR A CA 1
ATOM 1465 C C . TYR A 1 192 ? -18.156 -19.766 -21.781 1 83 192 TYR A C 1
ATOM 1467 O O . TYR A 1 192 ? -17.297 -19.875 -20.891 1 83 192 TYR A O 1
ATOM 1475 N N . SER A 1 193 ? -18.781 -20.828 -22.203 1 81 193 SER A N 1
ATOM 1476 C CA . SER A 1 193 ? -18.609 -22.125 -21.562 1 81 193 SER A CA 1
ATOM 1477 C C . SER A 1 193 ? -18.875 -22.047 -20.062 1 81 193 SER A C 1
ATOM 1479 O O . SER A 1 193 ? -18.047 -22.484 -19.266 1 81 193 SER A O 1
ATOM 1481 N N . GLY A 1 194 ? -19.953 -21.625 -19.719 1 82.69 194 GLY A N 1
ATOM 1482 C CA . GLY A 1 194 ? -20.297 -21.219 -18.359 1 82.69 194 GLY A CA 1
ATOM 1483 C C . GLY A 1 194 ? -20.203 -22.359 -17.359 1 82.69 194 GLY A C 1
ATOM 1484 O O . GLY A 1 194 ? -20.047 -22.125 -16.156 1 82.69 194 GLY A O 1
ATOM 1485 N N . ASP A 1 195 ? -20.172 -23.594 -17.859 1 82 195 ASP A N 1
ATOM 1486 C CA . ASP A 1 195 ? -20.234 -24.734 -16.953 1 82 195 ASP A CA 1
ATOM 1487 C C . ASP A 1 195 ? -18.859 -25.328 -16.703 1 82 195 ASP A C 1
ATOM 1489 O O . ASP A 1 195 ? -18.688 -26.188 -15.836 1 82 195 ASP A O 1
ATOM 1493 N N . SER A 1 196 ? -17.906 -24.797 -17.375 1 80.56 196 SER A N 1
ATOM 1494 C CA . SER A 1 196 ? -16.547 -25.297 -17.141 1 80.56 196 SER A CA 1
ATOM 1495 C C . SER A 1 196 ? -16.031 -24.891 -15.773 1 80.56 196 SER A C 1
ATOM 1497 O O . SER A 1 196 ? -16.172 -23.734 -15.367 1 80.56 196 SER A O 1
ATOM 1499 N N . LYS A 1 197 ? -15.57 -25.891 -15.086 1 82.19 197 LYS A N 1
ATOM 1500 C CA . LYS A 1 197 ? -15.125 -25.656 -13.719 1 82.19 197 LYS A CA 1
ATOM 1501 C C . LYS A 1 197 ? -13.625 -25.359 -13.672 1 82.19 197 LYS A C 1
ATOM 1503 O O . LYS A 1 197 ? -12.859 -25.891 -14.477 1 82.19 197 LYS A O 1
ATOM 1508 N N . ARG A 1 198 ? -13.289 -24.484 -12.781 1 83.56 198 ARG A N 1
ATOM 1509 C CA . ARG A 1 198 ? -11.906 -24.141 -12.453 1 83.56 198 ARG A CA 1
ATOM 1510 C C . ARG A 1 198 ? -11.703 -24.062 -10.945 1 83.56 198 ARG A C 1
ATOM 1512 O O . ARG A 1 198 ? -12.672 -24.062 -10.188 1 83.56 198 ARG A O 1
ATOM 1519 N N . THR A 1 199 ? -10.5 -24.141 -10.609 1 88.94 199 THR A N 1
ATOM 1520 C CA . THR A 1 199 ? -10.141 -24.047 -9.203 1 88.94 199 THR A CA 1
ATOM 1521 C C . THR A 1 199 ? -9.602 -22.656 -8.875 1 88.94 199 THR A C 1
ATOM 1523 O O . THR A 1 199 ? -8.883 -22.047 -9.68 1 88.94 199 THR A O 1
ATOM 1526 N N . PHE A 1 200 ? -10.023 -22.156 -7.688 1 94.19 200 PHE A N 1
ATOM 1527 C CA . PHE A 1 200 ? -9.648 -20.797 -7.305 1 94.19 200 PHE A CA 1
ATOM 1528 C C . PHE A 1 200 ? -9 -20.797 -5.922 1 94.19 200 PHE A C 1
ATOM 1530 O O . PHE A 1 200 ? -9.016 -21.797 -5.215 1 94.19 200 PHE A O 1
ATOM 1537 N N . MET A 1 201 ? -8.367 -19.734 -5.645 1 97.12 201 MET A N 1
ATOM 1538 C CA . MET A 1 201 ? -7.789 -19.516 -4.324 1 97.12 201 MET A CA 1
ATOM 1539 C C . MET A 1 201 ? -7.57 -18.031 -4.062 1 97.12 201 MET A C 1
ATOM 1541 O O . MET A 1 201 ? -7.137 -17.297 -4.953 1 97.12 201 MET A O 1
ATOM 1545 N N . HIS A 1 202 ? -7.922 -17.609 -2.861 1 98.25 202 HIS A N 1
ATOM 1546 C CA . HIS A 1 202 ? -7.711 -16.219 -2.508 1 98.25 202 HIS A CA 1
ATOM 1547 C C . HIS A 1 202 ? -6.227 -15.875 -2.439 1 98.25 202 HIS A C 1
ATOM 1549 O O . HIS A 1 202 ? -5.422 -16.688 -1.985 1 98.25 202 HIS A O 1
ATOM 1555 N N . VAL A 1 203 ? -5.852 -14.688 -2.77 1 98.31 203 VAL A N 1
ATOM 1556 C CA . VAL A 1 203 ? -4.465 -14.234 -2.832 1 98.31 203 VAL A CA 1
ATOM 1557 C C . VAL A 1 203 ? -3.812 -14.391 -1.461 1 98.31 203 VAL A C 1
ATOM 1559 O O . VAL A 1 203 ? -2.65 -14.789 -1.361 1 98.31 203 VAL A O 1
ATOM 1562 N N . ASN A 1 204 ? -4.512 -14.102 -0.383 1 97.81 204 ASN A N 1
ATOM 1563 C CA . ASN A 1 204 ? -3.957 -14.227 0.961 1 97.81 204 ASN A CA 1
ATOM 1564 C C . ASN A 1 204 ? -3.641 -15.68 1.306 1 97.81 204 ASN A C 1
ATOM 1566 O O . ASN A 1 204 ? -2.701 -15.953 2.055 1 97.81 204 ASN A O 1
ATOM 1570 N N . ASP A 1 205 ? -4.445 -16.594 0.788 1 98.56 205 ASP A N 1
ATOM 1571 C CA . ASP A 1 205 ? -4.148 -18 1.001 1 98.56 205 ASP A CA 1
ATOM 1572 C C . ASP A 1 205 ? -2.906 -18.422 0.218 1 98.56 205 ASP A C 1
ATOM 1574 O O . ASP A 1 205 ? -2.145 -19.281 0.667 1 98.56 205 ASP A O 1
ATOM 1578 N N . SER A 1 206 ? -2.74 -17.859 -0.984 1 98.44 206 SER A N 1
ATOM 1579 C CA . SER A 1 206 ? -1.492 -18.125 -1.697 1 98.44 206 SER A CA 1
ATOM 1580 C C . SER A 1 206 ? -0.286 -17.672 -0.88 1 98.44 206 SER A C 1
ATOM 1582 O O . SER A 1 206 ? 0.722 -18.375 -0.811 1 98.44 206 SER A O 1
ATOM 1584 N N . VAL A 1 207 ? -0.359 -16.5 -0.245 1 98.69 207 VAL A N 1
ATOM 1585 C CA . VAL A 1 207 ? 0.705 -15.984 0.612 1 98.69 207 VAL A CA 1
ATOM 1586 C C . VAL A 1 207 ? 0.952 -16.953 1.766 1 98.69 207 VAL A C 1
ATOM 1588 O O . VAL A 1 207 ? 2.098 -17.312 2.051 1 98.69 207 VAL A O 1
ATOM 1591 N N . ALA A 1 208 ? -0.137 -17.406 2.334 1 98.62 208 ALA A N 1
ATOM 1592 C CA . ALA A 1 208 ? -0.023 -18.375 3.412 1 98.62 208 ALA A CA 1
ATOM 1593 C C . ALA A 1 208 ? 0.657 -19.656 2.924 1 98.62 208 ALA A C 1
ATOM 1595 O O . ALA A 1 208 ? 1.392 -20.297 3.676 1 98.62 208 ALA A O 1
ATOM 1596 N N . GLY A 1 209 ? 0.353 -20.031 1.675 1 98.75 209 GLY A N 1
ATOM 1597 C CA . GLY A 1 209 ? 0.983 -21.203 1.089 1 98.75 209 GLY A CA 1
ATOM 1598 C C . GLY A 1 209 ? 2.488 -21.062 0.951 1 98.75 209 GLY A C 1
ATOM 1599 O O . GLY A 1 209 ? 3.229 -22.016 1.202 1 98.75 209 GLY A O 1
ATOM 1600 N N . TYR A 1 210 ? 2.969 -19.906 0.559 1 98.81 210 TYR A N 1
ATOM 1601 C CA . TYR A 1 210 ? 4.406 -19.672 0.466 1 98.81 210 TYR A CA 1
ATOM 1602 C C . TYR A 1 210 ? 5.059 -19.734 1.842 1 98.81 210 TYR A C 1
ATOM 1604 O O . TYR A 1 210 ? 6.133 -20.312 2 1 98.81 210 TYR A O 1
ATOM 1612 N N . LEU A 1 211 ? 4.441 -19.094 2.824 1 98.75 211 LEU A N 1
ATOM 1613 C CA . LEU A 1 211 ? 4.965 -19.156 4.184 1 98.75 211 LEU A CA 1
ATOM 1614 C C . LEU A 1 211 ? 4.969 -20.594 4.699 1 98.75 211 LEU A C 1
ATOM 1616 O O . LEU A 1 211 ? 5.906 -21 5.387 1 98.75 211 LEU A O 1
ATOM 1620 N N . PHE A 1 212 ? 3.912 -21.344 4.387 1 98.75 212 PHE A N 1
ATOM 1621 C CA . PHE A 1 212 ? 3.809 -22.75 4.758 1 98.75 212 PHE A CA 1
ATOM 1622 C C . PHE A 1 212 ? 4.98 -23.547 4.199 1 98.75 212 PHE A C 1
ATOM 1624 O O . PHE A 1 212 ? 5.582 -24.359 4.906 1 98.75 212 PHE A O 1
ATOM 1631 N N . ALA A 1 213 ? 5.285 -23.297 2.891 1 98.69 213 ALA A N 1
ATOM 1632 C CA . ALA A 1 213 ? 6.418 -23.984 2.262 1 98.69 213 ALA A CA 1
ATOM 1633 C C . ALA A 1 213 ? 7.719 -23.672 3.002 1 98.69 213 ALA A C 1
ATOM 1635 O O . ALA A 1 213 ? 8.555 -24.562 3.182 1 98.69 213 ALA A O 1
ATOM 1636 N N . LEU A 1 214 ? 7.898 -22.438 3.398 1 98.31 214 LEU A N 1
ATOM 1637 C CA . LEU A 1 214 ? 9.086 -22.016 4.133 1 98.31 214 LEU A CA 1
ATOM 1638 C C . LEU A 1 214 ? 9.172 -22.719 5.48 1 98.31 214 LEU A C 1
ATOM 1640 O O . LEU A 1 214 ? 10.258 -23.094 5.926 1 98.31 214 LEU A O 1
ATOM 1644 N N . GLU A 1 215 ? 8.062 -22.922 6.129 1 98 215 GLU A N 1
ATOM 1645 C CA . GLU A 1 215 ? 8 -23.531 7.453 1 98 215 GLU A CA 1
ATOM 1646 C C . GLU A 1 215 ? 8.156 -25.047 7.371 1 98 215 GLU A C 1
ATOM 1648 O O . GLU A 1 215 ? 8.508 -25.688 8.359 1 98 215 GLU A O 1
ATOM 1653 N N . HIS A 1 216 ? 7.871 -25.625 6.227 1 98.44 216 HIS A N 1
ATOM 1654 C CA . HIS A 1 216 ? 7.863 -27.078 6.082 1 98.44 216 HIS A CA 1
ATOM 1655 C C . HIS A 1 216 ? 8.875 -27.531 5.035 1 98.44 216 HIS A C 1
ATOM 1657 O O . HIS A 1 216 ? 8.633 -28.5 4.309 1 98.44 216 HIS A O 1
ATOM 1663 N N . VAL A 1 217 ? 9.914 -26.828 4.934 1 98.25 217 VAL A N 1
ATOM 1664 C CA . VAL A 1 217 ? 10.93 -27.078 3.916 1 98.25 217 VAL A CA 1
ATOM 1665 C C . VAL A 1 217 ? 11.383 -28.531 3.996 1 98.25 217 VAL A C 1
ATOM 1667 O O . VAL A 1 217 ? 11.516 -29.203 2.969 1 98.25 217 VAL A O 1
ATOM 1670 N N . ASP A 1 218 ? 11.547 -29.078 5.141 1 97.69 218 ASP A N 1
ATOM 1671 C CA . ASP A 1 218 ? 12.062 -30.438 5.316 1 97.69 218 ASP A CA 1
ATOM 1672 C C . ASP A 1 218 ? 11.117 -31.469 4.703 1 97.69 218 ASP A C 1
ATOM 1674 O O . ASP A 1 218 ? 11.562 -32.469 4.16 1 97.69 218 ASP A O 1
ATOM 1678 N N . GLN A 1 219 ? 9.867 -31.188 4.699 1 98.19 219 GLN A N 1
ATOM 1679 C CA . GLN A 1 219 ? 8.867 -32.125 4.199 1 98.19 219 GLN A CA 1
ATOM 1680 C C . GLN A 1 219 ? 8.578 -31.891 2.723 1 98.19 219 GLN A C 1
ATOM 1682 O O . GLN A 1 219 ? 8.133 -32.781 2.016 1 98.19 219 GLN A O 1
ATOM 1687 N N . MET A 1 220 ? 8.906 -30.703 2.266 1 98.56 220 MET A N 1
ATOM 1688 C CA . MET A 1 220 ? 8.391 -30.344 0.95 1 98.56 220 MET A CA 1
ATOM 1689 C C . MET A 1 220 ? 9.516 -30.266 -0.076 1 98.56 220 MET A C 1
ATOM 1691 O O . MET A 1 220 ? 9.266 -30.281 -1.282 1 98.56 220 MET A O 1
ATOM 1695 N N . ARG A 1 221 ? 10.742 -30.219 0.385 1 97.94 221 ARG A N 1
ATOM 1696 C CA . ARG A 1 221 ? 11.891 -30.109 -0.503 1 97.94 221 ARG A CA 1
ATOM 1697 C C . ARG A 1 221 ? 11.906 -31.25 -1.525 1 97.94 221 ARG A C 1
ATOM 1699 O O . ARG A 1 221 ? 11.656 -32.406 -1.18 1 97.94 221 ARG A O 1
ATOM 1706 N N . GLY A 1 222 ? 12.141 -30.891 -2.781 1 97.75 222 GLY A N 1
ATOM 1707 C CA . GLY A 1 222 ? 12.195 -31.875 -3.854 1 97.75 222 GLY A CA 1
ATOM 1708 C C . GLY A 1 222 ? 10.828 -32.25 -4.371 1 97.75 222 GLY A C 1
ATOM 1709 O O . GLY A 1 222 ? 10.711 -33.094 -5.27 1 97.75 222 GLY A O 1
ATOM 1710 N N . GLY A 1 223 ? 9.789 -31.625 -3.887 1 97.81 223 GLY A N 1
ATOM 1711 C CA . GLY A 1 223 ? 8.445 -32.062 -4.211 1 97.81 223 GLY A CA 1
ATOM 1712 C C . GLY A 1 223 ? 7.656 -31.031 -4.992 1 97.81 223 GLY A C 1
ATOM 1713 O O . GLY A 1 223 ? 8.07 -29.875 -5.102 1 97.81 223 GLY A O 1
ATOM 1714 N N . VAL A 1 224 ? 6.582 -31.516 -5.598 1 98.25 224 VAL A N 1
ATOM 1715 C CA . VAL A 1 224 ? 5.57 -30.719 -6.281 1 98.25 224 VAL A CA 1
ATOM 1716 C C . VAL A 1 224 ? 4.25 -30.797 -5.52 1 98.25 224 VAL A C 1
ATOM 1718 O O . VAL A 1 224 ? 3.855 -31.875 -5.062 1 98.25 224 VAL A O 1
ATOM 1721 N N . PHE A 1 225 ? 3.627 -29.688 -5.359 1 98.62 225 PHE A N 1
ATOM 1722 C CA . PHE A 1 225 ? 2.396 -29.672 -4.574 1 98.62 225 PHE A CA 1
ATOM 1723 C C . PHE A 1 225 ? 1.331 -28.828 -5.262 1 98.62 225 PHE A C 1
ATOM 1725 O O . PHE A 1 225 ? 1.588 -27.688 -5.633 1 98.62 225 PHE A O 1
ATOM 1732 N N . ASN A 1 226 ? 0.161 -29.438 -5.445 1 97.31 226 ASN A N 1
ATOM 1733 C CA . ASN A 1 226 ? -1.008 -28.641 -5.773 1 97.31 226 ASN A CA 1
ATOM 1734 C C . ASN A 1 226 ? -1.463 -27.797 -4.586 1 97.31 226 ASN A C 1
ATOM 1736 O O . ASN A 1 226 ? -1.645 -28.312 -3.484 1 97.31 226 ASN A O 1
ATOM 1740 N N . MET A 1 227 ? -1.612 -26.516 -4.785 1 98 227 MET A N 1
ATOM 1741 C CA . MET A 1 227 ? -2.016 -25.609 -3.717 1 98 227 MET A CA 1
ATOM 1742 C C . MET A 1 227 ? -3.396 -25.016 -3.994 1 98 227 MET A C 1
ATOM 1744 O O . MET A 1 227 ? -3.584 -24.297 -4.969 1 98 227 MET A O 1
ATOM 1748 N N . GLY A 1 228 ? -4.301 -25.25 -3.225 1 96.06 228 GLY A N 1
ATOM 1749 C CA . GLY A 1 228 ? -5.684 -24.828 -3.359 1 96.06 228 GLY A CA 1
ATOM 1750 C C . GLY A 1 228 ? -6.625 -25.547 -2.412 1 96.06 228 GLY A C 1
ATOM 1751 O O . GLY A 1 228 ? -6.219 -25.969 -1.321 1 96.06 228 GLY A O 1
ATOM 1752 N N . SER A 1 229 ? -7.84 -25.516 -2.752 1 93.94 229 SER A N 1
ATOM 1753 C CA . SER A 1 229 ? -8.875 -26.172 -1.959 1 93.94 229 SER A CA 1
ATOM 1754 C C . SER A 1 229 ? -9.961 -26.766 -2.852 1 93.94 229 SER A C 1
ATOM 1756 O O . SER A 1 229 ? -10.414 -26.125 -3.797 1 93.94 229 SER A O 1
ATOM 1758 N N . GLU A 1 230 ? -10.344 -27.953 -2.488 1 90.38 230 GLU A N 1
ATOM 1759 C CA . GLU A 1 230 ? -11.43 -28.609 -3.213 1 90.38 230 GLU A CA 1
ATOM 1760 C C . GLU A 1 230 ? -12.727 -27.812 -3.078 1 90.38 230 GLU A C 1
ATOM 1762 O O . GLU A 1 230 ? -13.625 -27.938 -3.92 1 90.38 230 GLU A O 1
ATOM 1767 N N . GLU A 1 231 ? -12.812 -27.016 -2.082 1 90.31 231 GLU A N 1
ATOM 1768 C CA . GLU A 1 231 ? -14.023 -26.25 -1.8 1 90.31 231 GLU A CA 1
ATOM 1769 C C . GLU A 1 231 ? -14.141 -25.031 -2.725 1 90.31 231 GLU A C 1
ATOM 1771 O O . GLU A 1 231 ? -15.188 -24.391 -2.795 1 90.31 231 GLU A O 1
ATOM 1776 N N . LEU A 1 232 ? -13.156 -24.781 -3.461 1 92.94 232 LEU A N 1
ATOM 1777 C CA . LEU A 1 232 ? -13.141 -23.578 -4.293 1 92.94 232 LEU A CA 1
ATOM 1778 C C . LEU A 1 232 ? -13.133 -23.953 -5.773 1 92.94 232 LEU A C 1
ATOM 1780 O O . LEU A 1 232 ? -12.422 -23.328 -6.57 1 92.94 232 LEU A O 1
ATOM 1784 N N . ASN A 1 233 ? -13.703 -24.969 -6.086 1 88.19 233 ASN A N 1
ATOM 1785 C CA . ASN A 1 233 ? -13.977 -25.344 -7.469 1 88.19 233 ASN A CA 1
ATOM 1786 C C . ASN A 1 233 ? -15.32 -24.781 -7.941 1 88.19 233 ASN A C 1
ATOM 1788 O O . ASN A 1 233 ? -16.359 -25.109 -7.375 1 88.19 233 ASN A O 1
ATOM 1792 N N . TYR A 1 234 ? -15.227 -23.891 -8.891 1 90.19 234 TYR A N 1
ATOM 1793 C CA . TYR A 1 234 ? -16.438 -23.219 -9.367 1 90.19 234 TYR A CA 1
ATOM 1794 C C . TYR A 1 234 ? -16.438 -23.109 -10.883 1 90.19 234 TYR A C 1
ATOM 1796 O O . TYR A 1 234 ? -15.391 -23 -11.516 1 90.19 234 TYR A O 1
ATOM 1804 N N . SER A 1 235 ? -17.625 -23.25 -11.445 1 89.94 235 SER A N 1
ATOM 1805 C CA . SER A 1 235 ? -17.812 -22.875 -12.844 1 89.94 235 SER A CA 1
ATOM 1806 C C . SER A 1 235 ? -17.953 -21.359 -12.992 1 89.94 235 SER A C 1
ATOM 1808 O O . SER A 1 235 ? -18.125 -20.641 -12.008 1 89.94 235 SER A O 1
ATOM 1810 N N . LYS A 1 236 ? -17.875 -20.938 -14.195 1 92.12 236 LYS A N 1
ATOM 1811 C CA . LYS A 1 236 ? -18.109 -19.531 -14.477 1 92.12 236 LYS A CA 1
ATOM 1812 C C . LYS A 1 236 ? -19.5 -19.109 -14.008 1 92.12 236 LYS A C 1
ATOM 1814 O O . LYS A 1 236 ? -19.672 -18.031 -13.438 1 92.12 236 LYS A O 1
ATOM 1819 N N . ARG A 1 237 ? -20.422 -19.984 -14.234 1 93.5 237 ARG A N 1
ATOM 1820 C CA . ARG A 1 237 ? -21.797 -19.719 -13.828 1 93.5 237 ARG A CA 1
ATOM 1821 C C . ARG A 1 237 ? -21.906 -19.625 -12.305 1 93.5 237 ARG A C 1
ATOM 1823 O O . ARG A 1 237 ? -22.594 -18.734 -11.781 1 93.5 237 ARG A O 1
ATOM 1830 N N . ASP A 1 238 ? -21.25 -20.562 -11.609 1 94.38 238 ASP A N 1
ATOM 1831 C CA . ASP A 1 238 ? -21.234 -20.516 -10.148 1 94.38 238 ASP A CA 1
ATOM 1832 C C . ASP A 1 238 ? -20.734 -19.156 -9.648 1 94.38 238 ASP A C 1
ATOM 1834 O O . ASP A 1 238 ? -21.312 -18.562 -8.734 1 94.38 238 ASP A O 1
ATOM 1838 N N . ILE A 1 239 ? -19.625 -18.688 -10.219 1 96.25 239 ILE A N 1
ATOM 1839 C CA . ILE A 1 239 ? -19.016 -17.422 -9.812 1 96.25 239 ILE A CA 1
ATOM 1840 C C . ILE A 1 239 ? -20 -16.266 -10.047 1 96.25 239 ILE A C 1
ATOM 1842 O O . ILE A 1 239 ? -20.203 -15.438 -9.164 1 96.25 239 ILE A O 1
ATOM 1846 N N . ALA A 1 240 ? -20.578 -16.281 -11.242 1 96.62 240 ALA A N 1
ATOM 1847 C CA . ALA A 1 240 ? -21.531 -15.242 -11.594 1 96.62 240 ALA A CA 1
ATOM 1848 C C . ALA A 1 240 ? -22.703 -15.227 -10.617 1 96.62 240 ALA A C 1
ATOM 1850 O O . ALA A 1 240 ? -23.125 -14.156 -10.164 1 96.62 240 ALA A O 1
ATOM 1851 N N . GLU A 1 241 ? -23.203 -16.344 -10.344 1 96.25 241 GLU A N 1
ATOM 1852 C CA . GLU A 1 241 ? -24.344 -16.453 -9.438 1 96.25 241 GLU A CA 1
ATOM 1853 C C . GLU A 1 241 ? -23.984 -16 -8.031 1 96.25 241 GLU A C 1
ATOM 1855 O O . GLU A 1 241 ? -24.797 -15.375 -7.344 1 96.25 241 GLU A O 1
ATOM 1860 N N . ASN A 1 242 ? -22.859 -16.359 -7.582 1 96.94 242 ASN A N 1
ATOM 1861 C CA . ASN A 1 242 ? -22.391 -15.891 -6.277 1 96.94 242 ASN A CA 1
ATOM 1862 C C . ASN A 1 242 ? -22.297 -14.367 -6.227 1 96.94 242 ASN A C 1
ATOM 1864 O O . ASN A 1 242 ? -22.688 -13.75 -5.234 1 96.94 242 ASN A O 1
ATOM 1868 N N . ILE A 1 243 ? -21.734 -13.789 -7.27 1 97.88 243 ILE A N 1
ATOM 1869 C CA . ILE A 1 243 ? -21.609 -12.336 -7.344 1 97.88 243 ILE A CA 1
ATOM 1870 C C . ILE A 1 243 ? -23 -11.703 -7.316 1 97.88 243 ILE A C 1
ATOM 1872 O O . ILE A 1 243 ? -23.203 -10.648 -6.711 1 97.88 243 ILE A O 1
ATOM 1876 N N . HIS A 1 244 ? -23.953 -12.367 -7.938 1 96.56 244 HIS A N 1
ATOM 1877 C CA . HIS A 1 244 ? -25.312 -11.867 -8.055 1 96.56 244 HIS A CA 1
ATOM 1878 C C . HIS A 1 244 ? -25.953 -11.703 -6.676 1 96.56 244 HIS A C 1
ATOM 1880 O O . HIS A 1 244 ? -26.906 -10.93 -6.52 1 96.56 244 HIS A O 1
ATOM 1886 N N . ARG A 1 245 ? -25.516 -12.391 -5.699 1 96.62 245 ARG A N 1
ATOM 1887 C CA . ARG A 1 245 ? -26.016 -12.273 -4.336 1 96.62 245 ARG A CA 1
ATOM 1888 C C . ARG A 1 245 ? -25.719 -10.898 -3.754 1 96.62 245 ARG A C 1
ATOM 1890 O O . ARG A 1 245 ? -26.328 -10.484 -2.77 1 96.62 245 ARG A O 1
ATOM 1897 N N . TYR A 1 246 ? -24.75 -10.203 -4.297 1 95.94 246 TYR A N 1
ATOM 1898 C CA . TYR A 1 246 ? -24.297 -8.93 -3.736 1 95.94 246 TYR A CA 1
ATOM 1899 C C . TYR A 1 246 ? -24.594 -7.781 -4.691 1 95.94 246 TYR A C 1
ATOM 1901 O O . TYR A 1 246 ? -24.734 -6.633 -4.27 1 95.94 246 TYR A O 1
ATOM 1909 N N . GLU A 1 247 ? -24.578 -8.07 -5.965 1 95.69 247 GLU A N 1
ATOM 1910 C CA . GLU A 1 247 ? -24.734 -7.059 -7.004 1 95.69 247 GLU A CA 1
ATOM 1911 C C . GLU A 1 247 ? -25.781 -7.488 -8.039 1 95.69 247 GLU A C 1
ATOM 1913 O O . GLU A 1 247 ? -25.859 -8.664 -8.391 1 95.69 247 GLU A O 1
ATOM 1918 N N . SER A 1 248 ? -26.5 -6.488 -8.508 1 96 248 SER A N 1
ATOM 1919 C CA . SER A 1 248 ? -27.453 -6.754 -9.57 1 96 248 SER A CA 1
ATOM 1920 C C . SER A 1 248 ? -26.844 -6.523 -10.945 1 96 248 SER A C 1
ATOM 1922 O O . SER A 1 248 ? -26.344 -5.434 -11.234 1 96 248 SER A O 1
ATOM 1924 N N . PHE A 1 249 ? -26.844 -7.516 -11.758 1 96.69 249 PHE A N 1
ATOM 1925 C CA . PHE A 1 249 ? -26.359 -7.461 -13.133 1 96.69 249 PHE A CA 1
ATOM 1926 C C . PHE A 1 249 ? -26.984 -8.57 -13.969 1 96.69 249 PHE A C 1
ATOM 1928 O O . PHE A 1 249 ? -27.656 -9.461 -13.438 1 96.69 249 PHE A O 1
ATOM 1935 N N . GLU A 1 250 ? -26.797 -8.508 -15.289 1 96.94 250 GLU A N 1
ATOM 1936 C CA . GLU A 1 250 ? -27.359 -9.508 -16.188 1 96.94 250 GLU A CA 1
ATOM 1937 C C . GLU A 1 250 ? -26.328 -10.57 -16.547 1 96.94 250 GLU A C 1
ATOM 1939 O O . GLU A 1 250 ? -25.172 -10.25 -16.812 1 96.94 250 GLU A O 1
ATOM 1944 N N . ILE A 1 251 ? -26.75 -11.797 -16.469 1 95 251 ILE A N 1
ATOM 1945 C CA . ILE A 1 251 ? -25.938 -12.914 -16.938 1 95 251 ILE A CA 1
ATOM 1946 C C . ILE A 1 251 ? -26.422 -13.359 -18.312 1 95 251 ILE A C 1
ATOM 1948 O O . ILE A 1 251 ? -27.594 -13.688 -18.5 1 95 251 ILE A O 1
ATOM 1952 N N . VAL A 1 252 ? -25.516 -13.32 -19.25 1 93.5 252 VAL A N 1
ATOM 1953 C CA . VAL A 1 252 ? -25.828 -13.719 -20.609 1 93.5 252 VAL A CA 1
ATOM 1954 C C . VAL A 1 252 ? -24.969 -14.914 -21.016 1 93.5 252 VAL A C 1
ATOM 1956 O O . VAL A 1 252 ? -23.75 -14.867 -20.922 1 93.5 252 VAL A O 1
ATOM 1959 N N . ASP A 1 253 ? -25.609 -15.984 -21.469 1 90.12 253 ASP A N 1
ATOM 1960 C CA . ASP A 1 253 ? -24.859 -17.156 -21.953 1 90.12 253 ASP A CA 1
ATOM 1961 C C . ASP A 1 253 ? -24.469 -16.984 -23.406 1 90.12 253 ASP A C 1
ATOM 1963 O O . ASP A 1 253 ? -25.312 -16.688 -24.266 1 90.12 253 ASP A O 1
ATOM 1967 N N . SER A 1 254 ? -23.234 -17.156 -23.609 1 84.94 254 SER A N 1
ATOM 1968 C CA . SER A 1 254 ? -22.766 -17.125 -25 1 84.94 254 SER A CA 1
ATOM 1969 C C . SER A 1 254 ? -22.797 -18.531 -25.609 1 84.94 254 SER A C 1
ATOM 1971 O O . SER A 1 254 ? -22.531 -19.516 -24.922 1 84.94 254 SER A O 1
ATOM 1973 N N . SER A 1 255 ? -23.016 -18.547 -26.922 1 78.44 255 SER A N 1
ATOM 1974 C CA . SER A 1 255 ? -23 -19.797 -27.656 1 78.44 255 SER A CA 1
ATOM 1975 C C . SER A 1 255 ? -21.594 -20.156 -28.109 1 78.44 255 SER A C 1
ATOM 1977 O O . SER A 1 255 ? -21.328 -21.297 -28.5 1 78.44 255 SER A O 1
ATOM 1979 N N . MET A 1 256 ? -20.75 -19.266 -27.969 1 70.5 256 MET A N 1
ATOM 1980 C CA . MET A 1 256 ? -19.375 -19.5 -28.406 1 70.5 256 MET A CA 1
ATOM 1981 C C . MET A 1 256 ? -18.578 -20.203 -27.328 1 70.5 256 MET A C 1
ATOM 1983 O O . MET A 1 256 ? -18.844 -20.031 -26.141 1 70.5 256 MET A O 1
ATOM 1987 N N . CYS A 1 257 ? -17.672 -21.125 -27.844 1 62.97 257 CYS A N 1
ATOM 1988 C CA . CYS A 1 257 ? -16.828 -21.891 -26.922 1 62.97 257 CYS A CA 1
ATOM 1989 C C . CYS A 1 257 ? -15.688 -21.031 -26.391 1 62.97 257 CYS A C 1
ATOM 1991 O O . CYS A 1 257 ? -15.203 -20.141 -27.078 1 62.97 257 CYS A O 1
ATOM 1993 N N . ASP A 1 258 ? -15.289 -21.297 -25.094 1 64.69 258 ASP A N 1
ATOM 1994 C CA . ASP A 1 258 ? -14.117 -20.672 -24.484 1 64.69 258 ASP A CA 1
ATOM 1995 C C . ASP A 1 258 ? -12.828 -21.219 -25.094 1 64.69 258 ASP A C 1
ATOM 1997 O O . ASP A 1 258 ? -12.766 -22.391 -25.469 1 64.69 258 ASP A O 1
ATOM 2001 N N . LYS A 1 259 ? -11.93 -20.344 -25.406 1 59.91 259 LYS A N 1
ATOM 2002 C CA . LYS A 1 259 ? -10.648 -20.812 -25.953 1 59.91 259 LYS A CA 1
ATOM 2003 C C . LYS A 1 259 ? -9.836 -21.531 -24.891 1 59.91 259 LYS A C 1
ATOM 2005 O O . LYS A 1 259 ? -8.961 -22.344 -25.219 1 59.91 259 LYS A O 1
ATOM 2010 N N . ASP A 1 260 ? -10.102 -21.172 -23.766 1 58.03 260 ASP A N 1
ATOM 2011 C CA . ASP A 1 260 ? -9.414 -21.828 -22.656 1 58.03 260 ASP A CA 1
ATOM 2012 C C . ASP A 1 260 ? -10.328 -22.812 -21.938 1 58.03 260 ASP A C 1
ATOM 2014 O O . ASP A 1 260 ? -10.812 -22.531 -20.844 1 58.03 260 ASP A O 1
ATOM 2018 N N . VAL A 1 261 ? -10.641 -23.906 -22.688 1 58.41 261 VAL A N 1
ATOM 2019 C CA . VAL A 1 261 ? -11.57 -24.875 -22.141 1 58.41 261 VAL A CA 1
ATOM 2020 C C . VAL A 1 261 ? -10.844 -25.781 -21.141 1 58.41 261 VAL A C 1
ATOM 2022 O O . VAL A 1 261 ? -9.953 -26.547 -21.516 1 58.41 261 VAL A O 1
ATOM 2025 N N . ARG A 1 262 ? -10.898 -25.281 -19.859 1 60.09 262 ARG A N 1
ATOM 2026 C CA . ARG A 1 262 ? -10.43 -26.125 -18.766 1 60.09 262 ARG A CA 1
ATOM 2027 C C . ARG A 1 262 ? -11.594 -26.75 -18.016 1 60.09 262 ARG A C 1
ATOM 2029 O O . ARG A 1 262 ? -12.641 -26.125 -17.828 1 60.09 262 ARG A O 1
ATOM 2036 N N . HIS A 1 263 ? -11.57 -28.031 -18.031 1 62.69 263 HIS A N 1
ATOM 2037 C CA . HIS A 1 263 ? -12.547 -28.766 -17.219 1 62.69 263 HIS A CA 1
ATOM 2038 C C . HIS A 1 263 ? -11.867 -29.812 -16.344 1 62.69 263 HIS A C 1
ATOM 2040 O O . HIS A 1 263 ? -11.672 -30.953 -16.781 1 62.69 263 HIS A O 1
ATOM 2046 N N . PHE A 1 264 ? -11.344 -29.25 -15.266 1 68.5 264 PHE A N 1
ATOM 2047 C CA . PHE A 1 264 ? -10.703 -30.281 -14.453 1 68.5 264 PHE A CA 1
ATOM 2048 C C . PHE A 1 264 ? -10.859 -29.969 -12.969 1 68.5 264 PHE A C 1
ATOM 2050 O O . PHE A 1 264 ? -11.094 -28.812 -12.594 1 68.5 264 PHE A O 1
ATOM 2057 N N . TYR A 1 265 ? -10.883 -31.078 -12.195 1 80 265 TYR A N 1
ATOM 2058 C CA . TYR A 1 265 ? -10.766 -31.031 -10.742 1 80 265 TYR A CA 1
ATOM 2059 C C . TYR A 1 265 ? -9.336 -31.344 -10.305 1 80 265 TYR A C 1
ATOM 2061 O O . TYR A 1 265 ? -8.656 -32.156 -10.922 1 80 265 TYR A O 1
ATOM 2069 N N . VAL A 1 266 ? -8.852 -30.578 -9.461 1 89.06 266 VAL A N 1
ATOM 2070 C CA . VAL A 1 266 ? -7.508 -30.797 -8.938 1 89.06 266 VAL A CA 1
ATOM 2071 C C . VAL A 1 266 ? -7.59 -31.312 -7.5 1 89.06 266 VAL A C 1
ATOM 2073 O O . VAL A 1 266 ? -8.391 -30.828 -6.699 1 89.06 266 VAL A O 1
ATOM 2076 N N . SER A 1 267 ? -6.828 -32.375 -7.293 1 92.38 267 SER A N 1
ATOM 2077 C CA . SER A 1 267 ? -6.699 -32.875 -5.922 1 92.38 267 SER A CA 1
ATOM 2078 C C . SER A 1 267 ? -5.625 -32.094 -5.16 1 92.38 267 SER A C 1
ATOM 2080 O O . SER A 1 267 ? -4.516 -31.906 -5.664 1 92.38 267 SER A O 1
ATOM 2082 N N . TYR A 1 268 ? -5.98 -31.672 -3.963 1 95.69 268 TYR A N 1
ATOM 2083 C CA . TYR A 1 268 ? -5.051 -30.922 -3.123 1 95.69 268 TYR A CA 1
ATOM 2084 C C . TYR A 1 268 ? -4.641 -31.75 -1.905 1 95.69 268 TYR A C 1
ATOM 2086 O O . TYR A 1 268 ? -4.188 -31.188 -0.902 1 95.69 268 TYR A O 1
ATOM 2094 N N . ALA A 1 269 ? -4.77 -33.031 -1.979 1 95.69 269 ALA A N 1
ATOM 2095 C CA . ALA A 1 269 ? -4.602 -33.938 -0.852 1 95.69 269 ALA A CA 1
ATOM 2096 C C . ALA A 1 269 ? -3.168 -33.906 -0.329 1 95.69 269 ALA A C 1
ATOM 2098 O O . ALA A 1 269 ? -2.938 -34 0.878 1 95.69 269 ALA A O 1
ATOM 2099 N N . LYS A 1 270 ? -2.242 -33.781 -1.223 1 97.69 270 LYS A N 1
ATOM 2100 C CA . LYS A 1 270 ? -0.832 -33.844 -0.849 1 97.69 270 LYS A CA 1
ATOM 2101 C C . LYS A 1 270 ? -0.462 -32.719 0.11 1 97.69 270 LYS A C 1
ATOM 2103 O O . LYS A 1 270 ? 0.116 -32.969 1.171 1 97.69 270 LYS A O 1
ATOM 2108 N N . ALA A 1 271 ? -0.757 -31.453 -0.18 1 98.12 271 ALA A N 1
ATOM 2109 C CA . ALA A 1 271 ? -0.493 -30.312 0.695 1 98.12 271 ALA A CA 1
ATOM 2110 C C . ALA A 1 271 ? -1.359 -30.375 1.95 1 98.12 271 ALA A C 1
ATOM 2112 O O . ALA A 1 271 ? -0.897 -30.047 3.047 1 98.12 271 ALA A O 1
ATOM 2113 N N . LYS A 1 272 ? -2.566 -30.812 1.762 1 97.25 272 LYS A N 1
ATOM 2114 C CA . LYS A 1 272 ? -3.49 -30.938 2.887 1 97.25 272 LYS A CA 1
ATOM 2115 C C . LYS A 1 272 ? -2.959 -31.938 3.924 1 97.25 272 LYS A C 1
ATOM 2117 O O . LYS A 1 272 ? -3.115 -31.719 5.129 1 97.25 272 LYS A O 1
ATOM 2122 N N . ALA A 1 273 ? -2.43 -32.938 3.475 1 97.62 273 ALA A N 1
ATOM 2123 C CA . ALA A 1 273 ? -1.889 -33.969 4.363 1 97.62 273 ALA A CA 1
ATOM 2124 C C . ALA A 1 273 ? -0.787 -33.406 5.25 1 97.62 273 ALA A C 1
ATOM 2126 O O . ALA A 1 273 ? -0.547 -33.906 6.352 1 97.62 273 ALA A O 1
ATOM 2127 N N . LEU A 1 274 ? -0.125 -32.344 4.805 1 98.25 274 LEU A N 1
ATOM 2128 C CA . LEU A 1 274 ? 0.928 -31.703 5.586 1 98.25 274 LEU A CA 1
ATOM 2129 C C . LEU A 1 274 ? 0.349 -30.625 6.5 1 98.25 274 LEU A C 1
ATOM 2131 O O . LEU A 1 274 ? 1.07 -30.047 7.316 1 98.25 274 LEU A O 1
ATOM 2135 N N . GLY A 1 275 ? -0.948 -30.344 6.32 1 98.06 275 GLY A N 1
ATOM 2136 C CA . GLY A 1 275 ? -1.611 -29.406 7.219 1 98.06 275 GLY A CA 1
ATOM 2137 C C . GLY A 1 275 ? -1.985 -28.094 6.551 1 98.06 275 GLY A C 1
ATOM 2138 O O . GLY A 1 275 ? -2.463 -27.172 7.211 1 98.06 275 GLY A O 1
ATOM 2139 N N . PHE A 1 276 ? -1.789 -27.969 5.27 1 98.12 276 PHE A N 1
ATOM 2140 C CA . PHE A 1 276 ? -2.141 -26.719 4.59 1 98.12 276 PHE A CA 1
ATOM 2141 C C . PHE A 1 276 ? -3.645 -26.625 4.367 1 98.12 276 PHE A C 1
ATOM 2143 O O . PHE A 1 276 ? -4.266 -27.594 3.914 1 98.12 276 PHE A O 1
ATOM 2150 N N . GLU A 1 277 ? -4.234 -25.453 4.715 1 96.56 277 GLU A N 1
ATOM 2151 C CA . GLU A 1 277 ? -5.66 -25.219 4.512 1 96.56 277 GLU A CA 1
ATOM 2152 C C . GLU A 1 277 ? -5.922 -23.781 4.09 1 96.56 277 GLU A C 1
ATOM 2154 O O . GLU A 1 277 ? -5.297 -22.844 4.613 1 96.56 277 GLU A O 1
ATOM 2159 N N . CYS A 1 278 ? -6.766 -23.641 3.094 1 97.06 278 CYS A N 1
ATOM 2160 C CA . CYS A 1 278 ? -7.215 -22.312 2.705 1 97.06 278 CYS A CA 1
ATOM 2161 C C . CYS A 1 278 ? -8.195 -21.75 3.727 1 97.06 278 CYS A C 1
ATOM 2163 O O . CYS A 1 278 ? -9 -22.484 4.301 1 97.06 278 CYS A O 1
ATOM 2165 N N . GLN A 1 279 ? -8.133 -20.469 3.939 1 96.94 279 GLN A N 1
ATOM 2166 C CA . GLN A 1 279 ? -8.961 -19.875 4.98 1 96.94 279 GLN A CA 1
ATOM 2167 C C . GLN A 1 279 ? -10 -18.938 4.383 1 96.94 279 GLN A C 1
ATOM 2169 O O . GLN A 1 279 ? -10.945 -18.531 5.062 1 96.94 279 GLN A O 1
ATOM 2174 N N . TYR A 1 280 ? -9.891 -18.547 3.166 1 97.44 280 TYR A N 1
ATOM 2175 C CA . TYR A 1 280 ? -10.773 -17.562 2.555 1 97.44 280 TYR A CA 1
ATOM 2176 C C . TYR A 1 280 ? -11.734 -18.219 1.574 1 97.44 280 TYR A C 1
ATOM 2178 O O . TYR A 1 280 ? -11.344 -19.109 0.819 1 97.44 280 TYR A O 1
ATOM 2186 N N . SER A 1 281 ? -12.945 -17.812 1.62 1 96.75 281 SER A N 1
ATOM 2187 C CA . SER A 1 281 ? -13.969 -18.297 0.703 1 96.75 281 SER A CA 1
ATOM 2188 C C . SER A 1 281 ? -14.07 -17.422 -0.535 1 96.75 281 SER A C 1
ATOM 2190 O O . SER A 1 281 ? -13.43 -16.359 -0.603 1 96.75 281 SER A O 1
ATOM 2192 N N . LEU A 1 282 ? -14.844 -17.938 -1.518 1 97.06 282 LEU A N 1
ATOM 2193 C CA . LEU A 1 282 ? -15.133 -17.125 -2.697 1 97.06 282 LEU A CA 1
ATOM 2194 C C . LEU A 1 282 ? -15.844 -15.836 -2.311 1 97.06 282 LEU A C 1
ATOM 2196 O O . LEU A 1 282 ? -15.516 -14.766 -2.826 1 97.06 282 LEU A O 1
ATOM 2200 N N . ASP A 1 283 ? -16.734 -15.93 -1.312 1 96.56 283 ASP A N 1
ATOM 2201 C CA . ASP A 1 283 ? -17.516 -14.773 -0.868 1 96.56 283 ASP A CA 1
ATOM 2202 C C . ASP A 1 283 ? -16.625 -13.711 -0.238 1 96.56 283 ASP A C 1
ATOM 2204 O O . ASP A 1 283 ? -16.812 -12.516 -0.454 1 96.56 283 ASP A O 1
ATOM 2208 N N . ASP A 1 284 ? -15.656 -14.164 0.538 1 96.19 284 ASP A N 1
ATOM 2209 C CA . ASP A 1 284 ? -14.711 -13.227 1.127 1 96.19 284 ASP A CA 1
ATOM 2210 C C . ASP A 1 284 ? -14.055 -12.359 0.052 1 96.19 284 ASP A C 1
ATOM 2212 O O . ASP A 1 284 ? -13.984 -11.133 0.195 1 96.19 284 ASP A O 1
ATOM 2216 N N . GLY A 1 285 ? -13.562 -12.984 -1.005 1 97.31 285 GLY A N 1
ATOM 2217 C CA . GLY A 1 285 ? -12.914 -12.266 -2.092 1 97.31 285 GLY A CA 1
ATOM 2218 C C . GLY A 1 285 ? -13.867 -11.367 -2.863 1 97.31 285 GLY A C 1
ATOM 2219 O O . GLY A 1 285 ? -13.516 -10.242 -3.221 1 97.31 285 GLY A O 1
ATOM 2220 N N . ILE A 1 286 ? -15.102 -11.875 -3.064 1 97.38 286 ILE A N 1
ATOM 2221 C CA . ILE A 1 286 ? -16.094 -11.109 -3.809 1 97.38 286 ILE A CA 1
ATOM 2222 C C . ILE A 1 286 ? -16.422 -9.812 -3.061 1 97.38 286 ILE A C 1
ATOM 2224 O O . ILE A 1 286 ? -16.438 -8.734 -3.658 1 97.38 286 ILE A O 1
ATOM 2228 N N . VAL A 1 287 ? -16.578 -9.906 -1.791 1 96.06 287 VAL A N 1
ATOM 2229 C CA . VAL A 1 287 ? -16.969 -8.766 -0.973 1 96.06 287 VAL A CA 1
ATOM 2230 C C . VAL A 1 287 ? -15.875 -7.695 -1.024 1 96.06 287 VAL A C 1
ATOM 2232 O O . VAL A 1 287 ? -16.172 -6.512 -1.22 1 96.06 287 VAL A O 1
ATOM 2235 N N . GLU A 1 288 ? -14.617 -8.031 -0.814 1 95.69 288 GLU A N 1
ATOM 2236 C CA . GLU A 1 288 ? -13.555 -7.031 -0.848 1 95.69 288 GLU A CA 1
ATOM 2237 C C . GLU A 1 288 ? -13.391 -6.441 -2.246 1 95.69 288 GLU A C 1
ATOM 2239 O O . GLU A 1 288 ? -13.055 -5.266 -2.395 1 95.69 288 GLU A O 1
ATOM 2244 N N . LEU A 1 289 ? -13.633 -7.301 -3.25 1 97 289 LEU A N 1
ATOM 2245 C CA . LEU A 1 289 ? -13.531 -6.805 -4.621 1 97 289 LEU A CA 1
ATOM 2246 C C . LEU A 1 289 ? -14.641 -5.797 -4.918 1 97 289 LEU A C 1
ATOM 2248 O O . LEU A 1 289 ? -14.398 -4.797 -5.598 1 97 289 LEU A O 1
ATOM 2252 N N . ILE A 1 290 ? -15.828 -6.113 -4.43 1 95.31 290 ILE A N 1
ATOM 2253 C CA . ILE A 1 290 ? -16.922 -5.168 -4.598 1 95.31 290 ILE A CA 1
ATOM 2254 C C . ILE A 1 290 ? -16.578 -3.844 -3.918 1 95.31 290 ILE A C 1
ATOM 2256 O O . ILE A 1 290 ? -16.75 -2.773 -4.5 1 95.31 290 ILE A O 1
ATOM 2260 N N . LYS A 1 291 ? -16.078 -3.951 -2.686 1 92 291 LYS A N 1
ATOM 2261 C CA . LYS A 1 291 ? -15.633 -2.773 -1.939 1 92 291 LYS A CA 1
ATOM 2262 C C . LYS A 1 291 ? -14.648 -1.942 -2.754 1 92 291 LYS A C 1
ATOM 2264 O O . LYS A 1 291 ? -14.734 -0.712 -2.773 1 92 291 LYS A O 1
ATOM 2269 N N . LEU A 1 292 ? -13.758 -2.572 -3.449 1 92.88 292 LEU A N 1
ATOM 2270 C CA . LEU A 1 292 ? -12.734 -1.912 -4.254 1 92.88 292 LEU A CA 1
ATOM 2271 C C . LEU A 1 292 ? -13.352 -1.297 -5.508 1 92.88 292 LEU A C 1
ATOM 2273 O O . LEU A 1 292 ? -13.18 -0.102 -5.762 1 92.88 292 LEU A O 1
ATOM 2277 N N . TYR A 1 293 ? -14.078 -2.113 -6.254 1 93.31 293 TYR A N 1
ATOM 2278 C CA . TYR A 1 293 ? -14.453 -1.737 -7.613 1 93.31 293 TYR A CA 1
ATOM 2279 C C . TYR A 1 293 ? -15.586 -0.721 -7.605 1 93.31 293 TYR A C 1
ATOM 2281 O O . TYR A 1 293 ? -15.867 -0.091 -8.625 1 93.31 293 TYR A O 1
ATOM 2289 N N . ARG A 1 294 ? -16.141 -0.525 -6.496 1 88.31 294 ARG A N 1
ATOM 2290 C CA . ARG A 1 294 ? -17.094 0.575 -6.367 1 88.31 294 ARG A CA 1
ATOM 2291 C C . ARG A 1 294 ? -16.391 1.923 -6.484 1 88.31 294 ARG A C 1
ATOM 2293 O O . ARG A 1 294 ? -17.016 2.93 -6.82 1 88.31 294 ARG A O 1
ATOM 2300 N N . PHE A 1 295 ? -15.078 1.914 -6.258 1 84.5 295 PHE A N 1
ATOM 2301 C CA . PHE A 1 295 ? -14.32 3.16 -6.258 1 84.5 295 PHE A CA 1
ATOM 2302 C C . PHE A 1 295 ? -13.258 3.146 -7.352 1 84.5 295 PHE A C 1
ATOM 2304 O O . PHE A 1 295 ? -12.867 4.199 -7.855 1 84.5 295 PHE A O 1
ATOM 2311 N N . PHE A 1 296 ? -12.828 1.959 -7.602 1 82.56 296 PHE A N 1
ATOM 2312 C CA . PHE A 1 296 ? -11.703 1.766 -8.508 1 82.56 296 PHE A CA 1
ATOM 2313 C C . PHE A 1 296 ? -12.164 1.201 -9.844 1 82.56 296 PHE A C 1
ATOM 2315 O O . PHE A 1 296 ? -12.859 0.179 -9.883 1 82.56 296 PHE A O 1
ATOM 2322 N N . ASN A 1 297 ? -11.898 1.997 -10.82 1 79.44 297 ASN A N 1
ATOM 2323 C CA . ASN A 1 297 ? -12.117 1.489 -12.172 1 79.44 297 ASN A CA 1
ATOM 2324 C C . ASN A 1 297 ? -10.805 1.272 -12.914 1 79.44 297 ASN A C 1
ATOM 2326 O O . ASN A 1 297 ? -10.133 2.234 -13.281 1 79.44 297 ASN A O 1
ATOM 2330 N N . PRO A 1 298 ? -10.398 0.081 -13.086 1 75.56 298 PRO A N 1
ATOM 2331 C CA . PRO A 1 298 ? -9.109 -0.205 -13.711 1 75.56 298 PRO A CA 1
ATOM 2332 C C . PRO A 1 298 ? -9.008 0.342 -15.133 1 75.56 298 PRO A C 1
ATOM 2334 O O . PRO A 1 298 ? -7.902 0.46 -15.68 1 75.56 298 PRO A O 1
ATOM 2337 N N . HIS A 1 299 ? -10.102 0.599 -15.805 1 66.56 299 HIS A N 1
ATOM 2338 C CA . HIS A 1 299 ? -10.109 1.103 -17.172 1 66.56 299 HIS A CA 1
ATOM 2339 C C . HIS A 1 299 ? -10.156 2.627 -17.203 1 66.56 299 HIS A C 1
ATOM 2341 O O . HIS A 1 299 ? -10.109 3.234 -18.266 1 66.56 299 HIS A O 1
ATOM 2347 N N . SER A 1 300 ? -10.359 3.252 -16.031 1 52.56 300 SER A N 1
ATOM 2348 C CA . SER A 1 300 ? -10.492 4.703 -16 1 52.56 300 SER A CA 1
ATOM 2349 C C . SER A 1 300 ? -9.211 5.387 -16.484 1 52.56 300 SER A C 1
ATOM 2351 O O . SER A 1 300 ? -9.258 6.473 -17.062 1 52.56 300 SER A O 1
ATOM 2353 N N . PHE A 1 301 ? -7.996 5.066 -16.156 1 44.59 301 PHE A N 1
ATOM 2354 C CA . PHE A 1 301 ? -6.84 5.816 -16.625 1 44.59 301 PHE A CA 1
ATOM 2355 C C . PHE A 1 301 ? -6.785 5.82 -18.156 1 44.59 301 PHE A C 1
ATOM 2357 O O . PHE A 1 301 ? -6.176 6.711 -18.75 1 44.59 301 PHE A O 1
ATOM 2364 N N . ILE A 1 302 ? -7.316 4.91 -18.859 1 35.38 302 ILE A N 1
ATOM 2365 C CA . ILE A 1 302 ? -7.273 4.996 -20.312 1 35.38 302 ILE A CA 1
ATOM 2366 C C . ILE A 1 302 ? -8.117 6.18 -20.781 1 35.38 302 ILE A C 1
ATOM 2368 O O . ILE A 1 302 ? -8.008 6.609 -21.938 1 35.38 302 ILE A O 1
ATOM 2372 N N . LYS A 1 303 ? -9.031 6.684 -20.094 1 31.11 303 LYS A N 1
ATOM 2373 C CA . LYS A 1 303 ? -9.812 7.746 -20.703 1 31.11 303 LYS A CA 1
ATOM 2374 C C . LYS A 1 303 ? -9.07 9.078 -20.641 1 31.11 303 LYS A C 1
ATOM 2376 O O . LYS A 1 303 ? -9.492 10.055 -21.266 1 31.11 303 LYS A O 1
ATOM 2381 N N . ALA A 1 304 ? -8.406 9.391 -19.688 1 26.81 304 ALA A N 1
ATOM 2382 C CA . ALA A 1 304 ? -7.918 10.766 -19.781 1 26.81 304 ALA A CA 1
ATOM 2383 C C . ALA A 1 304 ? -6.867 10.898 -20.891 1 26.81 304 ALA A C 1
ATOM 2385 O O . ALA A 1 304 ? -6.254 11.953 -21.047 1 26.81 304 ALA A O 1
ATOM 2386 N N . ILE A 1 305 ? -6.387 9.812 -21.453 1 22 305 ILE A N 1
ATOM 2387 C CA . ILE A 1 305 ? -5.699 10.336 -22.625 1 22 305 ILE A CA 1
ATOM 2388 C C . ILE A 1 305 ? -6.719 10.641 -23.734 1 22 305 ILE A C 1
ATOM 2390 O O . ILE A 1 305 ? -7.578 9.805 -24.031 1 22 305 ILE A O 1
ATOM 2394 N N . MET B 1 1 ? -13.219 1.536 18.797 1 97.94 1 MET B N 1
ATOM 2395 C CA . MET B 1 1 ? -13.969 2.754 18.5 1 97.94 1 MET B CA 1
ATOM 2396 C C . MET B 1 1 ? -14.258 2.865 17.016 1 97.94 1 MET B C 1
ATOM 2398 O O . MET B 1 1 ? -13.617 2.201 16.203 1 97.94 1 MET B O 1
ATOM 2402 N N . LYS B 1 2 ? -15.281 3.617 16.672 1 98.81 2 LYS B N 1
ATOM 2403 C CA . LYS B 1 2 ? -15.539 4.023 15.297 1 98.81 2 LYS B CA 1
ATOM 2404 C C . LYS B 1 2 ? -14.836 5.34 14.969 1 98.81 2 LYS B C 1
ATOM 2406 O O . LYS B 1 2 ? -15.164 6.383 15.547 1 98.81 2 LYS B O 1
ATOM 2411 N N . ILE B 1 3 ? -13.898 5.285 14.062 1 98.94 3 ILE B N 1
ATOM 2412 C CA . ILE B 1 3 ? -13.062 6.445 13.766 1 98.94 3 ILE B CA 1
ATOM 2413 C C . ILE B 1 3 ? -13.195 6.816 12.297 1 98.94 3 ILE B C 1
ATOM 2415 O O . ILE B 1 3 ? -13.148 5.945 11.422 1 98.94 3 ILE B O 1
ATOM 2419 N N . LEU B 1 4 ? -13.477 8.047 12.047 1 98.94 4 LEU B N 1
ATOM 2420 C CA . LEU B 1 4 ? -13.539 8.562 10.68 1 98.94 4 LEU B CA 1
ATOM 2421 C C . LEU B 1 4 ? -12.352 9.469 10.391 1 98.94 4 LEU B C 1
ATOM 2423 O O . LEU B 1 4 ? -11.977 10.305 11.219 1 98.94 4 LEU B O 1
ATOM 2427 N N . VAL B 1 5 ? -11.695 9.25 9.25 1 98.94 5 VAL B N 1
ATOM 2428 C CA . VAL B 1 5 ? -10.562 10.062 8.828 1 98.94 5 VAL B CA 1
ATOM 2429 C C . VAL B 1 5 ? -10.891 10.758 7.504 1 98.94 5 VAL B C 1
ATOM 2431 O O . VAL B 1 5 ? -10.977 10.102 6.461 1 98.94 5 VAL B O 1
ATOM 2434 N N . THR B 1 6 ? -11.125 12.102 7.535 1 98.88 6 THR B N 1
ATOM 2435 C CA . THR B 1 6 ? -11.172 12.812 6.266 1 98.88 6 THR B CA 1
ATOM 2436 C C . THR B 1 6 ? -9.766 12.992 5.695 1 98.88 6 THR B C 1
ATOM 2438 O O . THR B 1 6 ? -8.805 13.203 6.445 1 98.88 6 THR B O 1
ATOM 2441 N N . GLY B 1 7 ? -9.688 12.93 4.387 1 98.19 7 GLY B N 1
ATOM 2442 C CA . GLY B 1 7 ? -8.352 12.906 3.809 1 98.19 7 GLY B CA 1
ATOM 2443 C C . GLY B 1 7 ? -7.605 11.609 4.094 1 98.19 7 GLY B C 1
ATOM 2444 O O . GLY B 1 7 ? -6.375 11.609 4.184 1 98.19 7 GLY B O 1
ATOM 2445 N N . GLY B 1 8 ? -8.391 10.555 4.25 1 98.44 8 GLY B N 1
ATOM 2446 C CA . GLY B 1 8 ? -7.824 9.297 4.695 1 98.44 8 GLY B CA 1
ATOM 2447 C C . GLY B 1 8 ? -7 8.602 3.631 1 98.44 8 GLY B C 1
ATOM 2448 O O . GLY B 1 8 ? -6.262 7.656 3.928 1 98.44 8 GLY B O 1
ATOM 2449 N N . ALA B 1 9 ? -7.074 9.055 2.395 1 97.06 9 ALA B N 1
ATOM 2450 C CA . ALA B 1 9 ? -6.285 8.484 1.308 1 97.06 9 ALA B CA 1
ATOM 2451 C C . ALA B 1 9 ? -5.117 9.391 0.938 1 97.06 9 ALA B C 1
ATOM 2453 O O . ALA B 1 9 ? -4.543 9.266 -0.146 1 97.06 9 ALA B O 1
ATOM 2454 N N . GLY B 1 10 ? -4.773 10.289 1.819 1 97.19 10 GLY B N 1
ATOM 2455 C CA . GLY B 1 10 ? -3.705 11.242 1.562 1 97.19 10 GLY B CA 1
ATOM 2456 C C . GLY B 1 10 ? -2.367 10.812 2.133 1 97.19 10 GLY B C 1
ATOM 2457 O O . GLY B 1 10 ? -2.211 9.664 2.557 1 97.19 10 GLY B O 1
ATOM 2458 N N . TYR B 1 11 ? -1.393 11.711 2.162 1 97.62 11 TYR B N 1
ATOM 2459 C CA . TYR B 1 11 ? -0.002 11.469 2.527 1 97.62 11 TYR B CA 1
ATOM 2460 C C . TYR B 1 11 ? 0.105 10.984 3.969 1 97.62 11 TYR B C 1
ATOM 2462 O O . TYR B 1 11 ? 0.738 9.961 4.238 1 97.62 11 TYR B O 1
ATOM 2470 N N . VAL B 1 12 ? -0.522 11.672 4.867 1 98.38 12 VAL B N 1
ATOM 2471 C CA . VAL B 1 12 ? -0.514 11.281 6.273 1 98.38 12 VAL B CA 1
ATOM 2472 C C . VAL B 1 12 ? -1.701 10.367 6.562 1 98.38 12 VAL B C 1
ATOM 2474 O O . VAL B 1 12 ? -1.615 9.477 7.41 1 98.38 12 VAL B O 1
ATOM 2477 N N . GLY B 1 13 ? -2.783 10.539 5.816 1 98.62 13 GLY B N 1
ATOM 2478 C CA . GLY B 1 13 ? -4.023 9.82 6.043 1 98.62 13 GLY B CA 1
ATOM 2479 C C . GLY B 1 13 ? -3.871 8.312 5.926 1 98.62 13 GLY B C 1
ATOM 2480 O O . GLY B 1 13 ? -4.328 7.57 6.797 1 98.62 13 GLY B O 1
ATOM 2481 N N . VAL B 1 14 ? -3.217 7.871 4.922 1 98.5 14 VAL B N 1
ATOM 2482 C CA . VAL B 1 14 ? -3.139 6.441 4.645 1 98.5 14 VAL B CA 1
ATOM 2483 C C . VAL B 1 14 ? -2.375 5.742 5.766 1 98.5 14 VAL B C 1
ATOM 2485 O O . VAL B 1 14 ? -2.857 4.754 6.328 1 98.5 14 VAL B O 1
ATOM 2488 N N . PRO B 1 15 ? -1.182 6.227 6.121 1 98.56 15 PRO B N 1
ATOM 2489 C CA . PRO B 1 15 ? -0.506 5.543 7.227 1 98.56 15 PRO B CA 1
ATOM 2490 C C . PRO B 1 15 ? -1.274 5.645 8.539 1 98.56 15 PRO B C 1
ATOM 2492 O O . PRO B 1 15 ? -1.209 4.734 9.375 1 98.56 15 PRO B O 1
ATOM 2495 N N . LEU B 1 16 ? -2 6.723 8.75 1 98.88 16 LEU B N 1
ATOM 2496 C CA . LEU B 1 16 ? -2.818 6.828 9.953 1 98.88 16 LEU B CA 1
ATOM 2497 C C . LEU B 1 16 ? -3.918 5.77 9.961 1 98.88 16 LEU B C 1
ATOM 2499 O O . LEU B 1 16 ? -4.121 5.082 10.961 1 98.88 16 LEU B O 1
ATOM 2503 N N . VAL B 1 17 ? -4.621 5.641 8.844 1 98.88 17 VAL B N 1
ATOM 2504 C CA . VAL B 1 17 ? -5.68 4.645 8.711 1 98.88 17 VAL B CA 1
ATOM 2505 C C . VAL B 1 17 ? -5.117 3.252 9 1 98.88 17 VAL B C 1
ATOM 2507 O O . VAL B 1 17 ? -5.719 2.475 9.742 1 98.88 17 VAL B O 1
ATOM 2510 N N . SER B 1 18 ? -3.98 2.986 8.398 1 98.44 18 SER B N 1
ATOM 2511 C CA . SER B 1 18 ? -3.332 1.7 8.625 1 98.44 18 SER B CA 1
ATOM 2512 C C . SER B 1 18 ? -3.09 1.46 10.117 1 98.44 18 SER B C 1
ATOM 2514 O O . SER B 1 18 ? -3.416 0.392 10.633 1 98.44 18 SER B O 1
ATOM 2516 N N . ALA B 1 19 ? -2.535 2.441 10.805 1 98.62 19 ALA B N 1
ATOM 2517 C CA . ALA B 1 19 ? -2.199 2.318 12.227 1 98.62 19 ALA B CA 1
ATOM 2518 C C . ALA B 1 19 ? -3.457 2.143 13.07 1 98.62 19 ALA B C 1
ATOM 2520 O O . ALA B 1 19 ? -3.463 1.371 14.031 1 98.62 19 ALA B O 1
ATOM 2521 N N . LEU B 1 20 ? -4.52 2.863 12.75 1 98.88 20 LEU B N 1
ATOM 2522 C CA . LEU B 1 20 ? -5.781 2.768 13.477 1 98.88 20 LEU B CA 1
ATOM 2523 C C . LEU B 1 20 ? -6.398 1.383 13.32 1 98.88 20 LEU B C 1
ATOM 2525 O O . LEU B 1 20 ? -6.914 0.815 14.281 1 98.88 20 LEU B O 1
ATOM 2529 N N . LEU B 1 21 ? -6.363 0.84 12.094 1 98.62 21 LEU B N 1
ATOM 2530 C CA . LEU B 1 21 ? -6.855 -0.51 11.844 1 98.62 21 LEU B CA 1
ATOM 2531 C C . LEU B 1 21 ? -6.055 -1.537 12.641 1 98.62 21 LEU B C 1
ATOM 2533 O O . LEU B 1 21 ? -6.629 -2.457 13.227 1 98.62 21 LEU B O 1
ATOM 2537 N N . ASP B 1 22 ? -4.738 -1.351 12.633 1 97.62 22 ASP B N 1
ATOM 2538 C CA . ASP B 1 22 ? -3.863 -2.248 13.375 1 97.62 22 ASP B CA 1
ATOM 2539 C C . ASP B 1 22 ? -4.207 -2.234 14.867 1 97.62 22 ASP B C 1
ATOM 2541 O O . ASP B 1 22 ? -4.062 -3.248 15.555 1 97.62 22 ASP B O 1
ATOM 2545 N N . ALA B 1 23 ? -4.656 -1.115 15.344 1 98.19 23 ALA B N 1
ATOM 2546 C CA . ALA B 1 23 ? -5 -0.962 16.75 1 98.19 23 ALA B CA 1
ATOM 2547 C C . ALA B 1 23 ? -6.391 -1.522 17.047 1 98.19 23 ALA B C 1
ATOM 2549 O O . ALA B 1 23 ? -6.859 -1.474 18.188 1 98.19 23 ALA B O 1
ATOM 2550 N N . GLY B 1 24 ? -7.109 -1.984 16.047 1 98 24 GLY B N 1
ATOM 2551 C CA . GLY B 1 24 ? -8.352 -2.707 16.25 1 98 24 GLY B CA 1
ATOM 2552 C C . GLY B 1 24 ? -9.586 -1.83 16.094 1 98 24 GLY B C 1
ATOM 2553 O O . GLY B 1 24 ? -10.703 -2.266 16.391 1 98 24 GLY B O 1
ATOM 2554 N N . HIS B 1 25 ? -9.453 -0.615 15.633 1 98.81 25 HIS B N 1
ATOM 2555 C CA . HIS B 1 25 ? -10.578 0.303 15.484 1 98.81 25 HIS B CA 1
ATOM 2556 C C . HIS B 1 25 ? -11.344 0.023 14.195 1 98.81 25 HIS B C 1
ATOM 2558 O O . HIS B 1 25 ? -10.828 -0.625 13.289 1 98.81 25 HIS B O 1
ATOM 2564 N N . GLN B 1 26 ? -12.586 0.364 14.172 1 98.81 26 GLN B N 1
ATOM 2565 C CA . GLN B 1 26 ? -13.344 0.479 12.93 1 98.81 26 GLN B CA 1
ATOM 2566 C C . GLN B 1 26 ? -13.094 1.823 12.258 1 98.81 26 GLN B C 1
ATOM 2568 O O . GLN B 1 26 ? -13.359 2.877 12.836 1 98.81 26 GLN B O 1
ATOM 2573 N N . VAL B 1 27 ? -12.586 1.793 11.07 1 98.88 27 VAL B N 1
ATOM 2574 C CA . VAL B 1 27 ? -12.109 3.029 10.461 1 98.88 27 VAL B CA 1
ATOM 2575 C C . VAL B 1 27 ? -12.883 3.305 9.172 1 98.88 27 VAL B C 1
ATOM 2577 O O . VAL B 1 27 ? -13.086 2.402 8.359 1 98.88 27 VAL B O 1
ATOM 2580 N N . THR B 1 28 ? -13.367 4.5 8.992 1 98.75 28 THR B N 1
ATOM 2581 C CA . THR B 1 28 ? -13.969 4.977 7.754 1 98.75 28 THR B CA 1
ATOM 2582 C C . THR B 1 28 ? -13.094 6.043 7.098 1 98.75 28 THR B C 1
ATOM 2584 O O . THR B 1 28 ? -12.82 7.078 7.703 1 98.75 28 THR B O 1
ATOM 2587 N N . ILE B 1 29 ? -12.641 5.777 5.914 1 98.25 29 ILE B N 1
ATOM 2588 C CA . ILE B 1 29 ? -11.961 6.777 5.098 1 98.25 29 ILE B CA 1
ATOM 2589 C C . ILE B 1 29 ? -12.992 7.645 4.375 1 98.25 29 ILE B C 1
ATOM 2591 O O . ILE B 1 29 ? -13.922 7.121 3.758 1 98.25 29 ILE B O 1
ATOM 2595 N N . VAL B 1 30 ? -12.88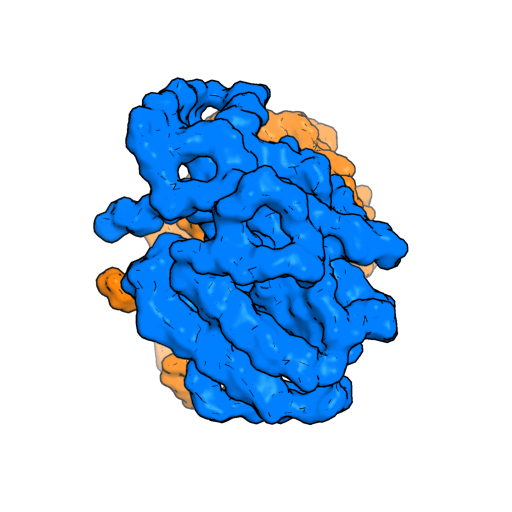3 8.914 4.48 1 98.25 30 VAL B N 1
ATOM 2596 C CA . VAL B 1 30 ? -13.586 9.844 3.609 1 98.25 30 VAL B CA 1
ATOM 2597 C C . VAL B 1 30 ? -12.578 10.625 2.768 1 98.25 30 VAL B C 1
ATOM 2599 O O . VAL B 1 30 ? -11.719 11.328 3.307 1 98.25 30 VAL B O 1
ATOM 2602 N N . ASP B 1 31 ? -12.672 10.484 1.497 1 97.5 31 ASP B N 1
ATOM 2603 C CA . ASP B 1 31 ? -11.742 11.094 0.55 1 97.5 31 ASP B CA 1
ATOM 2604 C C . ASP B 1 31 ? -12.383 11.242 -0.829 1 97.5 31 ASP B C 1
ATOM 2606 O O . ASP B 1 31 ? -13.305 10.492 -1.176 1 97.5 31 ASP B O 1
ATOM 2610 N N . ASN B 1 32 ? -11.945 12.273 -1.531 1 95.81 32 ASN B N 1
ATOM 2611 C CA . ASN B 1 32 ? -12.445 12.391 -2.898 1 95.81 32 ASN B CA 1
ATOM 2612 C C . ASN B 1 32 ? -11.57 11.609 -3.881 1 95.81 32 ASN B C 1
ATOM 2614 O O . ASN B 1 32 ? -11.875 11.555 -5.074 1 95.81 32 ASN B O 1
ATOM 2618 N N . PHE B 1 33 ? -10.461 11.086 -3.477 1 93.5 33 PHE B N 1
ATOM 2619 C CA . PHE B 1 33 ? -9.539 10.219 -4.203 1 93.5 33 PHE B CA 1
ATOM 2620 C C . PHE B 1 33 ? -8.992 10.922 -5.438 1 93.5 33 PHE B C 1
ATOM 2622 O O . PHE B 1 33 ? -8.805 10.297 -6.484 1 93.5 33 PHE B O 1
ATOM 2629 N N . MET B 1 34 ? -8.781 12.219 -5.312 1 90.81 34 MET B N 1
ATOM 2630 C CA . MET B 1 34 ? -8.25 12.984 -6.441 1 90.81 34 MET B CA 1
ATOM 2631 C C . MET B 1 34 ? -6.867 12.484 -6.836 1 90.81 34 MET B C 1
ATOM 2633 O O . MET B 1 34 ? -6.445 12.656 -7.984 1 90.81 34 MET B O 1
ATOM 2637 N N . PHE B 1 35 ? -6.188 11.82 -5.953 1 89.38 35 PHE B N 1
ATOM 2638 C CA . PHE B 1 35 ? -4.844 11.344 -6.25 1 89.38 35 PHE B CA 1
ATOM 2639 C C . PHE B 1 35 ? -4.848 9.844 -6.535 1 89.38 35 PHE B C 1
ATOM 2641 O O . PHE B 1 35 ? -3.799 9.195 -6.508 1 89.38 35 PHE B O 1
ATOM 2648 N N . GLY B 1 36 ? -6.023 9.297 -6.727 1 87.81 36 GLY B N 1
ATOM 2649 C CA . GLY B 1 36 ? -6.141 7.887 -7.051 1 87.81 36 GLY B CA 1
ATOM 2650 C C . GLY B 1 36 ? -6.422 7.02 -5.84 1 87.81 36 GLY B C 1
ATOM 2651 O O . GLY B 1 36 ? -6.441 7.512 -4.707 1 87.81 36 GLY B O 1
ATOM 2652 N N . PHE B 1 37 ? -6.652 5.762 -6.105 1 89.75 37 PHE B N 1
ATOM 2653 C CA . PHE B 1 37 ? -7.074 4.812 -5.082 1 89.75 37 PHE B CA 1
ATOM 2654 C C . PHE B 1 37 ? -5.938 3.861 -4.727 1 89.75 37 PHE B C 1
ATOM 2656 O O . PHE B 1 37 ? -6.023 3.121 -3.744 1 89.75 37 PHE B O 1
ATOM 2663 N N . GLU B 1 38 ? -4.832 3.936 -5.402 1 89.38 38 GLU B N 1
ATOM 2664 C CA . GLU B 1 38 ? -3.764 2.945 -5.301 1 89.38 38 GLU B CA 1
ATOM 2665 C C . GLU B 1 38 ? -3.143 2.941 -3.906 1 89.38 38 GLU B C 1
ATOM 2667 O O . GLU B 1 38 ? -2.746 1.889 -3.4 1 89.38 38 GLU B O 1
ATOM 2672 N N . SER B 1 39 ? -3.146 4.137 -3.316 1 93 39 SER B N 1
ATOM 2673 C CA . SER B 1 39 ? -2.461 4.285 -2.039 1 93 39 SER B CA 1
ATOM 2674 C C . SER B 1 39 ? -3.16 3.496 -0.939 1 93 39 SER B C 1
ATOM 2676 O O . SER B 1 39 ? -2.555 3.174 0.085 1 93 39 SER B O 1
ATOM 2678 N N . VAL B 1 40 ? -4.441 3.115 -1.1 1 95.19 40 VAL B N 1
ATOM 2679 C CA . VAL B 1 40 ? -5.18 2.48 -0.014 1 95.19 40 VAL B CA 1
ATOM 2680 C C . VAL B 1 40 ? -5.461 1.02 -0.364 1 95.19 40 VAL B C 1
ATOM 2682 O O . VAL B 1 40 ? -6.078 0.295 0.419 1 95.19 40 VAL B O 1
ATOM 2685 N N . LEU B 1 41 ? -4.973 0.511 -1.479 1 94.69 41 LEU B N 1
ATOM 2686 C CA . LEU B 1 41 ? -5.297 -0.832 -1.948 1 94.69 41 LEU B CA 1
ATOM 2687 C C . LEU B 1 41 ? -4.859 -1.883 -0.934 1 94.69 41 LEU B C 1
ATOM 2689 O O . LEU B 1 41 ? -5.555 -2.879 -0.727 1 94.69 41 LEU B O 1
ATOM 2693 N N . HIS B 1 42 ? -3.742 -1.628 -0.254 1 95.25 42 HIS B N 1
ATOM 2694 C CA . HIS B 1 42 ? -3.193 -2.604 0.681 1 95.25 42 HIS B CA 1
ATOM 2695 C C . HIS B 1 42 ? -4.062 -2.721 1.928 1 95.25 42 HIS B C 1
ATOM 2697 O O . HIS B 1 42 ? -3.893 -3.648 2.723 1 95.25 42 HIS B O 1
ATOM 2703 N N . LEU B 1 43 ? -5.055 -1.823 2.051 1 96.56 43 LEU B N 1
ATOM 2704 C CA . LEU B 1 43 ? -5.887 -1.803 3.252 1 96.56 43 LEU B CA 1
ATOM 2705 C C . LEU B 1 43 ? -7.285 -2.328 2.953 1 96.56 43 LEU B C 1
ATOM 2707 O O . LEU B 1 43 ? -8.055 -2.617 3.873 1 96.56 43 LEU B O 1
ATOM 2711 N N . VAL B 1 44 ? -7.668 -2.449 1.71 1 95.31 44 VAL B N 1
ATOM 2712 C CA . VAL B 1 44 ? -9.047 -2.637 1.277 1 95.31 44 VAL B CA 1
ATOM 2713 C C . VAL B 1 44 ? -9.594 -3.945 1.844 1 95.31 44 VAL B C 1
ATOM 2715 O O . VAL B 1 44 ? -10.773 -4.027 2.211 1 95.31 44 VAL B O 1
ATOM 2718 N N . SER B 1 45 ? -8.758 -4.941 1.975 1 93.44 45 SER B N 1
ATOM 2719 C CA . SER B 1 45 ? -9.203 -6.262 2.402 1 93.44 45 SER B CA 1
ATOM 2720 C C . SER B 1 45 ? -9.445 -6.301 3.908 1 93.44 45 SER B C 1
ATOM 2722 O O . SER B 1 45 ? -9.984 -7.281 4.43 1 93.44 45 SER B O 1
ATOM 2724 N N . ARG B 1 46 ? -9.016 -5.223 4.672 1 94.56 46 ARG B N 1
ATOM 2725 C CA . ARG B 1 46 ? -9.234 -5.18 6.113 1 94.56 46 ARG B CA 1
ATOM 2726 C C . ARG B 1 46 ? -10.727 -5.078 6.43 1 94.56 46 ARG B C 1
ATOM 2728 O O . ARG B 1 46 ? -11.406 -4.156 5.977 1 94.56 46 ARG B O 1
ATOM 2735 N N . PRO B 1 47 ? -11.25 -6.004 7.23 1 93.19 47 PRO B N 1
ATOM 2736 C CA . PRO B 1 47 ? -12.703 -6.062 7.441 1 93.19 47 PRO B CA 1
ATOM 2737 C C . PRO B 1 47 ? -13.242 -4.832 8.164 1 93.19 47 PRO B C 1
ATOM 2739 O O . PRO B 1 47 ? -14.406 -4.461 7.977 1 93.19 47 PRO B O 1
ATOM 2742 N N . ASN B 1 48 ? -12.406 -4.16 8.969 1 97.38 48 ASN B N 1
ATOM 2743 C CA . ASN B 1 48 ? -12.859 -3.027 9.766 1 97.38 48 ASN B CA 1
ATOM 2744 C C . ASN B 1 48 ? -12.734 -1.715 9 1 97.38 48 ASN B C 1
ATOM 2746 O O . ASN B 1 48 ? -12.906 -0.637 9.57 1 97.38 48 ASN B O 1
ATOM 2750 N N . LEU B 1 49 ? -12.414 -1.79 7.695 1 97.44 49 LEU B N 1
ATOM 2751 C CA . LEU B 1 49 ? -12.266 -0.583 6.891 1 97.44 49 LEU B CA 1
ATOM 2752 C C . LEU B 1 49 ? -13.516 -0.331 6.055 1 97.44 49 LEU B C 1
ATOM 2754 O O . LEU B 1 49 ? -14.016 -1.24 5.387 1 97.44 49 LEU B O 1
ATOM 2758 N N . LYS B 1 50 ? -13.992 0.819 6.152 1 96.69 50 LYS B N 1
ATOM 2759 C CA . LYS B 1 50 ? -14.992 1.355 5.234 1 96.69 50 LYS B CA 1
ATOM 2760 C C . LYS B 1 50 ? -14.445 2.551 4.461 1 96.69 50 LYS B C 1
ATOM 2762 O O . LYS B 1 50 ? -13.641 3.318 4.984 1 96.69 50 LYS B O 1
ATOM 2767 N N . MET B 1 51 ? -14.859 2.662 3.221 1 95.75 51 MET B N 1
ATOM 2768 C CA . MET B 1 51 ? -14.422 3.783 2.393 1 95.75 51 MET B CA 1
ATOM 2769 C C . MET B 1 51 ? -15.617 4.523 1.81 1 95.75 51 MET B C 1
ATOM 2771 O O . MET B 1 51 ? -16.562 3.902 1.306 1 95.75 51 MET B O 1
ATOM 2775 N N . ILE B 1 52 ? -15.562 5.848 1.922 1 96.25 52 ILE B N 1
ATOM 2776 C CA . ILE B 1 52 ? -16.578 6.727 1.341 1 96.25 52 ILE B CA 1
ATOM 2777 C C . ILE B 1 52 ? -15.906 7.723 0.397 1 96.25 52 ILE B C 1
ATOM 2779 O O . ILE B 1 52 ? -15.055 8.508 0.815 1 96.25 52 ILE B O 1
ATOM 2783 N N . LYS B 1 53 ? -16.266 7.633 -0.845 1 95.06 53 LYS B N 1
ATOM 2784 C CA . LYS B 1 53 ? -15.828 8.664 -1.779 1 95.06 53 LYS B CA 1
ATOM 2785 C C . LYS B 1 53 ? -16.688 9.922 -1.651 1 95.06 53 LYS B C 1
ATOM 2787 O O . LYS B 1 53 ? -17.859 9.914 -1.996 1 95.06 53 LYS B O 1
ATOM 2792 N N . ASN B 1 54 ? -16.062 10.938 -1.145 1 96.31 54 ASN B N 1
ATOM 2793 C CA . ASN B 1 54 ? -16.781 12.188 -0.906 1 96.31 54 ASN B CA 1
ATOM 2794 C C . ASN B 1 54 ? -15.82 13.375 -0.842 1 96.31 54 ASN B C 1
ATOM 2796 O O . ASN B 1 54 ? -14.656 13.219 -0.487 1 96.31 54 ASN B O 1
ATOM 2800 N N . ASP B 1 55 ? -16.297 14.469 -1.309 1 97.56 55 ASP B N 1
ATOM 2801 C CA . ASP B 1 55 ? -15.617 15.75 -1.108 1 97.56 55 ASP B CA 1
ATOM 2802 C C . ASP B 1 55 ? -16.125 16.438 0.151 1 97.56 55 ASP B C 1
ATOM 2804 O O . ASP B 1 55 ? -17.32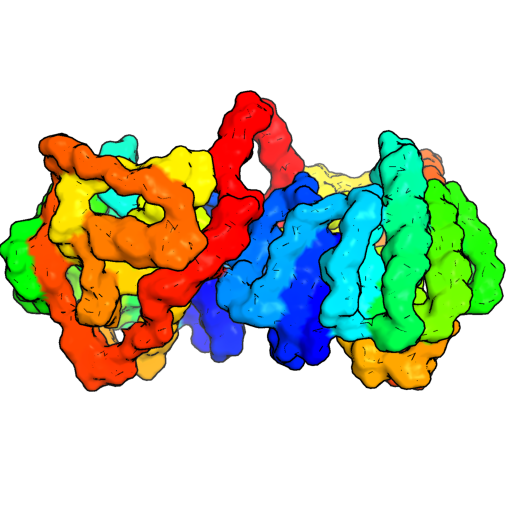8 16.562 0.357 1 97.56 55 ASP B O 1
ATOM 2808 N N . VAL B 1 56 ? -15.242 16.859 0.977 1 97.88 56 VAL B N 1
ATOM 2809 C CA . VAL B 1 56 ? -15.633 17.453 2.252 1 97.88 56 VAL B CA 1
ATOM 2810 C C . VAL B 1 56 ? -16.422 18.75 2.006 1 97.88 56 VAL B C 1
ATOM 2812 O O . VAL B 1 56 ? -17.094 19.25 2.908 1 97.88 56 VAL B O 1
ATOM 2815 N N . ARG B 1 57 ? -16.422 19.344 0.817 1 97.5 57 ARG B N 1
ATOM 2816 C CA . ARG B 1 57 ? -17.172 20.531 0.464 1 97.5 57 ARG B CA 1
ATOM 2817 C C . ARG B 1 57 ? -18.672 20.219 0.327 1 97.5 57 ARG B C 1
ATOM 2819 O O . ARG B 1 57 ? -19.5 21.141 0.311 1 97.5 57 ARG B O 1
ATOM 2826 N N . ASN B 1 58 ? -18.906 18.906 0.133 1 97.25 58 ASN B N 1
ATOM 2827 C CA . ASN B 1 58 ? -20.297 18.531 -0.023 1 97.25 58 ASN B CA 1
ATOM 2828 C C . ASN B 1 58 ? -21.109 18.828 1.235 1 97.25 58 ASN B C 1
ATOM 2830 O O . ASN B 1 58 ? -20.625 18.625 2.352 1 97.25 58 ASN B O 1
ATOM 2834 N N . GLU B 1 59 ? -22.406 19.234 1.007 1 94.88 59 GLU B N 1
ATOM 2835 C CA . GLU B 1 59 ? -23.266 19.688 2.1 1 94.88 59 GLU B CA 1
ATOM 2836 C C . GLU B 1 59 ? -23.719 18.516 2.961 1 94.88 59 GLU B C 1
ATOM 2838 O O . GLU B 1 59 ? -23.953 18.672 4.16 1 94.88 59 GLU B O 1
ATOM 2843 N N . ASP B 1 60 ? -23.859 17.375 2.34 1 96.62 60 ASP B N 1
ATOM 2844 C CA . ASP B 1 60 ? -24.281 16.203 3.098 1 96.62 60 ASP B CA 1
ATOM 2845 C C . ASP B 1 60 ? -23.141 15.672 3.957 1 96.62 60 ASP B C 1
ATOM 2847 O O . ASP B 1 60 ? -22.156 15.148 3.434 1 96.62 60 ASP B O 1
ATOM 2851 N N . LEU B 1 61 ? -23.297 15.781 5.25 1 98.19 61 LEU B N 1
ATOM 2852 C CA . LEU B 1 61 ? -22.266 15.391 6.195 1 98.19 61 LEU B CA 1
ATOM 2853 C C . LEU B 1 61 ? -22.719 14.203 7.035 1 98.19 61 LEU B C 1
ATOM 2855 O O . LEU B 1 61 ? -22.141 13.93 8.094 1 98.19 61 LEU B O 1
ATOM 2859 N N . SER B 1 62 ? -23.688 13.414 6.539 1 97.94 62 SER B N 1
ATOM 2860 C CA . SER B 1 62 ? -24.281 12.328 7.309 1 97.94 62 SER B CA 1
ATOM 2861 C C . SER B 1 62 ? -23.266 11.227 7.602 1 97.94 62 SER B C 1
ATOM 2863 O O . SER B 1 62 ? -23.438 10.445 8.539 1 97.94 62 SER B O 1
ATOM 2865 N N . TYR B 1 63 ? -22.219 11.211 6.828 1 97.62 63 TYR B N 1
ATOM 2866 C CA . TYR B 1 63 ? -21.188 10.188 7.016 1 97.62 63 TYR B CA 1
ATOM 2867 C C . TYR B 1 63 ? -20.469 10.391 8.344 1 97.62 63 TYR B C 1
ATOM 2869 O O . TYR B 1 63 ? -19.766 9.484 8.812 1 97.62 63 TYR B O 1
ATOM 2877 N N . LEU B 1 64 ? -20.641 11.508 8.984 1 98.5 64 LEU B N 1
ATOM 2878 C CA . LEU B 1 64 ? -19.953 11.828 10.227 1 98.5 64 LEU B CA 1
ATOM 2879 C C . LEU B 1 64 ? -20.719 11.289 11.43 1 98.5 64 LEU B C 1
ATOM 2881 O O . LEU B 1 64 ? -20.172 11.18 12.531 1 98.5 64 LEU B O 1
ATOM 2885 N N . ASP B 1 65 ? -21.953 10.922 11.25 1 98.12 65 ASP B N 1
ATOM 2886 C CA . ASP B 1 65 ? -22.906 10.797 12.352 1 98.12 65 ASP B CA 1
ATOM 2887 C C . ASP B 1 65 ? -22.547 9.617 13.258 1 98.12 65 ASP B C 1
ATOM 2889 O O . ASP B 1 65 ? -22.781 9.672 14.469 1 98.12 65 ASP B O 1
ATOM 2893 N N . ASP B 1 66 ? -21.969 8.586 12.695 1 96.56 66 ASP B N 1
ATOM 2894 C CA . ASP B 1 66 ? -21.828 7.344 13.453 1 96.56 66 ASP B CA 1
ATOM 2895 C C . ASP B 1 66 ? -20.422 7.215 14.039 1 96.56 66 ASP B C 1
ATOM 2897 O O . ASP B 1 66 ? -20.109 6.219 14.695 1 96.56 66 ASP B O 1
ATOM 2901 N N . SER B 1 67 ? -19.578 8.172 13.938 1 98.56 67 SER B N 1
ATOM 2902 C CA . SER B 1 67 ? -18.203 8.047 14.398 1 98.56 67 SER B CA 1
ATOM 2903 C C . SER B 1 67 ? -18.047 8.547 15.828 1 98.56 67 SER B C 1
ATOM 2905 O O . SER B 1 67 ? -18.75 9.477 16.25 1 98.56 67 SER B O 1
ATOM 2907 N N . ASP B 1 68 ? -17.172 7.902 16.562 1 98.75 68 ASP B N 1
ATOM 2908 C CA . ASP B 1 68 ? -16.781 8.383 17.875 1 98.75 68 ASP B CA 1
ATOM 2909 C C . ASP B 1 68 ? -15.758 9.508 17.766 1 98.75 68 ASP B C 1
ATOM 2911 O O . ASP B 1 68 ? -15.781 10.453 18.562 1 98.75 68 ASP B O 1
ATOM 2915 N N . VAL B 1 69 ? -14.875 9.375 16.875 1 98.88 69 VAL B N 1
ATOM 2916 C CA . VAL B 1 69 ? -13.758 10.281 16.656 1 98.88 69 VAL B CA 1
ATOM 2917 C C . VAL B 1 69 ? -13.641 10.633 15.18 1 98.88 69 VAL B C 1
ATOM 2919 O O . VAL B 1 69 ? -13.805 9.766 14.312 1 98.88 69 VAL B O 1
ATOM 2922 N N . VAL B 1 70 ? -13.445 11.883 14.906 1 98.94 70 VAL B N 1
ATOM 2923 C CA . VAL B 1 70 ? -13.141 12.344 13.555 1 98.94 70 VAL B CA 1
ATOM 2924 C C . VAL B 1 70 ? -11.742 12.953 13.523 1 98.94 70 VAL B C 1
ATOM 2926 O O . VAL B 1 70 ? -11.469 13.938 14.211 1 98.94 70 VAL B O 1
ATOM 2929 N N . PHE B 1 71 ? -10.844 12.312 12.82 1 98.94 71 PHE B N 1
ATOM 2930 C CA . PHE B 1 71 ? -9.602 12.953 12.422 1 98.94 71 PHE B CA 1
ATOM 2931 C C . PHE B 1 71 ? -9.789 13.742 11.125 1 98.94 71 PHE B C 1
ATOM 2933 O O . PHE B 1 71 ? -9.992 13.148 10.062 1 98.94 71 PHE B O 1
ATOM 2940 N N . HIS B 1 72 ? -9.68 15.031 11.195 1 98.94 72 HIS B N 1
ATOM 2941 C CA . HIS B 1 72 ? -9.898 15.867 10.023 1 98.94 72 HIS B CA 1
ATOM 2942 C C . HIS B 1 72 ? -8.57 16.297 9.398 1 98.94 72 HIS B C 1
ATOM 2944 O O . HIS B 1 72 ? -7.988 17.297 9.789 1 98.94 72 HIS B O 1
ATOM 2950 N N . LEU B 1 73 ? -8.188 15.539 8.375 1 98.69 73 LEU B N 1
ATOM 2951 C CA . LEU B 1 73 ? -6.91 15.789 7.715 1 98.69 73 LEU B CA 1
ATOM 2952 C C . LEU B 1 73 ? -7.121 16.391 6.328 1 98.69 73 LEU B C 1
ATOM 2954 O O . LEU B 1 73 ? -6.18 16.891 5.715 1 98.69 73 LEU B O 1
ATOM 2958 N N . ALA B 1 74 ? -8.32 16.328 5.758 1 98.12 74 ALA B N 1
ATOM 2959 C CA . ALA B 1 74 ? -8.57 16.812 4.406 1 98.12 74 ALA B CA 1
ATOM 2960 C C . ALA B 1 74 ? -8.242 18.297 4.293 1 98.12 74 ALA B C 1
ATOM 2962 O O . ALA B 1 74 ? -8.773 19.125 5.047 1 98.12 74 ALA B O 1
ATOM 2963 N N . ALA B 1 75 ? -7.395 18.625 3.365 1 97.25 75 ALA B N 1
ATOM 2964 C CA . ALA B 1 75 ? -6.977 20.016 3.15 1 97.25 75 ALA B CA 1
ATOM 2965 C C . ALA B 1 75 ? -6.121 20.141 1.893 1 97.25 75 ALA B C 1
ATOM 2967 O O . ALA B 1 75 ? -5.559 19.141 1.417 1 97.25 75 ALA B O 1
ATOM 2968 N N . ILE B 1 76 ? -6.184 21.281 1.362 1 93.75 76 ILE B N 1
ATOM 2969 C CA . ILE B 1 76 ? -5.102 21.672 0.467 1 93.75 76 ILE B CA 1
ATOM 2970 C C . ILE B 1 76 ? -3.895 22.125 1.283 1 93.75 76 ILE B C 1
ATOM 2972 O O . ILE B 1 76 ? -3.949 23.156 1.964 1 93.75 76 ILE B O 1
ATOM 2976 N N . SER B 1 77 ? -2.883 21.266 1.18 1 88.25 77 SER B N 1
ATOM 2977 C CA . SER B 1 77 ? -1.75 21.5 2.072 1 88.25 77 SER B CA 1
ATOM 2978 C C . SER B 1 77 ? -0.614 22.203 1.352 1 88.25 77 SER B C 1
ATOM 2980 O O . SER B 1 77 ? -0.243 21.828 0.237 1 88.25 77 SER B O 1
ATOM 2982 N N . GLY B 1 78 ? -0.125 23.203 1.996 1 86.06 78 GLY B N 1
ATOM 2983 C CA . GLY B 1 78 ? 1.048 23.891 1.489 1 86.06 78 GLY B CA 1
ATOM 2984 C C . GLY B 1 78 ? 0.717 25.219 0.823 1 86.06 78 GLY B C 1
ATOM 2985 O O . GLY B 1 78 ? -0.319 25.344 0.168 1 86.06 78 GLY B O 1
ATOM 2986 N N . TYR B 1 79 ? 1.651 26.141 0.938 1 81.25 79 TYR B N 1
ATOM 2987 C CA . TYR B 1 79 ? 1.477 27.5 0.451 1 81.25 79 TYR B CA 1
ATOM 2988 C C . TYR B 1 79 ? 1.35 27.531 -1.067 1 81.25 79 TYR B C 1
ATOM 2990 O O . TYR B 1 79 ? 0.417 28.125 -1.608 1 81.25 79 TYR B O 1
ATOM 2998 N N . PRO B 1 80 ? 2.139 26.781 -1.783 1 82.06 80 PRO B N 1
ATOM 2999 C CA . PRO B 1 80 ? 2.049 26.891 -3.242 1 82.06 80 PRO B CA 1
ATOM 3000 C C . PRO B 1 80 ? 0.702 26.422 -3.785 1 82.06 80 PRO B C 1
ATOM 3002 O O . PRO B 1 80 ? 0.125 27.062 -4.664 1 82.06 80 PRO B O 1
ATOM 3005 N N . GLU B 1 81 ? 0.215 25.375 -3.191 1 86.5 81 GLU B N 1
ATOM 3006 C CA . GLU B 1 81 ? -1.042 24.812 -3.678 1 86.5 81 GLU B CA 1
ATOM 3007 C C . GLU B 1 81 ? -2.221 25.719 -3.33 1 86.5 81 GLU B C 1
ATOM 3009 O O . GLU B 1 81 ? -3.16 25.859 -4.117 1 86.5 81 GLU B O 1
ATOM 3014 N N . CYS B 1 82 ? -2.188 26.328 -2.199 1 88.69 82 CYS B N 1
ATOM 3015 C CA . CYS B 1 82 ? -3.256 27.234 -1.78 1 88.69 82 CYS B CA 1
ATOM 3016 C C . CYS B 1 82 ? -3.256 28.5 -2.615 1 88.69 82 CYS B C 1
ATOM 3018 O O . CYS B 1 82 ? -4.316 29.016 -2.971 1 88.69 82 CYS B O 1
ATOM 3020 N N . GLU B 1 83 ? -2.057 28.922 -2.875 1 87.94 83 GLU B N 1
ATOM 3021 C CA . GLU B 1 83 ? -1.961 30.125 -3.701 1 87.94 83 GLU B CA 1
ATOM 3022 C C . GLU B 1 83 ? -2.434 29.844 -5.129 1 87.94 83 GLU B C 1
ATOM 3024 O O . GLU B 1 83 ? -3.023 30.719 -5.77 1 87.94 83 GLU B O 1
ATOM 3029 N N . ALA B 1 84 ? -2.174 28.672 -5.578 1 88.38 84 ALA B N 1
ATOM 3030 C CA . ALA B 1 84 ? -2.57 28.297 -6.93 1 88.38 84 ALA B CA 1
ATOM 3031 C C . ALA B 1 84 ? -4.086 28.172 -7.039 1 88.38 84 ALA B C 1
ATOM 3033 O O . ALA B 1 84 ? -4.66 28.391 -8.109 1 88.38 84 ALA B O 1
ATOM 3034 N N . ASN B 1 85 ? -4.711 27.844 -5.938 1 91.44 85 ASN B N 1
ATOM 3035 C CA . ASN B 1 85 ? -6.156 27.641 -5.902 1 91.44 85 ASN B CA 1
ATOM 3036 C C . ASN B 1 85 ? -6.777 28.281 -4.656 1 91.44 85 ASN B C 1
ATOM 3038 O O . ASN B 1 85 ? -7.332 27.562 -3.812 1 91.44 85 ASN B O 1
ATOM 3042 N N . PRO B 1 86 ? -6.824 29.609 -4.629 1 93.81 86 PRO B N 1
ATOM 3043 C CA . PRO B 1 86 ? -7.242 30.297 -3.404 1 93.81 86 PRO B CA 1
ATOM 3044 C C . PRO B 1 86 ? -8.68 29.984 -3.012 1 93.81 86 PRO B C 1
ATOM 3046 O O . PRO B 1 86 ? -8.984 29.844 -1.826 1 93.81 86 PRO B O 1
ATOM 3049 N N . ASN B 1 87 ? -9.547 29.938 -4.004 1 95.19 87 ASN B N 1
ATOM 3050 C CA . ASN B 1 87 ? -10.945 29.625 -3.709 1 95.19 87 ASN B CA 1
ATOM 3051 C C . ASN B 1 87 ? -11.094 28.234 -3.107 1 95.19 87 ASN B C 1
ATOM 3053 O O . ASN B 1 87 ? -11.836 28.047 -2.139 1 95.19 87 ASN B O 1
ATOM 3057 N N . SER B 1 88 ? -10.398 27.297 -3.664 1 94.19 88 SER B N 1
ATOM 3058 C CA . SER B 1 88 ? -10.438 25.938 -3.141 1 94.19 88 SER B CA 1
ATOM 3059 C C . SER B 1 88 ? -9.844 25.859 -1.738 1 94.19 88 SER B C 1
ATOM 3061 O O . SER B 1 88 ? -10.344 25.125 -0.882 1 94.19 88 SER B O 1
ATOM 3063 N N . ALA B 1 89 ? -8.797 26.625 -1.596 1 95.25 89 ALA B N 1
ATOM 3064 C CA . ALA B 1 89 ? -8.172 26.641 -0.277 1 95.25 89 ALA B CA 1
ATOM 3065 C C . ALA B 1 89 ? -9.156 27.125 0.789 1 95.25 89 ALA B C 1
ATOM 3067 O O . ALA B 1 89 ? -9.266 26.516 1.854 1 95.25 89 ALA B O 1
ATOM 3068 N N . GLN B 1 90 ? -9.883 28.156 0.499 1 97 90 GLN B N 1
ATOM 3069 C CA . GLN B 1 90 ? -10.867 28.688 1.436 1 97 90 GLN B CA 1
ATOM 3070 C C . GLN B 1 90 ? -12.008 27.703 1.668 1 97 90 GLN B C 1
ATOM 3072 O O . GLN B 1 90 ? -12.391 27.453 2.811 1 97 90 GLN B O 1
ATOM 3077 N N . ARG B 1 91 ? -12.477 27.125 0.631 1 97.5 91 ARG B N 1
ATOM 3078 C CA . ARG B 1 91 ? -13.633 26.25 0.706 1 97.5 91 ARG B CA 1
ATOM 3079 C C . ARG B 1 91 ? -13.289 24.953 1.408 1 97.5 91 ARG B C 1
ATOM 3081 O O . ARG B 1 91 ? -14.109 24.406 2.158 1 97.5 91 ARG B O 1
ATOM 3088 N N . ILE B 1 92 ? -12.141 24.453 1.192 1 97.81 92 ILE B N 1
ATOM 3089 C CA . ILE B 1 92 ? -11.758 23.156 1.719 1 97.81 92 ILE B CA 1
ATOM 3090 C C . ILE B 1 92 ? -11.141 23.312 3.107 1 97.81 92 ILE B C 1
ATOM 3092 O O . ILE B 1 92 ? -11.586 22.688 4.066 1 97.81 92 ILE B O 1
ATOM 3096 N N . ASN B 1 93 ? -10.188 24.188 3.254 1 98.19 93 ASN B N 1
ATOM 3097 C CA . ASN B 1 93 ? -9.422 24.297 4.492 1 98.19 93 ASN B CA 1
ATOM 3098 C C . ASN B 1 93 ? -10.227 25 5.586 1 98.19 93 ASN B C 1
ATOM 3100 O O . ASN B 1 93 ? -10.047 24.719 6.77 1 98.19 93 ASN B O 1
ATOM 3104 N N . LEU B 1 94 ? -11.102 25.922 5.184 1 98.06 94 LEU B N 1
ATOM 3105 C CA . LEU B 1 94 ? -11.797 26.734 6.176 1 98.06 94 LEU B CA 1
ATOM 3106 C C . LEU B 1 94 ? -13.281 26.375 6.227 1 98.06 94 LEU B C 1
ATOM 3108 O O . LEU B 1 94 ? -13.742 25.766 7.195 1 98.06 94 LEU B O 1
ATOM 3112 N N . ASP B 1 95 ? -14.016 26.625 5.102 1 98.38 95 ASP B N 1
ATOM 3113 C CA . ASP B 1 95 ? -15.469 26.469 5.113 1 98.38 95 ASP B CA 1
ATOM 3114 C C . ASP B 1 95 ? -15.867 25.047 5.465 1 98.38 95 ASP B C 1
ATOM 3116 O O . ASP B 1 95 ? -16.719 24.812 6.316 1 98.38 95 ASP B O 1
ATOM 3120 N N . ALA B 1 96 ? -15.289 24.078 4.824 1 98.62 96 ALA B N 1
ATOM 3121 C CA . ALA B 1 96 ? -15.602 22.688 5.078 1 98.62 96 ALA B CA 1
ATOM 3122 C C . ALA B 1 96 ? -15.258 22.297 6.512 1 98.62 96 ALA B C 1
ATOM 3124 O O . ALA B 1 96 ? -16 21.547 7.156 1 98.62 96 ALA B O 1
ATOM 3125 N N . SER B 1 97 ? -14.141 22.734 7 1 98.5 97 SER B N 1
ATOM 3126 C CA . SER B 1 97 ? -13.727 22.438 8.367 1 98.5 97 SER B CA 1
ATOM 3127 C C . SER B 1 97 ? -14.734 22.953 9.383 1 98.5 97 SER B C 1
ATOM 3129 O O . SER B 1 97 ? -15.055 22.266 10.352 1 98.5 97 SER B O 1
ATOM 3131 N N . ILE B 1 98 ? -15.203 24.172 9.156 1 98.06 98 ILE B N 1
ATOM 3132 C CA . ILE B 1 98 ? -16.188 24.781 10.039 1 98.06 98 ILE B CA 1
ATOM 3133 C C . ILE B 1 98 ? -17.484 23.969 10.008 1 98.06 98 ILE B C 1
ATOM 3135 O O . ILE B 1 98 ? -18.062 23.672 11.055 1 98.06 98 ILE B O 1
ATOM 3139 N N . ARG B 1 99 ? -17.922 23.609 8.828 1 98.38 99 ARG B N 1
ATOM 3140 C CA . ARG B 1 99 ? -19.156 22.844 8.68 1 98.38 99 ARG B CA 1
ATOM 3141 C C . ARG B 1 99 ? -19.047 21.484 9.367 1 98.38 99 ARG B C 1
ATOM 3143 O O . ARG B 1 99 ? -20 21.031 10 1 98.38 99 ARG B O 1
ATOM 3150 N N . ILE B 1 100 ? -17.922 20.828 9.234 1 98.62 100 ILE B N 1
ATOM 3151 C CA . ILE B 1 100 ? -17.688 19.547 9.883 1 98.62 100 ILE B CA 1
ATOM 3152 C C . ILE B 1 100 ? -17.75 19.719 11.398 1 98.62 100 ILE B C 1
ATOM 3154 O O . ILE B 1 100 ? -18.438 18.938 12.078 1 98.62 100 ILE B O 1
ATOM 3158 N N . SER B 1 101 ? -17.078 20.719 11.844 1 98.31 101 SER B N 1
ATOM 3159 C CA . SER B 1 101 ? -17.078 20.984 13.281 1 98.31 101 SER B CA 1
ATOM 3160 C C . SER B 1 101 ? -18.5 21.219 13.789 1 98.31 101 SER B C 1
ATOM 3162 O O . SER B 1 101 ? -18.891 20.656 14.812 1 98.31 101 SER B O 1
ATOM 3164 N N . ASP B 1 102 ? -19.266 22 13.039 1 97.75 102 ASP B N 1
ATOM 3165 C CA . ASP B 1 102 ? -20.609 22.391 13.445 1 97.75 102 ASP B CA 1
ATOM 3166 C C . ASP B 1 102 ? -21.562 21.188 13.406 1 97.75 102 ASP B C 1
ATOM 3168 O O . ASP B 1 102 ? -22.531 21.141 14.164 1 97.75 102 ASP B O 1
ATOM 3172 N N . HIS B 1 103 ? -21.266 20.25 12.578 1 98.25 103 HIS B N 1
ATOM 3173 C CA . HIS B 1 103 ? -22.141 19.109 12.375 1 98.25 103 HIS B CA 1
ATOM 3174 C C . HIS B 1 103 ? -21.984 18.078 13.492 1 98.25 103 HIS B C 1
ATOM 3176 O O . HIS B 1 103 ? -22.922 17.344 13.805 1 98.25 103 HIS B O 1
ATOM 3182 N N . LEU B 1 104 ? -20.859 17.984 14.094 1 98.5 104 LEU B N 1
ATOM 3183 C CA . LEU B 1 104 ? -20.562 16.938 15.062 1 98.5 104 LEU B CA 1
ATOM 3184 C C . LEU B 1 104 ? -21.297 17.172 16.375 1 98.5 104 LEU B C 1
ATOM 3186 O O . LEU B 1 104 ? -21.453 18.312 16.797 1 98.5 104 LEU B O 1
ATOM 3190 N N . SER B 1 105 ? -21.734 16.125 16.984 1 97.81 105 SER B N 1
ATOM 3191 C CA . SER B 1 105 ? -22.344 16.234 18.312 1 97.81 105 SER B CA 1
ATOM 3192 C C . SER B 1 105 ? -21.297 16.562 19.375 1 97.81 105 SER B C 1
ATOM 3194 O O . SER B 1 105 ? -20.094 16.438 19.125 1 97.81 105 SER B O 1
ATOM 3196 N N . LYS B 1 106 ? -21.734 16.922 20.562 1 96.5 106 LYS B N 1
ATOM 3197 C CA . LYS B 1 106 ? -20.844 17.328 21.656 1 96.5 106 LYS B CA 1
ATOM 3198 C C . LYS B 1 106 ? -20 16.156 22.141 1 96.5 106 LYS B C 1
ATOM 3200 O O . LYS B 1 106 ? -18.938 16.359 22.734 1 96.5 106 LYS B O 1
ATOM 3205 N N . ASP B 1 107 ? -20.5 14.938 21.875 1 96.75 107 ASP B N 1
ATOM 3206 C CA . ASP B 1 107 ? -19.828 13.758 22.406 1 96.75 107 ASP B CA 1
ATOM 3207 C C . ASP B 1 107 ? -18.766 13.25 21.422 1 96.75 107 ASP B C 1
ATOM 3209 O O . ASP B 1 107 ? -17.906 12.445 21.797 1 96.75 107 ASP B O 1
ATOM 3213 N N . GLN B 1 108 ? -18.828 13.625 20.156 1 98.69 108 GLN B N 1
ATOM 3214 C CA . GLN B 1 108 ? -17.844 13.203 19.156 1 98.69 108 GLN B CA 1
ATOM 3215 C C . GLN B 1 108 ? -16.562 14.031 19.266 1 98.69 108 GLN B C 1
ATOM 3217 O O . GLN B 1 108 ? -16.625 15.258 19.344 1 98.69 108 GLN B O 1
ATOM 3222 N N . LEU B 1 109 ? -15.469 13.383 19.297 1 98.81 109 LEU B N 1
ATOM 3223 C CA . LEU B 1 109 ? -14.18 14.055 19.375 1 98.81 109 LEU B CA 1
ATOM 3224 C C . LEU B 1 109 ? -13.695 14.453 17.984 1 98.81 109 LEU B C 1
ATOM 3226 O O . LEU B 1 109 ? -13.727 13.641 17.047 1 98.81 109 LEU B O 1
ATOM 3230 N N . LEU B 1 110 ? -13.312 15.727 17.844 1 98.88 110 LEU B N 1
ATOM 3231 C CA . LEU B 1 110 ? -12.703 16.219 16.609 1 98.88 110 LEU B CA 1
ATOM 3232 C C . LEU B 1 110 ? -11.211 16.5 16.812 1 98.88 110 LEU B C 1
ATOM 3234 O O . LEU B 1 110 ? -10.844 17.312 17.672 1 98.88 110 LEU B O 1
ATOM 3238 N N . VAL B 1 111 ? -10.359 15.766 16.125 1 98.94 111 VAL B N 1
ATOM 3239 C CA . VAL B 1 111 ? -8.93 16.062 16.094 1 98.94 111 VAL B CA 1
ATOM 3240 C C . VAL B 1 111 ? -8.578 16.75 14.781 1 98.94 111 VAL B C 1
ATOM 3242 O O . VAL B 1 111 ? -8.727 16.172 13.703 1 98.94 111 VAL B O 1
ATOM 3245 N N . PHE B 1 112 ? -8.078 17.984 14.867 1 98.81 112 PHE B N 1
ATOM 3246 C CA . PHE B 1 112 ? -7.852 18.844 13.711 1 98.81 112 PHE B CA 1
ATOM 3247 C C . PHE B 1 112 ? -6.367 18.922 13.383 1 98.81 112 PHE B C 1
ATOM 3249 O O . PHE B 1 112 ? -5.535 19.156 14.258 1 98.81 112 PHE B O 1
ATOM 3256 N N . ALA B 1 113 ? -6.082 18.672 12.117 1 98.75 113 ALA B N 1
ATOM 3257 C CA . ALA B 1 113 ? -4.719 18.828 11.625 1 98.75 113 ALA B CA 1
ATOM 3258 C C . ALA B 1 113 ? -4.414 20.297 11.328 1 98.75 113 ALA B C 1
ATOM 3260 O O . ALA B 1 113 ? -4.711 20.781 10.234 1 98.75 113 ALA B O 1
ATOM 3261 N N . SER B 1 114 ? -3.83 20.938 12.188 1 97.94 114 SER B N 1
ATOM 3262 C CA . SER B 1 114 ? -3.35 22.297 11.984 1 97.94 114 SER B CA 1
ATOM 3263 C C . SER B 1 114 ? -1.882 22.312 11.57 1 97.94 114 SER B C 1
ATOM 3265 O O . SER B 1 114 ? -1.392 21.344 10.969 1 97.94 114 SER B O 1
ATOM 3267 N N . THR B 1 115 ? -1.236 23.438 11.703 1 95.31 115 THR B N 1
ATOM 3268 C CA . THR B 1 115 ? 0.121 23.562 11.18 1 95.31 115 THR B CA 1
ATOM 3269 C C . THR B 1 115 ? 0.908 24.609 11.969 1 95.31 115 THR B C 1
ATOM 3271 O O . THR B 1 115 ? 0.335 25.578 12.461 1 95.31 115 THR B O 1
ATOM 3274 N N . THR B 1 116 ? 2.174 24.438 11.977 1 92.06 116 THR B N 1
ATOM 3275 C CA . THR B 1 116 ? 3.045 25.438 12.586 1 92.06 116 THR B CA 1
ATOM 3276 C C . THR B 1 116 ? 3.273 26.609 11.641 1 92.06 116 THR B C 1
ATOM 3278 O O . THR B 1 116 ? 3.807 27.641 12.047 1 92.06 116 THR B O 1
ATOM 3281 N N . SER B 1 117 ? 2.795 26.516 10.453 1 88.88 117 SER B N 1
ATOM 3282 C CA . SER B 1 117 ? 2.928 27.594 9.484 1 88.88 117 SER B CA 1
ATOM 3283 C C . SER B 1 117 ? 2.154 28.828 9.922 1 88.88 117 SER B C 1
ATOM 3285 O O . SER B 1 117 ? 2.352 29.922 9.375 1 88.88 117 SER B O 1
ATOM 3287 N N . ILE B 1 118 ? 1.346 28.672 10.883 1 91.5 118 ILE B N 1
ATOM 3288 C CA . ILE B 1 118 ? 0.499 29.781 11.32 1 91.5 118 ILE B CA 1
ATOM 3289 C C . ILE B 1 118 ? 1.338 30.797 12.086 1 91.5 118 ILE B C 1
ATOM 3291 O O . ILE B 1 118 ? 0.902 31.938 12.297 1 91.5 118 ILE B O 1
ATOM 3295 N N . TYR B 1 119 ? 2.477 30.422 12.617 1 88 119 TYR B N 1
ATOM 3296 C CA . TYR B 1 119 ? 3.301 31.312 13.422 1 88 119 TYR B CA 1
ATOM 3297 C C . TYR B 1 119 ? 3.969 32.375 12.547 1 88 119 TYR B C 1
ATOM 3299 O O . TYR B 1 119 ? 4.293 33.469 13.023 1 88 119 TYR B O 1
ATOM 3307 N N . GLY B 1 120 ? 4.152 32.094 11.312 1 79.81 120 GLY B N 1
ATOM 3308 C CA . GLY B 1 120 ? 4.719 33.094 10.406 1 79.81 120 GLY B CA 1
ATOM 3309 C C . GLY B 1 120 ? 6.195 33.344 10.641 1 79.81 120 GLY B C 1
ATOM 3310 O O . GLY B 1 120 ? 6.965 32.406 10.859 1 79.81 120 GLY B O 1
ATOM 3311 N N . ALA B 1 121 ? 6.645 34.656 10.5 1 73.31 121 ALA B N 1
ATOM 3312 C CA . ALA B 1 121 ? 8.062 35 10.531 1 73.31 121 ALA B CA 1
ATOM 3313 C C . ALA B 1 121 ? 8.414 35.75 11.812 1 73.31 121 ALA B C 1
ATOM 3315 O O . ALA B 1 121 ? 8.438 37 11.812 1 73.31 121 ALA B O 1
ATOM 3316 N N . SER B 1 122 ? 8.289 35.156 12.922 1 64.12 122 SER B N 1
ATOM 3317 C CA . SER B 1 122 ? 8.508 35.969 14.125 1 64.12 122 SER B CA 1
ATOM 3318 C C . SER B 1 122 ? 9.977 35.969 14.523 1 64.12 122 SER B C 1
ATOM 3320 O O . SER B 1 122 ? 10.438 36.875 15.211 1 64.12 122 SER B O 1
ATOM 3322 N N . GLY B 1 123 ? 10.773 35.156 14.016 1 66.38 123 GLY B N 1
ATOM 3323 C CA . GLY B 1 123 ? 12.172 35.062 14.391 1 66.38 123 GLY B CA 1
ATOM 3324 C C . GLY B 1 123 ? 12.383 34.531 15.805 1 66.38 123 GLY B C 1
ATOM 3325 O O . GLY B 1 123 ? 13.508 34.281 16.219 1 66.38 123 GLY B O 1
ATOM 3326 N N . SER B 1 124 ? 11.383 34.5 16.594 1 76.31 124 SER B N 1
ATOM 3327 C CA . SER B 1 124 ? 11.469 34.031 17.969 1 76.31 124 SER B CA 1
ATOM 3328 C C . SER B 1 124 ? 10.867 32.656 18.125 1 76.31 124 SER B C 1
ATOM 3330 O O . SER B 1 124 ? 10.242 32.125 17.188 1 76.31 124 SER B O 1
ATOM 3332 N N . VAL B 1 125 ? 11.211 32 19.281 1 85.75 125 VAL B N 1
ATOM 3333 C CA . VAL B 1 125 ? 10.625 30.703 19.578 1 85.75 125 VAL B CA 1
ATOM 3334 C C . VAL B 1 125 ? 9.125 30.859 19.828 1 85.75 125 VAL B C 1
ATOM 3336 O O . VAL B 1 125 ? 8.703 31.688 20.625 1 85.75 125 VAL B O 1
ATOM 3339 N N . SER B 1 126 ? 8.375 30.172 19.016 1 89 126 SER B N 1
ATOM 3340 C CA . SER B 1 126 ? 6.926 30.234 19.156 1 89 126 SER B CA 1
ATOM 3341 C C . SER B 1 126 ? 6.387 29.016 19.906 1 89 126 SER B C 1
ATOM 3343 O O . SER B 1 126 ? 6.762 27.891 19.625 1 89 126 SER B O 1
ATOM 3345 N N . ASP B 1 127 ? 5.676 29.297 20.938 1 92.62 127 ASP B N 1
ATOM 3346 C CA . ASP B 1 127 ? 4.898 28.25 21.594 1 92.62 127 ASP B CA 1
ATOM 3347 C C . ASP B 1 127 ? 3.406 28.422 21.312 1 92.62 127 ASP B C 1
ATOM 3349 O O . ASP B 1 127 ? 3.014 29.219 20.469 1 92.62 127 ASP B O 1
ATOM 3353 N N . GLU B 1 128 ? 2.547 27.625 21.938 1 95.94 128 GLU B N 1
ATOM 3354 C CA . GLU B 1 128 ? 1.13 27.578 21.594 1 95.94 128 GLU B CA 1
ATOM 3355 C C . GLU B 1 128 ? 0.415 28.844 22.031 1 95.94 128 GLU B C 1
ATOM 3357 O O . GLU B 1 128 ? -0.703 29.125 21.594 1 95.94 128 GLU B O 1
ATOM 3362 N N . GLU B 1 129 ? 1.107 29.656 22.859 1 92.94 129 GLU B N 1
ATOM 3363 C CA . GLU B 1 129 ? 0.522 30.906 23.328 1 92.94 129 GLU B CA 1
ATOM 3364 C C . GLU B 1 129 ? 1.028 32.094 22.531 1 92.94 129 GLU B C 1
ATOM 3366 O O . GLU B 1 129 ? 0.525 33.219 22.672 1 92.94 129 GLU B O 1
ATOM 3371 N N . THR B 1 130 ? 2.027 31.828 21.75 1 90.81 130 THR B N 1
ATOM 3372 C CA . THR B 1 130 ? 2.582 32.906 20.922 1 90.81 130 THR B CA 1
ATOM 3373 C C . THR B 1 130 ? 1.534 33.438 19.953 1 90.81 130 THR B C 1
ATOM 3375 O O . THR B 1 130 ? 0.765 32.656 19.375 1 90.81 130 THR B O 1
ATOM 3378 N N . GLU B 1 131 ? 1.6 34.719 19.828 1 87.44 131 GLU B N 1
ATOM 3379 C CA . GLU B 1 131 ? 0.695 35.344 18.859 1 87.44 131 GLU B CA 1
ATOM 3380 C C . GLU B 1 131 ? 0.967 34.812 17.453 1 87.44 131 GLU B C 1
ATOM 3382 O O . GLU B 1 131 ? 2.121 34.75 17.031 1 87.44 131 GLU B O 1
ATOM 3387 N N . VAL B 1 132 ? -0.134 34.438 16.844 1 86.75 132 VAL B N 1
ATOM 3388 C CA . VAL B 1 132 ? -0.052 33.844 15.516 1 86.75 132 VAL B CA 1
ATOM 3389 C C . VAL B 1 132 ? -0.133 34.969 14.461 1 86.75 132 VAL B C 1
ATOM 3391 O O . VAL B 1 132 ? -0.878 35.938 14.617 1 86.75 132 VAL B O 1
ATOM 3394 N N . ALA B 1 133 ? 0.77 34.875 13.367 1 84.06 133 ALA B N 1
ATOM 3395 C CA . ALA B 1 133 ? 0.833 35.844 12.273 1 84.06 133 ALA B CA 1
ATOM 3396 C C . ALA B 1 133 ? 1.115 35.156 10.938 1 84.06 133 ALA B C 1
ATOM 3398 O O . ALA B 1 133 ? 2.176 35.344 10.344 1 84.06 133 ALA B O 1
ATOM 3399 N N . PRO B 1 134 ? 0.105 34.438 10.492 1 86.5 134 PRO B N 1
ATOM 3400 C CA . PRO B 1 134 ? 0.349 33.719 9.242 1 86.5 134 PRO B CA 1
ATOM 3401 C C . PRO B 1 134 ? 0.657 34.656 8.07 1 86.5 134 PRO B C 1
ATOM 3403 O O . PRO B 1 134 ? 0.077 35.719 7.965 1 86.5 134 PRO B O 1
ATOM 3406 N N . VAL B 1 135 ? 1.528 34.156 7.164 1 81.56 135 VAL B N 1
ATOM 3407 C CA . VAL B 1 135 ? 1.957 35 6.051 1 81.56 135 VAL B CA 1
ATOM 3408 C C . VAL B 1 135 ? 1.44 34.406 4.738 1 81.56 135 VAL B C 1
ATOM 3410 O O . VAL B 1 135 ? 1.578 35.031 3.678 1 81.56 135 VAL B O 1
ATOM 3413 N N . SER B 1 136 ? 0.864 33.25 4.75 1 87.5 136 SER B N 1
ATOM 3414 C CA . SER B 1 136 ? 0.361 32.594 3.559 1 87.5 136 SER B CA 1
ATOM 3415 C C . SER B 1 136 ? -1.136 32.312 3.666 1 87.5 136 SER B C 1
ATOM 3417 O O . SER B 1 136 ? -1.686 32.281 4.77 1 87.5 136 SER B O 1
ATOM 3419 N N . LEU B 1 137 ? -1.724 32.156 2.508 1 92.31 137 LEU B N 1
ATOM 3420 C CA . LEU B 1 137 ? -3.133 31.766 2.484 1 92.31 137 LEU B CA 1
ATOM 3421 C C . LEU B 1 137 ? -3.35 30.438 3.207 1 92.31 137 LEU B C 1
ATOM 3423 O O . LEU B 1 137 ? -4.355 30.266 3.898 1 92.31 137 LEU B O 1
ATOM 3427 N N . TYR B 1 138 ? -2.436 29.547 3.055 1 93.88 138 TYR B N 1
ATOM 3428 C CA . TYR B 1 138 ? -2.486 28.266 3.762 1 93.88 138 TYR B CA 1
ATOM 3429 C C . TYR B 1 138 ? -2.549 28.484 5.27 1 93.88 138 TYR B C 1
ATOM 3431 O O . TYR B 1 138 ? -3.479 28.016 5.934 1 93.88 138 TYR B O 1
ATOM 3439 N N . GLY B 1 139 ? -1.583 29.188 5.789 1 93.19 139 GLY B N 1
ATOM 3440 C CA . GLY B 1 139 ? -1.544 29.469 7.215 1 93.19 139 GLY B CA 1
ATOM 3441 C C . GLY B 1 139 ? -2.783 30.188 7.711 1 93.19 139 GLY B C 1
ATOM 3442 O O . GLY B 1 139 ? -3.297 29.875 8.789 1 93.19 139 GLY B O 1
ATOM 3443 N N . MET B 1 140 ? -3.268 31.094 6.918 1 94.38 140 MET B N 1
ATOM 3444 C CA . MET B 1 140 ? -4.43 31.891 7.301 1 94.38 140 MET B CA 1
ATOM 3445 C C . MET B 1 140 ? -5.68 31.031 7.383 1 94.38 140 MET B C 1
ATOM 3447 O O . MET B 1 140 ? -6.434 31.109 8.359 1 94.38 140 MET B O 1
ATOM 3451 N N . THR B 1 141 ? -5.891 30.203 6.379 1 96.56 141 THR B N 1
ATOM 3452 C CA . THR B 1 141 ? -7.09 29.375 6.359 1 96.56 141 THR B CA 1
ATOM 3453 C C . THR B 1 141 ? -7.062 28.359 7.496 1 96.56 141 THR B C 1
ATOM 3455 O O . THR B 1 141 ? -8.078 28.125 8.156 1 96.56 141 THR B O 1
ATOM 3458 N N . LYS B 1 142 ? -5.922 27.797 7.75 1 97.25 142 LYS B N 1
ATOM 3459 C CA . LYS B 1 142 ? -5.801 26.812 8.812 1 97.25 142 LYS B CA 1
ATOM 3460 C C . LYS B 1 142 ? -5.973 27.438 10.188 1 97.25 142 LYS B C 1
ATOM 3462 O O . LYS B 1 142 ? -6.566 26.844 11.086 1 97.25 142 LYS B O 1
ATOM 3467 N N . LEU B 1 143 ? -5.434 28.625 10.336 1 96.5 143 LEU B N 1
ATOM 3468 C CA . LEU B 1 143 ? -5.586 29.344 11.602 1 96.5 143 LEU B CA 1
ATOM 3469 C C . LEU B 1 143 ? -7.051 29.672 11.867 1 96.5 143 LEU B C 1
ATOM 3471 O O . LEU B 1 143 ? -7.547 29.469 12.977 1 96.5 143 LEU B O 1
ATOM 3475 N N . GLN B 1 144 ? -7.711 30.234 10.898 1 97.75 144 GLN B N 1
ATOM 3476 C CA . GLN B 1 144 ? -9.117 30.594 11.055 1 97.75 144 GLN B CA 1
ATOM 3477 C C . GLN B 1 144 ? -9.961 29.359 11.383 1 97.75 144 GLN B C 1
ATOM 3479 O O . GLN B 1 144 ? -10.836 29.422 12.25 1 97.75 144 GLN B O 1
ATOM 3484 N N . ALA B 1 145 ? -9.703 28.281 10.703 1 98.38 145 ALA B N 1
ATOM 3485 C CA . ALA B 1 145 ? -10.406 27.031 11 1 98.38 145 ALA B CA 1
ATOM 3486 C C . ALA B 1 145 ? -10.133 26.578 12.43 1 98.38 145 ALA B C 1
ATOM 3488 O O . ALA B 1 145 ? -11.055 26.188 13.156 1 98.38 145 ALA B O 1
ATOM 3489 N N . GLU B 1 146 ? -8.875 26.609 12.805 1 98.44 146 GLU B N 1
ATOM 3490 C CA . GLU B 1 146 ? -8.484 26.203 14.156 1 98.44 146 GLU B CA 1
ATOM 3491 C C . GLU B 1 146 ? -9.25 27 15.211 1 98.44 146 GLU B C 1
ATOM 3493 O O . GLU B 1 146 ? -9.758 26.438 16.188 1 98.44 146 GLU B O 1
ATOM 3498 N N . ARG B 1 147 ? -9.336 28.312 15.031 1 97.56 147 ARG B N 1
ATOM 3499 C CA . ARG B 1 147 ? -9.992 29.188 15.984 1 97.56 147 ARG B CA 1
ATOM 3500 C C . ARG B 1 147 ? -11.461 28.812 16.156 1 97.56 147 ARG B C 1
ATOM 3502 O O . ARG B 1 147 ? -11.969 28.781 17.281 1 97.56 147 ARG B O 1
ATOM 3509 N N . VAL B 1 148 ? -12.078 28.547 15.086 1 98.06 148 VAL B N 1
ATOM 3510 C CA . VAL B 1 148 ? -13.492 28.188 15.133 1 98.06 148 VAL B CA 1
ATOM 3511 C C . VAL B 1 148 ? -13.656 26.812 15.773 1 98.06 148 VAL B C 1
ATOM 3513 O O . VAL B 1 148 ? -14.492 26.641 16.672 1 98.06 148 VAL B O 1
ATOM 3516 N N . ILE B 1 149 ? -12.867 25.859 15.391 1 98.44 149 ILE B N 1
ATOM 3517 C CA . ILE B 1 149 ? -12.969 24.484 15.859 1 98.44 149 ILE B CA 1
ATOM 3518 C C . ILE B 1 149 ? -12.703 24.422 17.359 1 98.44 149 ILE B C 1
ATOM 3520 O O . ILE B 1 149 ? -13.359 23.672 18.094 1 98.44 149 ILE B O 1
ATOM 3524 N N . MET B 1 150 ? -11.789 25.25 17.828 1 98.06 150 MET B N 1
ATOM 3525 C CA . MET B 1 150 ? -11.375 25.188 19.219 1 98.06 150 MET B CA 1
ATOM 3526 C C . MET B 1 150 ? -12.414 25.828 20.141 1 98.06 150 MET B C 1
ATOM 3528 O O . MET B 1 150 ? -12.312 25.75 21.359 1 98.06 150 MET B O 1
ATOM 3532 N N . GLN B 1 151 ? -13.43 26.422 19.531 1 97.19 151 GLN B N 1
ATOM 3533 C CA . GLN B 1 151 ? -14.578 26.828 20.344 1 97.19 151 GLN B CA 1
ATOM 3534 C C . GLN B 1 151 ? -15.391 25.625 20.797 1 97.19 151 GLN B C 1
ATOM 3536 O O . GLN B 1 151 ? -16.188 25.734 21.734 1 97.19 151 GLN B O 1
ATOM 3541 N N . ARG B 1 152 ? -15.141 24.562 20.125 1 95.5 152 ARG B N 1
ATOM 3542 C CA . ARG B 1 152 ? -15.742 23.297 20.5 1 95.5 152 ARG B CA 1
ATOM 3543 C C . ARG B 1 152 ? -14.922 22.594 21.578 1 95.5 152 ARG B C 1
ATOM 3545 O O . ARG B 1 152 ? -13.742 22.312 21.375 1 95.5 152 ARG B O 1
ATOM 3552 N N . GLU B 1 153 ? -15.508 22.312 22.719 1 92.25 153 GLU B N 1
ATOM 3553 C CA . GLU B 1 153 ? -14.781 21.75 23.844 1 92.25 153 GLU B CA 1
ATOM 3554 C C . GLU B 1 153 ? -14.18 20.391 23.5 1 92.25 153 GLU B C 1
ATOM 3556 O O . GLU B 1 153 ? -13.055 20.078 23.891 1 92.25 153 GLU B O 1
ATOM 3561 N N . ASN B 1 154 ? -14.945 19.531 22.828 1 98 154 ASN B N 1
ATOM 3562 C CA . ASN B 1 154 ? -14.492 18.188 22.516 1 98 154 ASN B CA 1
ATOM 3563 C C . ASN B 1 154 ? -13.672 18.156 21.234 1 98 154 ASN B C 1
ATOM 3565 O O . ASN B 1 154 ? -13.977 17.391 20.312 1 98 154 ASN B O 1
ATOM 3569 N N . SER B 1 155 ? -12.594 19.047 21.188 1 98.69 155 SER B N 1
ATOM 3570 C CA . SER B 1 155 ? -11.703 19.156 20.031 1 98.69 155 SER B CA 1
ATOM 3571 C C . SER B 1 155 ? -10.25 19.234 20.469 1 98.69 155 SER B C 1
ATOM 3573 O O . SER B 1 155 ? -9.953 19.672 21.594 1 98.69 155 SER B O 1
ATOM 3575 N N . ILE B 1 156 ? -9.367 18.734 19.703 1 98.88 156 ILE B N 1
ATOM 3576 C CA . ILE B 1 156 ? -7.918 18.844 19.859 1 98.88 156 ILE B CA 1
ATOM 3577 C C . ILE B 1 156 ? -7.309 19.375 18.562 1 98.88 156 ILE B C 1
ATOM 3579 O O . ILE B 1 156 ? -7.617 18.875 17.469 1 98.88 156 ILE B O 1
ATOM 3583 N N . SER B 1 157 ? -6.551 20.406 18.641 1 98.81 157 SER B N 1
ATOM 3584 C CA . SER B 1 157 ? -5.828 20.906 17.469 1 98.81 157 SER B CA 1
ATOM 3585 C C . SER B 1 157 ? -4.344 20.562 17.547 1 98.81 157 SER B C 1
ATOM 3587 O O . SER B 1 157 ? -3.689 20.828 18.562 1 98.81 157 SER B O 1
ATOM 3589 N N . LEU B 1 158 ? -3.842 19.922 16.547 1 98.81 158 LEU B N 1
ATOM 3590 C CA . LEU B 1 158 ? -2.434 19.547 16.469 1 98.81 158 LEU B CA 1
ATOM 3591 C C . LEU B 1 158 ? -1.714 20.391 15.406 1 98.81 158 LEU B C 1
ATOM 3593 O O . LEU B 1 158 ? -1.998 20.25 14.211 1 98.81 158 LEU B O 1
ATOM 3597 N N . ARG B 1 159 ? -0.822 21.25 15.836 1 97.62 159 ARG B N 1
ATOM 3598 C CA . ARG B 1 159 ? -0.011 22.062 14.938 1 97.62 159 ARG B CA 1
ATOM 3599 C C . ARG B 1 159 ? 1.253 21.328 14.516 1 97.62 159 ARG B C 1
ATOM 3601 O O . ARG B 1 159 ? 2.256 21.344 15.234 1 97.62 159 ARG B O 1
ATOM 3608 N N . TRP B 1 160 ? 1.207 20.797 13.359 1 97.19 160 TRP B N 1
ATOM 3609 C CA . TRP B 1 160 ? 2.24 19.875 12.898 1 97.19 160 TRP B CA 1
ATOM 3610 C C . TRP B 1 160 ? 3.428 20.641 12.312 1 97.19 160 TRP B C 1
ATOM 3612 O O . TRP B 1 160 ? 3.248 21.609 11.586 1 97.19 160 TRP B O 1
ATOM 3622 N N . ALA B 1 161 ? 4.621 20.172 12.617 1 95.12 161 ALA B N 1
ATOM 3623 C CA . ALA B 1 161 ? 5.809 20.531 11.844 1 95.12 161 ALA B CA 1
ATOM 3624 C C . ALA B 1 161 ? 5.703 20.016 10.406 1 95.12 161 ALA B C 1
ATOM 3626 O O . ALA B 1 161 ? 4.77 19.297 10.07 1 95.12 161 ALA B O 1
ATOM 3627 N N . THR B 1 162 ? 6.605 20.453 9.562 1 93.56 162 THR B N 1
ATOM 3628 C CA . THR B 1 162 ? 6.621 20.016 8.172 1 93.56 162 THR B CA 1
ATOM 3629 C C . THR B 1 162 ? 6.969 18.531 8.086 1 93.56 162 THR B C 1
ATOM 3631 O O . THR B 1 162 ? 8.047 18.109 8.5 1 93.56 162 THR B O 1
ATOM 3634 N N . VAL B 1 163 ? 6.09 17.766 7.543 1 96.94 163 VAL B N 1
ATOM 3635 C CA . VAL B 1 163 ? 6.254 16.312 7.512 1 96.94 163 VAL B CA 1
ATOM 3636 C C . VAL B 1 163 ? 7.145 15.922 6.336 1 96.94 163 VAL B C 1
ATOM 3638 O O . VAL B 1 163 ? 7.207 16.641 5.328 1 96.94 163 VAL B O 1
ATOM 3641 N N . PHE B 1 164 ? 7.891 14.883 6.512 1 97.62 164 PHE B N 1
ATOM 3642 C CA . PHE B 1 164 ? 8.695 14.297 5.445 1 97.62 164 PHE B CA 1
ATOM 3643 C C . PHE B 1 164 ? 8.734 12.781 5.559 1 97.62 164 PHE B C 1
ATOM 3645 O O . PHE B 1 164 ? 8.258 12.211 6.543 1 97.62 164 PHE B O 1
ATOM 3652 N N . GLY B 1 165 ? 9.242 12.117 4.508 1 97.88 165 GLY B N 1
ATOM 3653 C CA . GLY B 1 165 ? 9.367 10.672 4.527 1 97.88 165 GLY B CA 1
ATOM 3654 C C . GLY B 1 165 ? 8.523 9.984 3.471 1 97.88 165 GLY B C 1
ATOM 3655 O O . GLY B 1 165 ? 7.797 10.641 2.723 1 97.88 165 GLY B O 1
ATOM 3656 N N . VAL B 1 166 ? 8.641 8.703 3.4 1 97.19 166 VAL B N 1
ATOM 3657 C CA . VAL B 1 166 ? 7.918 7.906 2.414 1 97.19 166 VAL B CA 1
ATOM 3658 C C . VAL B 1 166 ? 6.543 7.531 2.959 1 97.19 166 VAL B C 1
ATOM 3660 O O . VAL B 1 166 ? 6.406 7.184 4.133 1 97.19 166 VAL B O 1
ATOM 3663 N N . ALA B 1 167 ? 5.574 7.645 2.162 1 97.06 167 ALA B N 1
ATOM 3664 C CA . ALA B 1 167 ? 4.215 7.203 2.465 1 97.06 167 ALA B CA 1
ATOM 3665 C C . ALA B 1 167 ? 3.553 6.582 1.237 1 97.06 167 ALA B C 1
ATOM 3667 O O . ALA B 1 167 ? 4.016 6.777 0.11 1 97.06 167 ALA B O 1
ATOM 3668 N N . PRO B 1 168 ? 2.504 5.82 1.475 1 96.31 168 PRO B N 1
ATOM 3669 C CA . PRO B 1 168 ? 1.85 5.172 0.335 1 96.31 168 PRO B CA 1
ATOM 3670 C C . PRO B 1 168 ? 1.334 6.176 -0.696 1 96.31 168 PRO B C 1
ATOM 3672 O O . PRO B 1 168 ? 1.354 5.895 -1.897 1 96.31 168 PRO B O 1
ATOM 3675 N N . ARG B 1 169 ? 0.808 7.207 -0.279 1 95.25 169 ARG B N 1
ATOM 3676 C CA . ARG B 1 169 ? 0.57 8.359 -1.147 1 95.25 169 ARG B CA 1
ATOM 3677 C C . ARG B 1 169 ? 1.691 9.383 -1.02 1 95.25 169 ARG B C 1
ATOM 3679 O O . ARG B 1 169 ? 1.729 10.148 -0.058 1 95.25 169 ARG B O 1
ATOM 3686 N N . MET B 1 170 ? 2.525 9.414 -2.014 1 94.5 170 MET B N 1
ATOM 3687 C CA . MET B 1 170 ? 3.746 10.203 -1.899 1 94.5 170 MET B CA 1
ATOM 3688 C C . MET B 1 170 ? 3.467 11.68 -2.189 1 94.5 170 MET B C 1
ATOM 3690 O O . MET B 1 170 ? 2.627 12 -3.031 1 94.5 170 MET B O 1
ATOM 3694 N N . ARG B 1 171 ? 4.145 12.508 -1.494 1 93.62 171 ARG B N 1
ATOM 3695 C CA . ARG B 1 171 ? 4.254 13.938 -1.793 1 93.62 171 ARG B CA 1
ATOM 3696 C C . ARG B 1 171 ? 5.707 14.344 -2.012 1 93.62 171 ARG B C 1
ATOM 3698 O O . ARG B 1 171 ? 6.465 14.5 -1.053 1 93.62 171 ARG B O 1
ATOM 3705 N N . SER B 1 172 ? 6.012 14.555 -3.236 1 92.06 172 SER B N 1
ATOM 3706 C CA . SER B 1 172 ? 7.398 14.867 -3.578 1 92.06 172 SER B CA 1
ATOM 3707 C C . SER B 1 172 ? 7.695 16.344 -3.4 1 92.06 172 SER B C 1
ATOM 3709 O O . SER B 1 172 ? 8.859 16.75 -3.371 1 92.06 172 SER B O 1
ATOM 3711 N N . GLY B 1 173 ? 6.676 17.156 -3.217 1 89.88 173 GLY B N 1
ATOM 3712 C CA . GLY B 1 173 ? 6.852 18.594 -3.139 1 89.88 173 GLY B CA 1
ATOM 3713 C C . GLY B 1 173 ? 7.199 19.078 -1.742 1 89.88 173 GLY B C 1
ATOM 3714 O O . GLY B 1 173 ? 7.461 20.266 -1.539 1 89.88 173 GLY B O 1
ATOM 3715 N N . LEU B 1 174 ? 7.238 18.203 -0.757 1 93.44 174 LEU B N 1
ATOM 3716 C CA . LEU B 1 174 ? 7.695 18.562 0.581 1 93.44 174 LEU B CA 1
ATOM 3717 C C . LEU B 1 174 ? 9.203 18.766 0.602 1 93.44 174 LEU B C 1
ATOM 3719 O O . LEU B 1 174 ? 9.945 18.062 -0.088 1 93.44 174 LEU B O 1
ATOM 3723 N N . MET B 1 175 ? 9.617 19.625 1.359 1 92.81 175 MET B N 1
ATOM 3724 C CA . MET B 1 175 ? 10.969 20.156 1.229 1 92.81 175 MET B CA 1
ATOM 3725 C C . MET B 1 175 ? 12 19.031 1.253 1 92.81 175 MET B C 1
ATOM 3727 O O . MET B 1 175 ? 12.797 18.891 0.323 1 92.81 175 MET B O 1
ATOM 3731 N N . VAL B 1 176 ? 12.031 18.219 2.334 1 96.75 176 VAL B N 1
ATOM 3732 C CA . VAL B 1 176 ? 13.023 17.156 2.439 1 96.75 176 VAL B CA 1
ATOM 3733 C C . VAL B 1 176 ? 12.844 16.172 1.289 1 96.75 176 VAL B C 1
ATOM 3735 O O . VAL B 1 176 ? 13.828 15.758 0.662 1 96.75 176 VAL B O 1
ATOM 3738 N N . ASN B 1 177 ? 11.602 15.773 1.003 1 97.12 177 ASN B N 1
ATOM 3739 C CA . ASN B 1 177 ? 11.305 14.867 -0.104 1 97.12 177 ASN B CA 1
ATOM 3740 C C . ASN B 1 177 ? 11.789 15.438 -1.435 1 97.12 177 ASN B C 1
ATOM 3742 O O . ASN B 1 177 ? 12.406 14.727 -2.229 1 97.12 177 ASN B O 1
ATOM 3746 N N . ASP B 1 178 ? 11.477 16.719 -1.595 1 95.19 178 ASP B N 1
ATOM 3747 C CA . ASP B 1 178 ? 11.852 17.422 -2.818 1 95.19 178 ASP B CA 1
ATOM 3748 C C . ASP B 1 178 ? 13.367 17.484 -2.977 1 95.19 178 ASP B C 1
ATOM 3750 O O . ASP B 1 178 ? 13.898 17.219 -4.059 1 95.19 178 ASP B O 1
ATOM 3754 N N . PHE B 1 179 ? 14.023 17.812 -1.907 1 96.94 179 PHE B N 1
ATOM 3755 C CA . PHE B 1 179 ? 15.477 17.922 -1.949 1 96.94 179 PHE B CA 1
ATOM 3756 C C . PHE B 1 179 ? 16.109 16.594 -2.307 1 96.94 179 PHE B C 1
ATOM 3758 O O . PHE B 1 179 ? 17.031 16.531 -3.123 1 96.94 179 PHE B O 1
ATOM 3765 N N . VAL B 1 180 ? 15.656 15.531 -1.745 1 97.56 180 VAL B N 1
ATOM 3766 C CA . VAL B 1 180 ? 16.234 14.219 -2 1 97.56 180 VAL B CA 1
ATOM 3767 C C . VAL B 1 180 ? 15.984 13.82 -3.453 1 97.56 180 VAL B C 1
ATOM 3769 O O . VAL B 1 180 ? 16.906 13.344 -4.137 1 97.56 180 VAL B O 1
ATOM 3772 N N . GLN B 1 181 ? 14.758 13.992 -3.889 1 96.56 181 GLN B N 1
ATOM 3773 C CA . GLN B 1 181 ? 14.453 13.633 -5.266 1 96.56 181 GLN B CA 1
ATOM 3774 C C . GLN B 1 181 ? 15.312 14.422 -6.25 1 96.56 181 GLN B C 1
ATOM 3776 O O . GLN B 1 181 ? 15.852 13.859 -7.203 1 96.56 181 GLN B O 1
ATOM 3781 N N . LYS B 1 182 ? 15.477 15.734 -6.035 1 95.69 182 LYS B N 1
ATOM 3782 C CA . LYS B 1 182 ? 16.281 16.578 -6.906 1 95.69 182 LYS B CA 1
ATOM 3783 C C . LYS B 1 182 ? 17.75 16.172 -6.863 1 95.69 182 LYS B C 1
ATOM 3785 O O . LYS B 1 182 ? 18.438 16.156 -7.895 1 95.69 182 LYS B O 1
ATOM 3790 N N . ALA B 1 183 ? 18.234 15.906 -5.672 1 96.75 183 ALA B N 1
ATOM 3791 C CA . ALA B 1 183 ? 19.609 15.445 -5.539 1 96.75 183 ALA B CA 1
ATOM 3792 C C . ALA B 1 183 ? 19.859 14.219 -6.414 1 96.75 183 ALA B C 1
ATOM 3794 O O . ALA B 1 183 ? 20.891 14.133 -7.09 1 96.75 183 ALA B O 1
ATOM 3795 N N . ILE B 1 184 ? 18.953 13.328 -6.414 1 95.19 184 ILE B N 1
ATOM 3796 C CA . ILE B 1 184 ? 19.109 12.047 -7.098 1 95.19 184 ILE B CA 1
ATOM 3797 C C . ILE B 1 184 ? 18.875 12.234 -8.594 1 95.19 184 ILE B C 1
ATOM 3799 O O . ILE B 1 184 ? 19.672 11.758 -9.414 1 95.19 184 ILE B O 1
ATOM 3803 N N . HIS B 1 185 ? 17.859 12.961 -9.016 1 94 185 HIS B N 1
ATOM 3804 C CA . HIS B 1 185 ? 17.438 12.977 -10.406 1 94 185 HIS B CA 1
ATOM 3805 C C . HIS B 1 185 ? 18.047 14.148 -11.164 1 94 185 HIS B C 1
ATOM 3807 O O . HIS B 1 185 ? 18.234 14.078 -12.375 1 94 185 HIS B O 1
ATOM 3813 N N . GLU B 1 186 ? 18.266 15.219 -10.453 1 93.69 186 GLU B N 1
ATOM 3814 C CA . GLU B 1 186 ? 18.781 16.422 -11.109 1 93.69 186 GLU B CA 1
ATOM 3815 C C . GLU B 1 186 ? 20.266 16.609 -10.828 1 93.69 186 GLU B C 1
ATOM 3817 O O . GLU B 1 186 ? 20.953 17.312 -11.562 1 93.69 186 GLU B O 1
ATOM 3822 N N . GLY B 1 187 ? 20.797 16.109 -9.789 1 95.31 187 GLY B N 1
ATOM 3823 C CA . GLY B 1 187 ? 22.188 16.234 -9.43 1 95.31 187 GLY B CA 1
ATOM 3824 C C . GLY B 1 187 ? 22.562 17.609 -8.938 1 95.31 187 GLY B C 1
ATOM 3825 O O . GLY B 1 187 ? 23.75 17.938 -8.812 1 95.31 187 GLY B O 1
ATOM 3826 N N . THR B 1 188 ? 21.578 18.484 -8.734 1 95.19 188 THR B N 1
ATOM 3827 C CA . THR B 1 188 ? 21.812 19.844 -8.266 1 95.19 188 THR B CA 1
ATOM 3828 C C . THR B 1 188 ? 20.641 20.328 -7.402 1 95.19 188 THR B C 1
ATOM 3830 O O . THR B 1 188 ? 19.484 20.031 -7.691 1 95.19 188 THR B O 1
ATOM 3833 N N . LEU B 1 189 ? 21 21.031 -6.312 1 94.56 189 LEU B N 1
ATOM 3834 C CA . LEU B 1 189 ? 20.016 21.703 -5.461 1 94.56 189 LEU B CA 1
ATOM 3835 C C . LEU B 1 189 ? 20.281 23.203 -5.395 1 94.56 189 LEU B C 1
ATOM 3837 O O . LEU B 1 189 ? 21.359 23.625 -4.961 1 94.56 189 LEU B O 1
ATOM 3841 N N . VAL B 1 190 ? 19.312 23.969 -5.816 1 91.38 190 VAL B N 1
ATOM 3842 C CA . VAL B 1 190 ? 19.391 25.406 -5.676 1 91.38 190 VAL B CA 1
ATOM 3843 C C . VAL B 1 190 ? 18.734 25.844 -4.367 1 91.38 190 VAL B C 1
ATOM 3845 O O . VAL B 1 190 ? 17.547 25.578 -4.148 1 91.38 190 VAL B O 1
ATOM 3848 N N . LEU B 1 191 ? 19.438 26.453 -3.541 1 90.94 191 LEU B N 1
ATOM 3849 C CA . LEU B 1 191 ? 18.922 26.891 -2.246 1 90.94 191 LEU B CA 1
ATOM 3850 C C . LEU B 1 191 ? 18.547 28.359 -2.275 1 90.94 191 LEU B C 1
ATOM 3852 O O . LEU B 1 191 ? 19.375 29.219 -2.578 1 90.94 191 LEU B O 1
ATOM 3856 N N . TYR B 1 192 ? 17.297 28.578 -2.074 1 83.25 192 TYR B N 1
ATOM 3857 C CA . TYR B 1 192 ? 16.812 29.938 -1.862 1 83.25 192 TYR B CA 1
ATOM 3858 C C . TYR B 1 192 ? 16.703 30.25 -0.375 1 83.25 192 TYR B C 1
ATOM 3860 O O . TYR B 1 192 ? 15.992 29.578 0.361 1 83.25 192 TYR B O 1
ATOM 3868 N N . SER B 1 193 ? 17.328 31.266 0.122 1 81.19 193 SER B N 1
ATOM 3869 C CA . SER B 1 193 ? 17.359 31.562 1.552 1 81.19 193 SER B CA 1
ATOM 3870 C C . SER B 1 193 ? 17.812 30.344 2.355 1 81.19 193 SER B C 1
ATOM 3872 O O . SER B 1 193 ? 17.141 29.938 3.297 1 81.19 193 SER B O 1
ATOM 3874 N N . GLY B 1 194 ? 18.906 29.891 2.08 1 83.19 194 GLY B N 1
ATOM 3875 C CA . GLY B 1 194 ? 19.406 28.594 2.537 1 83.19 194 GLY B CA 1
ATOM 3876 C C . GLY B 1 194 ? 19.547 28.516 4.043 1 83.19 194 GLY B C 1
ATOM 3877 O O . GLY B 1 194 ? 19.531 27.422 4.609 1 83.19 194 GLY B O 1
ATOM 3878 N N . ASP B 1 195 ? 19.516 29.656 4.703 1 82.31 195 ASP B N 1
ATOM 3879 C CA . ASP B 1 195 ? 19.797 29.656 6.137 1 82.31 195 ASP B CA 1
ATOM 3880 C C . ASP B 1 195 ? 18.5 29.734 6.953 1 82.31 195 ASP B C 1
ATOM 3882 O O . ASP B 1 195 ? 18.531 29.562 8.172 1 82.31 195 ASP B O 1
ATOM 3886 N N . SER B 1 196 ? 17.438 29.875 6.281 1 80.62 196 SER B N 1
ATOM 3887 C CA . SER B 1 196 ? 16.156 29.906 6.996 1 80.62 196 SER B CA 1
ATOM 3888 C C . SER B 1 196 ? 15.812 28.547 7.582 1 80.62 196 SER B C 1
ATOM 3890 O O . SER B 1 196 ? 15.914 27.531 6.895 1 80.62 196 SER B O 1
ATOM 3892 N N . LYS B 1 197 ? 15.523 28.594 8.852 1 82.12 197 LYS B N 1
ATOM 3893 C CA . LYS B 1 197 ? 15.258 27.359 9.562 1 82.12 197 LYS B CA 1
ATOM 3894 C C . LYS B 1 197 ? 13.766 27.031 9.562 1 82.12 197 LYS B C 1
ATOM 3896 O O . LYS B 1 197 ? 12.93 27.938 9.609 1 82.12 197 LYS B O 1
ATOM 3901 N N . ARG B 1 198 ? 13.492 25.766 9.445 1 83.69 198 ARG B N 1
ATOM 3902 C CA . ARG B 1 198 ? 12.156 25.203 9.57 1 83.69 198 ARG B CA 1
ATOM 3903 C C . ARG B 1 198 ? 12.156 23.969 10.445 1 83.69 198 ARG B C 1
ATOM 3905 O O . ARG B 1 198 ? 13.219 23.438 10.781 1 83.69 198 ARG B O 1
ATOM 3912 N N . THR B 1 199 ? 11.008 23.672 10.875 1 89.06 199 THR B N 1
ATOM 3913 C CA . THR B 1 199 ? 10.844 22.484 11.703 1 89.06 199 THR B CA 1
ATOM 3914 C C . THR B 1 199 ? 10.258 21.328 10.891 1 89.06 199 THR B C 1
ATOM 3916 O O . THR B 1 199 ? 9.398 21.547 10.031 1 89.06 199 THR B O 1
ATOM 3919 N N . PHE B 1 200 ? 10.82 20.109 11.164 1 94.25 200 PHE B N 1
ATOM 3920 C CA . PHE B 1 200 ? 10.414 18.953 10.383 1 94.25 200 PHE B CA 1
ATOM 3921 C C . PHE B 1 200 ? 9.961 17.828 11.297 1 94.25 200 PHE B C 1
ATOM 3923 O O . PHE B 1 200 ? 10.156 17.891 12.516 1 94.25 200 PHE B O 1
ATOM 3930 N N . MET B 1 201 ? 9.312 16.906 10.719 1 97.19 201 MET B N 1
ATOM 3931 C CA . MET B 1 201 ? 8.914 15.695 11.422 1 97.19 201 MET B CA 1
ATOM 3932 C C . MET B 1 201 ? 8.625 14.562 10.445 1 97.19 201 MET B C 1
ATOM 3934 O O . MET B 1 201 ? 8.016 14.781 9.398 1 97.19 201 MET B O 1
ATOM 3938 N N . HIS B 1 202 ? 9.109 13.383 10.797 1 98.25 202 HIS B N 1
ATOM 3939 C CA . HIS B 1 202 ? 8.859 12.234 9.945 1 98.25 202 HIS B CA 1
ATOM 3940 C C . HIS B 1 202 ? 7.379 11.867 9.938 1 98.25 202 HIS B C 1
ATOM 3942 O O . HIS B 1 202 ? 6.703 11.961 10.961 1 98.25 202 HIS B O 1
ATOM 3948 N N . VAL B 1 203 ? 6.875 11.367 8.852 1 98.38 203 VAL B N 1
ATOM 3949 C CA . VAL B 1 203 ? 5.461 11.039 8.664 1 98.38 203 VAL B CA 1
ATOM 3950 C C . VAL B 1 203 ? 5.023 10.016 9.703 1 98.38 203 VAL B C 1
ATOM 3952 O O . VAL B 1 203 ? 3.922 10.109 10.25 1 98.38 203 VAL B O 1
ATOM 3955 N N . ASN B 1 204 ? 5.848 9.047 10.031 1 97.88 204 ASN B N 1
ATOM 3956 C CA . ASN B 1 204 ? 5.5 8.023 11.016 1 97.88 204 ASN B CA 1
ATOM 3957 C C . ASN B 1 204 ? 5.344 8.625 12.406 1 97.88 204 ASN B C 1
ATOM 3959 O O . ASN B 1 204 ? 4.547 8.141 13.211 1 97.88 204 ASN B O 1
ATOM 3963 N N . ASP B 1 205 ? 6.133 9.648 12.695 1 98.56 205 ASP B N 1
ATOM 3964 C CA . ASP B 1 205 ? 5.969 10.328 13.977 1 98.56 205 ASP B CA 1
ATOM 3965 C C . ASP B 1 205 ? 4.664 11.117 14.016 1 98.56 205 ASP B C 1
ATOM 3967 O O . ASP B 1 205 ? 4.039 11.242 15.078 1 98.56 205 ASP B O 1
ATOM 3971 N N . SER B 1 206 ? 4.281 11.711 12.883 1 98.44 206 SER B N 1
ATOM 3972 C CA . SER B 1 206 ? 2.967 12.336 12.836 1 98.44 206 SER B CA 1
ATOM 3973 C C . SER B 1 206 ? 1.86 11.336 13.141 1 98.44 206 SER B C 1
ATOM 3975 O O . SER B 1 206 ? 0.925 11.648 13.883 1 98.44 206 SER B O 1
ATOM 3977 N N . VAL B 1 207 ? 1.94 10.125 12.594 1 98.69 207 VAL B N 1
ATOM 3978 C CA . VAL B 1 207 ? 0.976 9.062 12.859 1 98.69 207 VAL B CA 1
ATOM 3979 C C . VAL B 1 207 ? 0.967 8.734 14.352 1 98.69 207 VAL B C 1
ATOM 3981 O O . VAL B 1 207 ? -0.097 8.648 14.969 1 98.69 207 VAL B O 1
ATOM 3984 N N . ALA B 1 208 ? 2.154 8.641 14.891 1 98.62 208 ALA B N 1
ATOM 3985 C CA . ALA B 1 208 ? 2.27 8.391 16.328 1 98.62 208 ALA B CA 1
ATOM 3986 C C . ALA B 1 208 ? 1.618 9.508 17.125 1 98.62 208 ALA B C 1
ATOM 3988 O O . ALA B 1 208 ? 1.047 9.266 18.188 1 98.62 208 ALA B O 1
ATOM 3989 N N . GLY B 1 209 ? 1.768 10.742 16.625 1 98.75 209 GLY B N 1
ATOM 3990 C CA . GLY B 1 209 ? 1.146 11.875 17.281 1 98.75 209 GLY B CA 1
ATOM 3991 C C . GLY B 1 209 ? -0.368 11.797 17.312 1 98.75 209 GLY B C 1
ATOM 3992 O O . GLY B 1 209 ? -0.995 12.133 18.312 1 98.75 209 GLY B O 1
ATOM 3993 N N . TYR B 1 210 ? -0.985 11.359 16.234 1 98.81 210 TYR B N 1
ATOM 3994 C CA . TYR B 1 210 ? -2.434 11.188 16.203 1 98.81 210 TYR B CA 1
ATOM 3995 C C . TYR B 1 210 ? -2.877 10.102 17.172 1 98.81 210 TYR B C 1
ATOM 3997 O O . TYR B 1 210 ? -3.869 10.266 17.891 1 98.81 210 TYR B O 1
ATOM 4005 N N . LEU B 1 211 ? -2.168 8.977 17.156 1 98.75 211 LEU B N 1
ATOM 4006 C CA . LEU B 1 211 ? -2.484 7.91 18.109 1 98.75 211 LEU B CA 1
ATOM 4007 C C . LEU B 1 211 ? -2.312 8.383 19.547 1 98.75 211 LEU B C 1
ATOM 4009 O O . LEU B 1 211 ? -3.109 8.031 20.422 1 98.75 211 LEU B O 1
ATOM 4013 N N . PHE B 1 212 ? -1.262 9.172 19.797 1 98.75 212 PHE B N 1
ATOM 4014 C CA . PHE B 1 212 ? -1.004 9.75 21.109 1 98.75 212 PHE B CA 1
ATOM 4015 C C . PHE B 1 212 ? -2.186 10.594 21.562 1 98.75 212 PHE B C 1
ATOM 4017 O O . PHE B 1 212 ? -2.613 10.492 22.719 1 98.75 212 PHE B O 1
ATOM 4024 N N . ALA B 1 213 ? -2.697 11.445 20.641 1 98.69 213 ALA B N 1
ATOM 4025 C CA . ALA B 1 213 ? -3.854 12.281 20.953 1 98.69 213 ALA B CA 1
ATOM 4026 C C . ALA B 1 213 ? -5.055 11.422 21.344 1 98.69 213 ALA B C 1
ATOM 4028 O O . ALA B 1 213 ? -5.793 11.766 22.281 1 98.69 213 ALA B O 1
ATOM 4029 N N . LEU B 1 214 ? -5.266 10.336 20.641 1 98.31 214 LEU B N 1
ATOM 4030 C CA . LEU B 1 214 ? -6.363 9.414 20.922 1 98.31 214 LEU B CA 1
ATOM 4031 C C . LEU B 1 214 ? -6.199 8.789 22.312 1 98.31 214 LEU B C 1
ATOM 4033 O O . LEU B 1 214 ? -7.184 8.594 23.031 1 98.31 214 LEU B O 1
ATOM 4037 N N . GLU B 1 215 ? -4.996 8.477 22.688 1 98 215 GLU B N 1
ATOM 4038 C CA . GLU B 1 215 ? -4.699 7.82 23.953 1 98 215 GLU B CA 1
ATOM 4039 C C . GLU B 1 215 ? -4.75 8.805 25.125 1 98 215 GLU B C 1
ATOM 4041 O O . GLU B 1 215 ? -4.906 8.406 26.281 1 98 215 GLU B O 1
ATOM 4046 N N . HIS B 1 216 ? -4.602 10.086 24.844 1 98.44 216 HIS B N 1
ATOM 4047 C CA . HIS B 1 216 ? -4.508 11.094 25.891 1 98.44 216 HIS B CA 1
ATOM 4048 C C . HIS B 1 216 ? -5.625 12.125 25.766 1 98.44 216 HIS B C 1
ATOM 4050 O O . HIS B 1 216 ? -5.418 13.305 26.062 1 98.44 216 HIS B O 1
ATOM 4056 N N . VAL B 1 217 ? -6.715 11.695 25.297 1 98.25 217 VAL B N 1
ATOM 4057 C CA . VAL B 1 217 ? -7.844 12.586 25.031 1 98.25 217 VAL B CA 1
ATOM 4058 C C . VAL B 1 217 ? -8.18 13.383 26.297 1 98.25 217 VAL B C 1
ATOM 4060 O O . VAL B 1 217 ? -8.414 14.594 26.219 1 98.25 217 VAL B O 1
ATOM 4063 N N . ASP B 1 218 ? -8.141 12.812 27.438 1 97.75 218 ASP B N 1
ATOM 4064 C CA . ASP B 1 218 ? -8.531 13.469 28.688 1 97.75 218 ASP B CA 1
ATOM 4065 C C . ASP B 1 218 ? -7.609 14.648 28.984 1 97.75 218 ASP B C 1
ATOM 4067 O O . ASP B 1 218 ? -8.055 15.664 29.531 1 97.75 218 ASP B O 1
ATOM 4071 N N . GLN B 1 219 ? -6.395 14.562 28.578 1 98.25 219 GLN B N 1
ATOM 4072 C CA . GLN B 1 219 ? -5.41 15.602 28.875 1 98.25 219 GLN B CA 1
ATOM 4073 C C . GLN B 1 219 ? -5.352 16.641 27.766 1 98.25 219 GLN B C 1
ATOM 4075 O O . GLN B 1 219 ? -4.934 17.766 27.984 1 98.25 219 GLN B O 1
ATOM 4080 N N . MET B 1 220 ? -5.824 16.234 26.594 1 98.62 220 MET B N 1
ATOM 4081 C CA . MET B 1 220 ? -5.531 17.094 25.453 1 98.62 220 MET B CA 1
ATOM 4082 C C . MET B 1 220 ? -6.793 17.766 24.938 1 98.62 220 MET B C 1
ATOM 4084 O O . MET B 1 220 ? -6.719 18.75 24.188 1 98.62 220 MET B O 1
ATOM 4088 N N . ARG B 1 221 ? -7.934 17.297 25.359 1 97.94 221 ARG B N 1
ATOM 4089 C CA . ARG B 1 221 ? -9.211 17.859 24.906 1 97.94 221 ARG B CA 1
ATOM 4090 C C . ARG B 1 221 ? -9.281 19.359 25.188 1 97.94 221 ARG B C 1
ATOM 4092 O O . ARG B 1 221 ? -8.898 19.812 26.266 1 97.94 221 ARG B O 1
ATOM 4099 N N . GLY B 1 222 ? -9.719 20.109 24.188 1 97.75 222 GLY B N 1
ATOM 4100 C CA . GLY B 1 222 ? -9.852 21.547 24.312 1 97.75 222 GLY B CA 1
ATOM 4101 C C . GLY B 1 222 ? -8.547 22.281 24.109 1 97.75 222 GLY B C 1
ATOM 4102 O O . GLY B 1 222 ? -8.5 23.516 24.203 1 97.75 222 GLY B O 1
ATOM 4103 N N . GLY B 1 223 ? -7.496 21.578 23.75 1 97.81 223 GLY B N 1
ATOM 4104 C CA . GLY B 1 223 ? -6.176 22.188 23.703 1 97.81 223 GLY B CA 1
ATOM 4105 C C . GLY B 1 223 ? -5.586 22.234 22.297 1 97.81 223 GLY B C 1
ATOM 4106 O O . GLY B 1 223 ? -6.102 21.578 21.391 1 97.81 223 GLY B O 1
ATOM 4107 N N . VAL B 1 224 ? -4.578 23.078 22.172 1 98.31 224 VAL B N 1
ATOM 4108 C CA . VAL B 1 224 ? -3.732 23.188 20.984 1 98.31 224 VAL B CA 1
ATOM 4109 C C . VAL B 1 224 ? -2.314 22.734 21.328 1 98.31 224 VAL B C 1
ATOM 4111 O O . VAL B 1 224 ? -1.787 23.062 22.391 1 98.31 224 VAL B O 1
ATOM 4114 N N . PHE B 1 225 ? -1.761 21.969 20.453 1 98.62 225 PHE B N 1
ATOM 4115 C CA . PHE B 1 225 ? -0.437 21.422 20.734 1 98.62 225 PHE B CA 1
ATOM 4116 C C . PHE B 1 225 ? 0.455 21.516 19.5 1 98.62 225 PHE B C 1
ATOM 4118 O O . PHE B 1 225 ? 0.063 21.094 18.422 1 98.62 225 PHE B O 1
ATOM 4125 N N . ASN B 1 226 ? 1.63 22.125 19.719 1 97.31 226 ASN B N 1
ATOM 4126 C CA . ASN B 1 226 ? 2.678 21.953 18.703 1 97.31 226 ASN B CA 1
ATOM 4127 C C . ASN B 1 226 ? 3.23 20.531 18.703 1 97.31 226 ASN B C 1
ATOM 4129 O O . ASN B 1 226 ? 3.596 20 19.75 1 97.31 226 ASN B O 1
ATOM 4133 N N . MET B 1 227 ? 3.256 19.922 17.547 1 98.06 227 MET B N 1
ATOM 4134 C CA . MET B 1 227 ? 3.74 18.547 17.422 1 98.06 227 MET B CA 1
ATOM 4135 C C . MET B 1 227 ? 5.02 18.5 16.594 1 98.06 227 MET B C 1
ATOM 4137 O O . MET B 1 227 ? 5.012 18.828 15.406 1 98.06 227 MET B O 1
ATOM 4141 N N . GLY B 1 228 ? 6.031 18.094 17.109 1 96.12 228 GLY B N 1
ATOM 4142 C CA . GLY B 1 228 ? 7.348 18.031 16.5 1 96.12 228 GLY B CA 1
ATOM 4143 C C . GLY B 1 228 ? 8.469 17.797 17.5 1 96.12 228 GLY B C 1
ATOM 4144 O O . GLY B 1 228 ? 8.258 17.172 18.531 1 96.12 228 GLY B O 1
ATOM 4145 N N . SER B 1 229 ? 9.617 18.125 17.078 1 94 229 SER B N 1
ATOM 4146 C CA . SER B 1 229 ? 10.805 17.984 17.922 1 94 229 SER B CA 1
ATOM 4147 C C . SER B 1 229 ? 11.789 19.125 17.688 1 94 229 SER B C 1
ATOM 4149 O O . SER B 1 229 ? 12.047 19.5 16.547 1 94 229 SER B O 1
ATOM 4151 N N . GLU B 1 230 ? 12.297 19.594 18.797 1 90.44 230 GLU B N 1
ATOM 4152 C CA . GLU B 1 230 ? 13.312 20.641 18.703 1 90.44 230 GLU B CA 1
ATOM 4153 C C . GLU B 1 230 ? 14.555 20.141 17.969 1 90.44 230 GLU B C 1
ATOM 4155 O O . GLU B 1 230 ? 15.32 20.938 17.422 1 90.44 230 GLU B O 1
ATOM 4160 N N . GLU B 1 231 ? 14.727 18.859 17.938 1 90.38 231 GLU B N 1
ATOM 4161 C CA . GLU B 1 231 ? 15.906 18.25 17.328 1 90.38 231 GLU B CA 1
ATOM 4162 C C . GLU B 1 231 ? 15.789 18.25 15.805 1 90.38 231 GLU B C 1
ATOM 4164 O O . GLU B 1 231 ? 16.766 17.969 15.109 1 90.38 231 GLU B O 1
ATOM 4169 N N . LEU B 1 232 ? 14.695 18.609 15.297 1 93 232 LEU B N 1
ATOM 4170 C CA . LEU B 1 232 ? 14.477 18.531 13.859 1 93 232 LEU B CA 1
ATOM 4171 C C . LEU B 1 232 ? 14.281 19.922 13.266 1 93 232 LEU B C 1
ATOM 4173 O O . LEU B 1 232 ? 13.414 20.125 12.406 1 93 232 LEU B O 1
ATOM 4177 N N . ASN B 1 233 ? 14.875 20.844 13.805 1 88.06 233 ASN B N 1
ATOM 4178 C CA . ASN B 1 233 ? 14.977 22.172 13.227 1 88.06 233 ASN B CA 1
ATOM 4179 C C . ASN B 1 233 ? 16.203 22.297 12.312 1 88.06 233 ASN B C 1
ATOM 4181 O O . ASN B 1 233 ? 17.328 22.125 12.766 1 88.06 233 ASN B O 1
ATOM 4185 N N . TYR B 1 234 ? 15.898 22.484 11.039 1 90.19 234 TYR B N 1
ATOM 4186 C CA . TYR B 1 234 ? 16.984 22.516 10.055 1 90.19 234 TYR B CA 1
ATOM 4187 C C . TYR B 1 234 ? 16.766 23.656 9.055 1 90.19 234 TYR B C 1
ATOM 4189 O O . TYR B 1 234 ? 15.625 24 8.734 1 90.19 234 TYR B O 1
ATOM 4197 N N . SER B 1 235 ? 17.875 24.25 8.672 1 89.94 235 SER B N 1
ATOM 4198 C CA . SER B 1 235 ? 17.828 25.141 7.512 1 89.94 235 SER B CA 1
ATOM 4199 C C . SER B 1 235 ? 17.828 24.344 6.211 1 89.94 235 SER B C 1
ATOM 4201 O O . SER B 1 235 ? 18.094 23.125 6.219 1 89.94 235 SER B O 1
ATOM 4203 N N . LYS B 1 236 ? 17.562 25.016 5.168 1 92.12 236 LYS B N 1
ATOM 4204 C CA . LYS B 1 236 ? 17.656 24.375 3.859 1 92.12 236 LYS B CA 1
ATOM 4205 C C . LYS B 1 236 ? 19.062 23.844 3.609 1 92.12 236 LYS B C 1
ATOM 4207 O O . LYS B 1 236 ? 19.234 22.75 3.072 1 92.12 236 LYS B O 1
ATOM 4212 N N . ARG B 1 237 ? 20.016 24.625 4.023 1 93.5 237 ARG B N 1
ATOM 4213 C CA . ARG B 1 237 ? 21.406 24.234 3.861 1 93.5 237 ARG B CA 1
ATOM 4214 C C . ARG B 1 237 ? 21.719 22.984 4.691 1 93.5 237 ARG B C 1
ATOM 4216 O O . ARG B 1 237 ? 22.406 22.078 4.219 1 93.5 237 ARG B O 1
ATOM 4223 N N . ASP B 1 238 ? 21.234 22.969 5.941 1 94.31 238 ASP B N 1
ATOM 4224 C CA . ASP B 1 238 ? 21.422 21.797 6.785 1 94.31 238 ASP B CA 1
ATOM 4225 C C . ASP B 1 238 ? 20.906 20.531 6.098 1 94.31 238 ASP B C 1
ATOM 4227 O O . ASP B 1 238 ? 21.562 19.5 6.105 1 94.31 238 ASP B O 1
ATOM 4231 N N . ILE B 1 239 ? 19.703 20.609 5.535 1 96.31 239 ILE B N 1
ATOM 4232 C CA . ILE B 1 239 ? 19.062 19.469 4.875 1 96.31 239 ILE B CA 1
ATOM 4233 C C . ILE B 1 239 ? 19.922 19.016 3.695 1 96.31 239 ILE B C 1
ATOM 4235 O O . ILE B 1 239 ? 20.188 17.828 3.539 1 96.31 239 ILE B O 1
ATOM 4239 N N . ALA B 1 240 ? 20.312 20.016 2.906 1 96.56 240 ALA B N 1
ATOM 4240 C CA . ALA B 1 240 ? 21.141 19.719 1.74 1 96.56 240 ALA B CA 1
ATOM 4241 C C . ALA B 1 240 ? 22.438 19.016 2.148 1 96.56 240 ALA B C 1
ATOM 4243 O O . ALA B 1 240 ? 22.844 18.031 1.524 1 96.56 240 ALA B O 1
ATOM 4244 N N . GLU B 1 241 ? 23.047 19.5 3.119 1 96.12 241 GLU B N 1
ATOM 4245 C CA . GLU B 1 241 ? 24.297 18.938 3.59 1 96.12 241 GLU B CA 1
ATOM 4246 C C . GLU B 1 241 ? 24.109 17.516 4.129 1 96.12 241 GLU B C 1
ATOM 4248 O O . GLU B 1 241 ? 24.953 16.656 3.938 1 96.12 241 GLU B O 1
ATOM 4253 N N . ASN B 1 242 ? 23.078 17.312 4.852 1 96.88 242 ASN B N 1
ATOM 4254 C CA . ASN B 1 242 ? 22.781 15.977 5.336 1 96.88 242 ASN B CA 1
ATOM 4255 C C . ASN B 1 242 ? 22.594 14.992 4.18 1 96.88 242 ASN B C 1
ATOM 4257 O O . ASN B 1 242 ? 23.062 13.859 4.238 1 96.88 242 ASN B O 1
ATOM 4261 N N . ILE B 1 243 ? 21.844 15.422 3.18 1 97.88 243 ILE B N 1
ATOM 4262 C CA . ILE B 1 243 ? 21.609 14.578 2.012 1 97.88 243 ILE B CA 1
ATOM 4263 C C . ILE B 1 243 ? 22.938 14.258 1.336 1 97.88 243 ILE B C 1
ATOM 4265 O O . ILE B 1 243 ? 23.141 13.148 0.844 1 97.88 243 ILE B O 1
ATOM 4269 N N . HIS B 1 244 ? 23.828 15.227 1.344 1 96.56 244 HIS B N 1
ATOM 4270 C CA . HIS B 1 244 ? 25.125 15.094 0.697 1 96.56 244 HIS B CA 1
ATOM 4271 C C . HIS B 1 244 ? 25.938 13.961 1.308 1 96.56 244 HIS B C 1
ATOM 4273 O O . HIS B 1 244 ? 26.844 13.422 0.666 1 96.56 244 HIS B O 1
ATOM 4279 N N . ARG B 1 245 ? 25.672 13.578 2.496 1 96.56 245 ARG B N 1
ATOM 4280 C CA . ARG B 1 245 ? 26.359 12.469 3.154 1 96.56 245 ARG B CA 1
ATOM 4281 C C . ARG B 1 245 ? 26.047 11.141 2.467 1 96.56 245 ARG B C 1
ATOM 4283 O O . ARG B 1 245 ? 26.766 10.156 2.643 1 96.56 245 ARG B O 1
ATOM 4290 N N . TYR B 1 246 ? 24.984 11.07 1.723 1 95.88 246 TYR B N 1
ATOM 4291 C CA . TYR B 1 246 ? 24.516 9.82 1.125 1 95.88 246 TYR B CA 1
ATOM 4292 C C . TYR B 1 246 ? 24.594 9.891 -0.396 1 95.88 246 TYR B C 1
ATOM 4294 O O . TYR B 1 246 ? 24.703 8.859 -1.065 1 95.88 246 TYR B O 1
ATOM 4302 N N . GLU B 1 247 ? 24.422 11.07 -0.931 1 95.62 247 GLU B N 1
ATOM 4303 C CA . GLU B 1 247 ? 24.359 11.281 -2.375 1 95.62 247 GLU B CA 1
ATOM 4304 C C . GLU B 1 247 ? 25.281 12.422 -2.811 1 95.62 247 GLU B C 1
ATOM 4306 O O . GLU B 1 247 ? 25.406 13.43 -2.105 1 95.62 247 GLU B O 1
ATOM 4311 N N . SER B 1 248 ? 25.844 12.234 -3.982 1 95.94 248 SER B N 1
ATOM 4312 C CA . SER B 1 248 ? 26.672 13.289 -4.551 1 95.94 248 SER B CA 1
ATOM 4313 C C . SER B 1 248 ? 25.844 14.195 -5.473 1 95.94 248 SER B C 1
ATOM 4315 O O . SER B 1 248 ? 25.234 13.719 -6.426 1 95.94 248 SER B O 1
ATOM 4317 N N . PHE B 1 249 ? 25.828 15.438 -5.184 1 96.56 249 PHE B N 1
ATOM 4318 C CA . PHE B 1 249 ? 25.141 16.453 -5.984 1 96.56 249 PHE B CA 1
ATOM 4319 C C . PHE B 1 249 ? 25.734 17.828 -5.703 1 96.56 249 PHE B C 1
ATOM 4321 O O . PHE B 1 249 ? 26.516 18 -4.773 1 96.56 249 PHE B O 1
ATOM 4328 N N . GLU B 1 250 ? 25.359 18.828 -6.52 1 96.88 250 GLU B N 1
ATOM 4329 C CA . GLU B 1 250 ? 25.859 20.188 -6.355 1 96.88 250 GLU B CA 1
ATOM 4330 C C . GLU B 1 250 ? 24.859 21.047 -5.59 1 96.88 250 GLU B C 1
ATOM 4332 O O . GLU B 1 250 ? 23.656 20.984 -5.836 1 96.88 250 GLU B O 1
ATOM 4337 N N . ILE B 1 251 ? 25.375 21.781 -4.652 1 94.94 251 ILE B N 1
ATOM 4338 C CA . ILE B 1 251 ? 24.578 22.781 -3.943 1 94.94 251 ILE B CA 1
ATOM 4339 C C . ILE B 1 251 ? 24.891 24.172 -4.496 1 94.94 251 ILE B C 1
ATOM 4341 O O . ILE B 1 251 ? 26.047 24.578 -4.523 1 94.94 251 ILE B O 1
ATOM 4345 N N . VAL B 1 252 ? 23.859 24.812 -4.957 1 93.44 252 VAL B N 1
ATOM 4346 C CA . VAL B 1 252 ? 24.016 26.141 -5.52 1 93.44 252 VAL B CA 1
ATOM 4347 C C . VAL B 1 252 ? 23.203 27.141 -4.703 1 93.44 252 VAL B C 1
ATOM 4349 O O . VAL B 1 252 ? 22 26.953 -4.508 1 93.44 252 VAL B O 1
ATOM 4352 N N . ASP B 1 253 ? 23.844 28.203 -4.223 1 90 253 ASP B N 1
ATOM 4353 C CA . ASP B 1 253 ? 23.125 29.234 -3.49 1 90 253 ASP B CA 1
ATOM 4354 C C . ASP B 1 253 ? 22.516 30.266 -4.445 1 90 253 ASP B C 1
ATOM 4356 O O . ASP B 1 253 ? 23.203 30.812 -5.305 1 90 253 ASP B O 1
ATOM 4360 N N . SER B 1 254 ? 21.281 30.438 -4.266 1 84.94 254 SER B N 1
ATOM 4361 C CA . SER B 1 254 ? 20.625 31.469 -5.051 1 84.94 254 SER B CA 1
ATOM 4362 C C . SER B 1 254 ? 20.672 32.812 -4.34 1 84.94 254 SER B C 1
ATOM 4364 O O . SER B 1 254 ? 20.594 32.875 -3.113 1 84.94 254 SER B O 1
ATOM 4366 N N . SER B 1 255 ? 20.719 33.844 -5.172 1 78.56 255 SER B N 1
ATOM 4367 C CA . SER B 1 255 ? 20.703 35.188 -4.641 1 78.56 255 SER B CA 1
ATOM 4368 C C . SER B 1 255 ? 19.281 35.688 -4.422 1 78.56 255 SER B C 1
ATOM 4370 O O . SER B 1 255 ? 19.047 36.688 -3.73 1 78.56 255 SER B O 1
ATOM 4372 N N . MET B 1 256 ? 18.375 35 -4.895 1 70.44 256 MET B N 1
ATOM 4373 C CA . MET B 1 256 ? 16.984 35.406 -4.773 1 70.44 256 MET B CA 1
ATOM 4374 C C . MET B 1 256 ? 16.391 34.938 -3.441 1 70.44 256 MET B C 1
ATOM 4376 O O . MET B 1 256 ? 16.828 33.906 -2.893 1 70.44 256 MET B O 1
ATOM 4380 N N . CYS B 1 257 ? 15.539 35.812 -2.895 1 62.28 257 CYS B N 1
ATOM 4381 C CA . CYS B 1 257 ? 14.906 35.5 -1.616 1 62.28 257 CYS B CA 1
ATOM 4382 C C . CYS B 1 257 ? 13.781 34.469 -1.797 1 62.28 257 CYS B C 1
ATOM 4384 O O . CYS B 1 257 ? 13.141 34.438 -2.85 1 62.28 257 CYS B O 1
ATOM 4386 N N . ASP B 1 258 ? 13.508 33.625 -0.75 1 64.44 258 ASP B N 1
ATOM 4387 C CA . ASP B 1 258 ? 12.391 32.688 -0.705 1 64.44 258 ASP B CA 1
ATOM 4388 C C . ASP B 1 258 ? 11.078 33.406 -0.424 1 64.44 258 ASP B C 1
ATOM 4390 O O . ASP B 1 258 ? 11.055 34.406 0.308 1 64.44 258 ASP B O 1
ATOM 4394 N N . LYS B 1 259 ? 10.133 33.125 -1.143 1 59.69 259 LYS B N 1
ATOM 4395 C CA . LYS B 1 259 ? 8.828 33.75 -0.923 1 59.69 259 LYS B CA 1
ATOM 4396 C C . LYS B 1 259 ? 8.227 33.312 0.408 1 59.69 259 LYS B C 1
ATOM 4398 O O . LYS B 1 259 ? 7.41 34.031 0.991 1 59.69 259 LYS B O 1
ATOM 4403 N N . ASP B 1 260 ? 8.656 32.188 0.679 1 57.69 260 ASP B N 1
ATOM 4404 C CA . ASP B 1 260 ? 8.164 31.672 1.946 1 57.69 260 ASP B CA 1
ATOM 4405 C C . ASP B 1 260 ? 9.227 31.766 3.035 1 57.69 260 ASP B C 1
ATOM 4407 O O . ASP B 1 260 ? 9.82 30.766 3.43 1 57.69 260 ASP B O 1
ATOM 4411 N N . VAL B 1 261 ? 9.469 33.031 3.426 1 58.22 261 VAL B N 1
ATOM 4412 C CA . VAL B 1 261 ? 10.531 33.25 4.402 1 58.22 261 VAL B CA 1
ATOM 4413 C C . VAL B 1 261 ? 10.016 32.969 5.809 1 58.22 261 VAL B C 1
ATOM 4415 O O . VAL B 1 261 ? 9.125 33.656 6.309 1 58.22 261 VAL B O 1
ATOM 4418 N N . ARG B 1 262 ? 10.234 31.672 6.168 1 60.06 262 ARG B N 1
ATOM 4419 C CA . ARG B 1 262 ? 9.992 31.297 7.555 1 60.06 262 ARG B CA 1
ATOM 4420 C C . ARG B 1 262 ? 11.297 31.172 8.328 1 60.06 262 ARG B C 1
ATOM 4422 O O . ARG B 1 262 ? 12.305 30.734 7.789 1 60.06 262 ARG B O 1
ATOM 4429 N N . HIS B 1 263 ? 11.352 31.938 9.359 1 62.5 263 HIS B N 1
ATOM 4430 C CA . HIS B 1 263 ? 12.484 31.797 10.273 1 62.5 263 HIS B CA 1
ATOM 4431 C C . HIS B 1 263 ? 12.016 31.703 11.719 1 62.5 263 HIS B C 1
ATOM 4433 O O . HIS B 1 263 ? 11.859 32.719 12.398 1 62.5 263 HIS B O 1
ATOM 4439 N N . PHE B 1 264 ? 11.609 30.484 11.984 1 68.62 264 PHE B N 1
ATOM 4440 C CA . PHE B 1 264 ? 11.156 30.422 13.367 1 68.62 264 PHE B CA 1
ATOM 4441 C C . PHE B 1 264 ? 11.508 29.078 13.992 1 68.62 264 PHE B C 1
ATOM 4443 O O . PHE B 1 264 ? 11.719 28.094 13.281 1 68.62 264 PHE B O 1
ATOM 4450 N N . TYR B 1 265 ? 11.688 29.156 15.328 1 80.31 265 TYR B N 1
ATOM 4451 C CA . TYR B 1 265 ? 11.773 27.984 16.188 1 80.31 265 TYR B CA 1
ATOM 4452 C C . TYR B 1 265 ? 10.453 27.734 16.906 1 80.31 265 TYR B C 1
ATOM 4454 O O . TYR B 1 265 ? 9.758 28.672 17.266 1 80.31 265 TYR B O 1
ATOM 4462 N N . VAL B 1 266 ? 10.047 26.562 16.891 1 89.06 266 VAL B N 1
ATOM 4463 C CA . VAL B 1 266 ? 8.805 26.188 17.562 1 89.06 266 VAL B CA 1
ATOM 4464 C C . VAL B 1 266 ? 9.125 25.391 18.812 1 89.06 266 VAL B C 1
ATOM 4466 O O . VAL B 1 266 ? 9.992 24.516 18.797 1 89.06 266 VAL B O 1
ATOM 4469 N N . SER B 1 267 ? 8.484 25.844 19.891 1 92.38 267 SER B N 1
ATOM 4470 C CA . SER B 1 267 ? 8.586 25.047 21.125 1 92.38 267 SER B CA 1
ATOM 4471 C C . SER B 1 267 ? 7.574 23.906 21.125 1 92.38 267 SER B C 1
ATOM 4473 O O . SER B 1 267 ? 6.395 24.109 20.844 1 92.38 267 SER B O 1
ATOM 4475 N N . TYR B 1 268 ? 8.062 22.734 21.469 1 95.69 268 TYR B N 1
ATOM 4476 C CA . TYR B 1 268 ? 7.207 21.547 21.516 1 95.69 268 TYR B CA 1
ATOM 4477 C C . TYR B 1 268 ? 7.027 21.062 22.953 1 95.69 268 TYR B C 1
ATOM 4479 O O . TYR B 1 268 ? 6.676 19.906 23.188 1 95.69 268 TYR B O 1
ATOM 4487 N N . ALA B 1 269 ? 7.242 21.922 23.891 1 95.69 269 ALA B N 1
ATOM 4488 C CA . ALA B 1 269 ? 7.301 21.594 25.312 1 95.69 269 ALA B CA 1
ATOM 4489 C C . ALA B 1 269 ? 5.957 21.062 25.812 1 95.69 269 ALA B C 1
ATOM 4491 O O . ALA B 1 269 ? 5.91 20.156 26.656 1 95.69 269 ALA B O 1
ATOM 4492 N N . LYS B 1 270 ? 4.91 21.625 25.312 1 97.69 270 LYS B N 1
ATOM 4493 C CA . LYS B 1 270 ? 3.576 21.266 25.797 1 97.69 270 LYS B CA 1
ATOM 4494 C C . LYS B 1 270 ? 3.266 19.797 25.531 1 97.69 270 LYS B C 1
ATOM 4496 O O . LYS B 1 270 ? 2.863 19.078 26.453 1 97.69 270 LYS B O 1
ATOM 4501 N N . ALA B 1 271 ? 3.426 19.266 24.312 1 98.12 271 ALA B N 1
ATOM 4502 C CA . ALA B 1 271 ? 3.207 17.859 23.984 1 98.12 271 ALA B CA 1
ATOM 4503 C C . ALA B 1 271 ? 4.246 16.969 24.672 1 98.12 271 ALA B C 1
ATOM 4505 O O . ALA B 1 271 ? 3.922 15.883 25.141 1 98.12 271 ALA B O 1
ATOM 4506 N N . LYS B 1 272 ? 5.441 17.484 24.734 1 97.31 272 LYS B N 1
ATOM 4507 C CA . LYS B 1 272 ? 6.523 16.734 25.375 1 97.31 272 LYS B CA 1
ATOM 4508 C C . LYS B 1 272 ? 6.219 16.5 26.844 1 97.31 272 LYS B C 1
ATOM 4510 O O . LYS B 1 272 ? 6.535 15.43 27.375 1 97.31 272 LYS B O 1
ATOM 4515 N N . ALA B 1 273 ? 5.703 17.438 27.453 1 97.62 273 ALA B N 1
ATOM 4516 C CA . ALA B 1 273 ? 5.371 17.328 28.875 1 97.62 273 ALA B CA 1
ATOM 4517 C C . ALA B 1 273 ? 4.367 16.203 29.125 1 97.62 273 ALA B C 1
ATOM 4519 O O . ALA B 1 273 ? 4.328 15.625 30.219 1 97.62 273 ALA B O 1
ATOM 4520 N N . LEU B 1 274 ? 3.574 15.852 28.109 1 98.25 274 LEU B N 1
ATOM 4521 C CA . LEU B 1 274 ? 2.6 14.773 28.234 1 98.25 274 LEU B CA 1
ATOM 4522 C C . LEU B 1 274 ? 3.225 13.438 27.844 1 98.25 274 LEU B C 1
ATOM 4524 O O . LEU B 1 274 ? 2.588 12.383 27.984 1 98.25 274 LEU B O 1
ATOM 4528 N N . GLY B 1 275 ? 4.453 13.484 27.328 1 98.06 275 GLY B N 1
ATOM 4529 C CA . GLY B 1 275 ? 5.172 12.258 27.031 1 98.06 275 GLY B CA 1
ATOM 4530 C C . GLY B 1 275 ? 5.352 12.008 25.547 1 98.06 275 GLY B C 1
ATOM 4531 O O . GLY B 1 275 ? 5.855 10.953 25.141 1 98.06 275 GLY B O 1
ATOM 4532 N N . PHE B 1 276 ? 4.973 12.922 24.688 1 98.19 276 PHE B N 1
ATOM 4533 C CA . PHE B 1 276 ? 5.133 12.719 23.266 1 98.19 276 PHE B CA 1
ATOM 4534 C C . PHE B 1 276 ? 6.582 12.945 22.844 1 98.19 276 PHE B C 1
ATOM 4536 O O . PHE B 1 276 ? 7.199 13.938 23.234 1 98.19 276 PHE B O 1
ATOM 4543 N N . GLU B 1 277 ? 7.117 11.992 22.047 1 96.69 277 GLU B N 1
ATOM 4544 C CA . GLU B 1 277 ? 8.477 12.109 21.531 1 96.69 277 GLU B CA 1
ATOM 4545 C C . GLU B 1 277 ? 8.57 11.57 20.094 1 96.69 277 GLU B C 1
ATOM 4547 O O . GLU B 1 277 ? 7.969 10.547 19.781 1 96.69 277 GLU B O 1
ATOM 4552 N N . CYS B 1 278 ? 9.258 12.328 19.281 1 97.12 278 CYS B N 1
ATOM 4553 C CA . CYS B 1 278 ? 9.547 11.844 17.938 1 97.12 278 CYS B CA 1
ATOM 4554 C C . CYS B 1 278 ? 10.625 10.766 17.969 1 97.12 278 CYS B C 1
ATOM 4556 O O . CYS B 1 278 ? 11.547 10.828 18.781 1 97.12 278 CYS B O 1
ATOM 4558 N N . GLN B 1 279 ? 10.492 9.812 17.109 1 97 279 GLN B N 1
ATOM 4559 C CA . GLN B 1 279 ? 11.414 8.68 17.141 1 97 279 GLN B CA 1
ATOM 4560 C C . GLN B 1 279 ? 12.289 8.641 15.891 1 97 279 GLN B C 1
ATOM 4562 O O . GLN B 1 279 ? 13.289 7.918 15.852 1 97 279 GLN B O 1
ATOM 4567 N N . TYR B 1 280 ? 11.984 9.344 14.867 1 97.5 280 TYR B N 1
ATOM 4568 C CA . TYR B 1 280 ? 12.695 9.281 13.602 1 97.5 280 TYR B CA 1
ATOM 4569 C C . TYR B 1 280 ? 13.555 10.523 13.391 1 97.5 280 TYR B C 1
ATOM 4571 O O . TYR B 1 280 ? 13.117 11.641 13.688 1 97.5 280 TYR B O 1
ATOM 4579 N N . SER B 1 281 ? 14.727 10.328 12.93 1 96.75 281 SER B N 1
ATOM 4580 C CA . SER B 1 281 ? 15.641 11.414 12.609 1 96.75 281 SER B CA 1
ATOM 4581 C C . SER B 1 281 ? 15.5 11.852 11.156 1 96.75 281 SER B C 1
ATOM 4583 O O . SER B 1 281 ? 14.789 11.211 10.383 1 96.75 281 SER B O 1
ATOM 4585 N N . LEU B 1 282 ? 16.156 12.992 10.859 1 97.06 282 LEU B N 1
ATOM 4586 C CA . LEU B 1 282 ? 16.219 13.445 9.477 1 97.06 282 LEU B CA 1
ATOM 4587 C C . LEU B 1 282 ? 16.875 12.391 8.594 1 97.06 282 LEU B C 1
ATOM 4589 O O . LEU B 1 282 ? 16.406 12.125 7.484 1 97.06 282 LEU B O 1
ATOM 4593 N N . ASP B 1 283 ? 17.922 11.727 9.133 1 96.56 283 ASP B N 1
ATOM 4594 C CA . ASP B 1 283 ? 18.656 10.719 8.391 1 96.56 283 ASP B CA 1
ATOM 4595 C C . ASP B 1 283 ? 17.781 9.508 8.062 1 96.56 283 ASP B C 1
ATOM 4597 O O . ASP B 1 283 ? 17.859 8.953 6.965 1 96.56 283 ASP B O 1
ATOM 4601 N N . ASP B 1 284 ? 16.984 9.117 9.023 1 96.25 284 ASP B N 1
ATOM 4602 C CA . ASP B 1 284 ? 16.062 8.008 8.773 1 96.25 284 ASP B CA 1
ATOM 4603 C C . ASP B 1 284 ? 15.195 8.273 7.543 1 96.25 284 ASP B C 1
ATOM 4605 O O . ASP B 1 284 ? 15.055 7.406 6.68 1 96.25 284 ASP B O 1
ATOM 4609 N N . GLY B 1 285 ? 14.602 9.461 7.469 1 97.38 285 GLY B N 1
ATOM 4610 C CA . GLY B 1 285 ? 13.758 9.828 6.344 1 97.38 285 GLY B CA 1
ATOM 4611 C C . GLY B 1 285 ? 14.523 9.953 5.039 1 97.38 285 GLY B C 1
ATOM 4612 O O . GLY B 1 285 ? 14.039 9.523 3.99 1 97.38 285 GLY B O 1
ATOM 4613 N N . ILE B 1 286 ? 15.75 10.5 5.145 1 97.44 286 ILE B N 1
ATOM 4614 C CA . ILE B 1 286 ? 16.578 10.68 3.951 1 97.44 286 ILE B CA 1
ATOM 4615 C C . ILE B 1 286 ? 16.891 9.32 3.34 1 97.44 286 ILE B C 1
ATOM 4617 O O . ILE B 1 286 ? 16.766 9.133 2.129 1 97.44 286 ILE B O 1
ATOM 4621 N N . VAL B 1 287 ? 17.25 8.391 4.152 1 96.19 287 VAL B N 1
ATOM 4622 C CA . VAL B 1 287 ? 17.672 7.074 3.689 1 96.19 287 VAL B CA 1
ATOM 4623 C C . VAL B 1 287 ? 16.516 6.387 2.977 1 96.19 287 VAL B C 1
ATOM 4625 O O . VAL B 1 287 ? 16.688 5.828 1.889 1 96.19 287 VAL B O 1
ATOM 4628 N N . GLU B 1 288 ? 15.32 6.336 3.553 1 95.88 288 GLU B N 1
ATOM 4629 C CA . GLU B 1 288 ? 14.195 5.68 2.9 1 95.88 288 GLU B CA 1
ATOM 4630 C C . GLU B 1 288 ? 13.797 6.402 1.618 1 95.88 288 GLU B C 1
ATOM 4632 O O . GLU B 1 288 ? 13.367 5.773 0.651 1 95.88 288 GLU B O 1
ATOM 4637 N N . LEU B 1 289 ? 13.953 7.738 1.648 1 97.06 289 LEU B N 1
ATOM 4638 C CA . LEU B 1 289 ? 13.625 8.5 0.45 1 97.06 289 LEU B CA 1
ATOM 4639 C C . LEU B 1 289 ? 14.602 8.188 -0.679 1 97.06 289 LEU B C 1
ATOM 4641 O O . LEU B 1 289 ? 14.203 8.086 -1.841 1 97.06 289 LEU B O 1
ATOM 4645 N N . ILE B 1 290 ? 15.867 8.078 -0.31 1 95.56 290 ILE B N 1
ATOM 4646 C CA . ILE B 1 290 ? 16.859 7.703 -1.309 1 95.56 290 ILE B CA 1
ATOM 4647 C C . ILE B 1 290 ? 16.516 6.332 -1.886 1 95.56 290 ILE B C 1
ATOM 4649 O O . ILE B 1 290 ? 16.547 6.145 -3.104 1 95.56 290 ILE B O 1
ATOM 4653 N N . LYS B 1 291 ? 16.203 5.395 -0.979 1 92.25 291 LYS B N 1
ATOM 4654 C CA . LYS B 1 291 ? 15.797 4.055 -1.39 1 92.25 291 LYS B CA 1
ATOM 4655 C C . LYS B 1 291 ? 14.656 4.113 -2.395 1 92.25 291 LYS B C 1
ATOM 4657 O O . LYS B 1 291 ? 14.648 3.371 -3.379 1 92.25 291 LYS B O 1
ATOM 4662 N N . LEU B 1 292 ? 13.719 4.984 -2.197 1 92.94 292 LEU B N 1
ATOM 4663 C CA . LEU B 1 292 ? 12.555 5.141 -3.061 1 92.94 292 LEU B CA 1
ATOM 4664 C C . LEU B 1 292 ? 12.938 5.789 -4.383 1 92.94 292 LEU B C 1
ATOM 4666 O O . LEU B 1 292 ? 12.648 5.246 -5.453 1 92.94 292 LEU B O 1
ATOM 4670 N N . TYR B 1 293 ? 13.609 6.926 -4.289 1 93.31 293 TYR B N 1
ATOM 4671 C CA . TYR B 1 293 ? 13.758 7.789 -5.453 1 93.31 293 TYR B CA 1
ATOM 4672 C C . TYR B 1 293 ? 14.812 7.238 -6.406 1 93.31 293 TYR B C 1
ATOM 4674 O O . TYR B 1 293 ? 14.906 7.676 -7.559 1 93.31 293 TYR B O 1
ATOM 4682 N N . ARG B 1 294 ? 15.508 6.281 -5.973 1 88.44 294 ARG B N 1
ATOM 4683 C CA . ARG B 1 294 ? 16.391 5.57 -6.895 1 88.44 294 ARG B CA 1
ATOM 4684 C C . ARG B 1 294 ? 15.594 4.801 -7.938 1 88.44 294 ARG B C 1
ATOM 4686 O O . ARG B 1 294 ? 16.094 4.5 -9.016 1 88.44 294 ARG B O 1
ATOM 4693 N N . PHE B 1 295 ? 14.336 4.543 -7.613 1 84.5 295 PHE B N 1
ATOM 4694 C CA . PHE B 1 295 ? 13.508 3.732 -8.5 1 84.5 295 PHE B CA 1
ATOM 4695 C C . PHE B 1 295 ? 12.297 4.523 -8.984 1 84.5 295 PHE B C 1
ATOM 4697 O O . PHE B 1 295 ? 11.789 4.281 -10.078 1 84.5 295 PHE B O 1
ATOM 4704 N N . PHE B 1 296 ? 11.906 5.406 -8.125 1 82.38 296 PHE B N 1
ATOM 4705 C CA . PHE B 1 296 ? 10.672 6.152 -8.352 1 82.38 296 PHE B CA 1
ATOM 4706 C C . PHE B 1 296 ? 10.977 7.582 -8.781 1 82.38 296 PHE B C 1
ATOM 4708 O O . PHE B 1 296 ? 11.727 8.297 -8.109 1 82.38 296 PHE B O 1
ATOM 4715 N N . ASN B 1 297 ? 10.508 7.848 -9.969 1 79.25 297 ASN B N 1
ATOM 4716 C CA . ASN B 1 297 ? 10.562 9.234 -10.414 1 79.25 297 ASN B CA 1
ATOM 4717 C C . ASN B 1 297 ? 9.172 9.852 -10.5 1 79.25 297 ASN B C 1
ATOM 4719 O O . ASN B 1 297 ? 8.391 9.508 -11.383 1 79.25 297 ASN B O 1
ATOM 4723 N N . PRO B 1 298 ? 8.828 10.672 -9.609 1 74.69 298 PRO B N 1
ATOM 4724 C CA . PRO B 1 298 ? 7.484 11.242 -9.578 1 74.69 298 PRO B CA 1
ATOM 4725 C C . PRO B 1 298 ? 7.145 12.023 -10.852 1 74.69 298 PRO B C 1
ATOM 4727 O O . PRO B 1 298 ? 5.969 12.297 -11.117 1 74.69 298 PRO B O 1
ATOM 4730 N N . HIS B 1 299 ? 8.102 12.5 -11.602 1 65.75 299 HIS B N 1
ATOM 4731 C CA . HIS B 1 299 ? 7.883 13.266 -12.828 1 65.75 299 HIS B CA 1
ATOM 4732 C C . HIS B 1 299 ? 7.812 12.344 -14.047 1 65.75 299 HIS B C 1
ATOM 4734 O O . HIS B 1 299 ? 7.562 12.805 -15.164 1 65.75 299 HIS B O 1
ATOM 4740 N N . SER B 1 300 ? 8.141 11.047 -13.852 1 51.59 300 SER B N 1
ATOM 4741 C CA . SER B 1 300 ? 8.164 10.141 -14.984 1 51.59 300 SER B CA 1
ATOM 4742 C C . SER B 1 300 ? 6.773 9.992 -15.609 1 51.59 300 SER B C 1
ATOM 4744 O O . SER B 1 300 ? 6.648 9.773 -16.812 1 51.59 300 SER B O 1
ATOM 4746 N N . PHE B 1 301 ? 5.664 9.859 -14.969 1 43.97 301 PHE B N 1
ATOM 4747 C CA . PHE B 1 301 ? 4.383 9.672 -15.641 1 43.97 301 PHE B CA 1
ATOM 4748 C C . PHE B 1 301 ? 4.082 10.852 -16.562 1 43.97 301 PHE B C 1
ATOM 4750 O O . PHE B 1 301 ? 3.34 10.711 -17.531 1 43.97 301 PHE B O 1
ATOM 4757 N N . ILE B 1 302 ? 4.555 12.016 -16.344 1 35.75 302 ILE B N 1
ATOM 4758 C CA . ILE B 1 302 ? 4.25 13.086 -17.297 1 35.75 302 ILE B CA 1
ATOM 4759 C C . ILE B 1 302 ? 4.91 12.789 -18.641 1 35.75 302 ILE B C 1
ATOM 4761 O O . ILE B 1 302 ? 4.551 13.375 -19.656 1 35.75 302 ILE B O 1
ATOM 4765 N N . LYS B 1 303 ? 5.914 12.023 -18.75 1 31.12 303 LYS B N 1
ATOM 4766 C CA . LYS B 1 303 ? 6.504 11.922 -20.078 1 31.12 303 LYS B CA 1
ATOM 4767 C C . LYS B 1 303 ? 5.688 11 -20.969 1 31.12 303 LYS B C 1
ATOM 4769 O O . LYS B 1 303 ? 5.906 10.938 -22.188 1 31.12 303 LYS B O 1
ATOM 4774 N N . ALA B 1 304 ? 5.168 10.016 -20.516 1 26.98 304 ALA B N 1
ATOM 4775 C CA . ALA B 1 304 ? 4.578 9.195 -21.578 1 26.98 304 ALA B CA 1
ATOM 4776 C C . ALA B 1 304 ? 3.344 9.875 -22.156 1 26.98 304 ALA B C 1
ATOM 4778 O O . ALA B 1 304 ? 2.654 9.297 -23.016 1 26.98 304 ALA B O 1
ATOM 4779 N N . ILE B 1 305 ? 2.811 10.883 -21.531 1 22.38 305 ILE B N 1
ATOM 4780 C CA . ILE B 1 305 ? 1.884 11.422 -22.516 1 22.38 305 ILE B CA 1
ATOM 4781 C C . ILE B 1 305 ? 2.652 12.258 -23.547 1 22.38 305 ILE B C 1
ATOM 4783 O O . ILE B 1 305 ? 3.477 13.102 -23.172 1 22.38 305 ILE B O 1
#

Sequence (610 aa):
MKILVTGGAGYVGVPLVSALLDAGHQVTIVDNFMFGFESVLHLVSRPNLKMIKNDVRNEDLSYLDDSDVVFHLAAISGYPECEANPNSAQRINLDASIRISDHLSKDQLLVFASTTSIYGASGSVSDEETEVAPVSLYGMTKLQAERVIMQRENSISLRWATVFGVAPRMRSGLMVNDFVQKAIHEGTLVLYSGDSKRTFMHVNDSVAGYLFALEHVDQMRGGVFNMGSEELNYSKRDIAENIHRYESFEIVDSSMCDKDVRHFYVSYAKAKALGFECQYSLDDGIVELIKLYRFFNPHSFIKAIMKILVTGGAGYVGVPLVSALLDAGHQVTIVDNFMFGFESVLHLVSRPNLKMIKNDVRNEDLSYLDDSDVVFHLAAISGYPECEANPNSAQRINLDASIRISDHLSKDQLLVFASTTSIYGASGSVSDEETEVAPVSLYGMTKLQAERVIMQRENSISLRWATVFGVAPRMRSGLMVNDFVQKAIHEGTLVLYSGDSKRTFMHVNDSVAGYLFALEHVDQMRGGVFNMGSEELNYSKRDIAENIHRYESFEIVDSSMCDKDVRHFYVSYAKAKALGFECQYSLDDGIVELIKLYRFFNPHSFIKAI

InterPro domains:
  IPR001509 NAD-dependent epimerase/dehydratase [PF01370] (3-228)
  IPR036291 NAD(P)-binding domain superfamily [SSF51735] (1-294)
  IPR050177 Bifunctional lipid A modification and metabolic enzymes [PTHR43245] (1-292)

Foldseek 3Di:
DEEEEECLLAFLNVVLQVVCVVVPYQYEYEELQPVHDQLNVVPVPRPSYHYDNDQLLDLDPVVQAPGQEYEYDWADDDQVRCVVPVPRRQSTLAVSLLSNLVPYDLRRAYEYEAAPQQQAAPLEADEPPDDGDHDGSNSVRRVNSCVNNLVRQRYFYEHEFQEFADGSHDDCPGLLSVLLLCCQPVLEDEDAVQQAKGFYAYSVLVSVVVVVCVVPSVPGGSHYFYDGDQQRIHGNNRSNVLLCVPGHGYYHYDPHHDPRRHHYHYDRVVVVVVPRDGDDHSNNRSVNSNVDSVPDDPCVVVPVD/DEEEEECLLAFLNVVLQVVCVVVPYQYEYEYLQPVHDQLNVVPVPRPSYHYDNDQLLDLDPVVQAPGQEYEYDWADDDQVRCVVPVVRRLSTLAVSLLSNLVPYDLRRAYEYEAAPQQQAAPLEADEPPDDGDHDGSNSVRRVNSCVNSLVRQRYFYEHEFQEFADGSHDDCPGLLSVLLLCCQPVLEDEDAVQQAKGFYAYSVLVSVVVVVCVVPSVPGGSHYFYDGDQQRIHGNNRSNVLLCVPGHGYYHYDPHHDPRRHHYHYDRVVVVVVPRDGDDHSNNRSVNSNVDSNPDDPCVVVPVD

Solvent-accessible surface area (backbone atoms only — not comparable to full-atom values): 32024 Å² total; per-residue (Å²): 98,37,35,31,26,33,25,22,64,32,52,63,23,31,60,34,52,52,54,43,46,73,72,65,26,35,36,33,34,32,25,62,54,86,87,48,64,61,48,46,33,76,48,54,74,43,86,51,53,45,80,41,86,41,54,72,70,48,84,79,60,71,85,57,69,80,35,47,31,37,39,46,57,51,56,62,72,47,50,70,57,14,66,74,33,52,68,57,26,43,41,39,31,20,52,24,44,48,52,53,53,69,67,50,55,82,82,32,36,38,40,38,65,43,46,52,56,23,44,28,61,69,66,44,75,34,44,83,82,46,79,70,46,44,81,39,66,32,21,44,27,39,45,56,26,48,59,60,45,54,71,37,60,45,18,30,38,37,21,34,37,49,56,31,50,78,32,39,29,71,61,58,82,34,65,66,37,31,50,52,45,32,30,72,76,64,37,43,43,76,32,50,46,31,74,37,29,40,47,31,34,39,46,69,43,53,39,51,49,55,53,48,47,66,74,37,39,89,80,39,50,51,37,70,33,39,44,51,44,74,87,35,58,40,22,51,46,53,52,52,53,58,49,48,77,80,42,81,55,44,81,41,82,47,91,51,78,46,89,76,66,38,33,38,45,63,47,31,59,73,38,38,74,77,66,58,75,66,81,64,52,73,64,60,33,51,53,37,38,51,66,46,46,78,76,46,58,90,67,52,73,65,61,79,103,98,36,35,31,26,33,26,22,63,31,52,64,24,32,59,35,52,53,52,43,46,73,72,66,26,36,37,33,33,31,25,62,52,86,87,47,65,62,48,46,33,76,48,56,73,43,86,50,52,44,79,42,85,42,55,73,70,50,86,80,60,71,86,57,71,79,34,46,32,36,41,47,58,51,55,62,72,49,52,68,57,12,66,74,34,52,67,57,26,43,41,39,32,21,53,24,46,48,52,52,54,70,67,51,56,80,83,31,36,38,39,35,65,44,46,52,56,23,45,26,64,67,67,46,75,35,44,84,80,47,79,71,46,43,80,37,68,31,22,43,29,39,45,56,27,48,59,59,43,55,71,37,58,46,18,29,37,39,22,33,36,48,57,33,52,79,32,38,29,71,63,57,82,34,65,67,38,31,51,52,42,29,32,71,76,65,37,43,44,76,32,49,46,31,76,38,30,39,48,31,32,38,46,69,40,53,39,49,48,55,52,47,48,68,75,35,40,91,79,38,51,51,36,69,32,40,44,50,43,75,87,35,58,40,22,53,48,53,51,52,54,58,49,48,77,80,43,81,54,45,80,41,81,46,90,53,78,46,89,76,67,38,35,39,46,63,48,30,59,73,38,38,73,77,66,55,76,68,83,64,52,73,63,58,34,49,52,37,37,50,65,44,45,75,75,47,56,92,69,52,71,65,62,78,103

Nearest PDB structures (foldseek):
  6vo8-assembly1_B-2  TM=9.668E-01  e=4.758E-35  Campylobacter jejuni subsp. jejuni NCTC 11168 = ATCC 700819
  6vo6-assembly1_D  TM=9.681E-01  e=1.255E-34  Campylobacter jejuni subsp. jejuni NCTC 11168 = ATCC 700819
  6vo6-assembly1_A  TM=9.648E-01  e=2.598E-34  Campylobacter jejuni subsp. jejuni NCTC 11168 = ATCC 700819
  6vo6-assembly1_C  TM=9.505E-01  e=7.735E-34  Campylobacter jejuni subsp. jejuni NCTC 11168 = ATCC 700819
  2p5u-assembly1_A  TM=8.502E-01  e=6.528E-21  Thermus thermophilus HB8

pLDDT: mean 92.36, std 11.34, range [22.0, 98.94]

Organism: NCBI:txid2527985